Protein AF-A0A7Y3MRR4-F1 (afdb_monomer)

Nearest PDB structures (foldseek):
  1gt4-assembly1_B  TM=3.299E-01  e=8.450E-02  Bos taurus
  1s9c-assembly2_C  TM=3.608E-01  e=6.799E-01  Homo sapiens
  6bhp-assembly1_C  TM=5.150E-01  e=8.744E+00  Chlamydomonas reinhardtii

Secondary structure (DSSP, 8-state):
-------------------------------PPPSS--HHHHTTT-EE----TT-PPPSSEEEEETTTTEEEEEPPTTGGG-EEEEEEEEEESSTTTT-EEEEEEEEEEEETTEEEEEEPP-SEE--S-HHHHHHHHHHS--EEEEEEE--EE-TTS-EEEEHHHHHHHSHHHHTTTS---S-GGG-EEEEEEE-SSEEEEEEEEE-TTS-EEEEEEEEEEE-S--S----B--TTS-B-EEEEEETT--SHHHHEEEEE-B----BSSTTSSSB-BSS-EEEEEPTTS-GGGHHHHHHHHHHTHHHHHHTTBSS-EEEEE-BTTTTBTTTS-TT-TTSEEEEEE-SS---EE--EEE-TTT-BEEEE-EEEESHHHHHHHH-HHHHHHHHHTTT--HHHHHHHHH-GGG-HHHHTS-TTTHHHHHHHHHHS-GGGGGS-THHHH-TTTHHHHHH-S-GGG---HHHHHHHHHHHHHHHHHHTT-SSTTSSS--TT-EETTEEHHHHHHHHHHHHHHHHHHHTTBPP-TTGGGGS-HHHHTSTTTTTTS-SSS-TTS-PPP---SSSSSS---SS-SS--HHHHHHHHHHH-SS-HHHHHGGGGSGGG----GGGTTSS-TTS-SS--SSSHHHHHHHHHHHHHHHHHHHHHHS--TT--THHHHHHHHHHHHHHHHHHHHHHTTSS-----

Mean predicted aligned error: 9.52 Å

Solvent-accessible surface area (backbone atoms only — not comparable to full-atom values): 37672 Å² total; per-residue (Å²): 135,87,81,90,81,91,86,83,87,84,90,86,88,82,82,92,80,90,80,80,92,72,87,73,79,82,71,79,75,74,83,69,79,71,95,47,58,58,40,73,69,76,46,63,80,44,42,75,56,78,62,47,96,84,66,66,70,40,30,40,50,38,29,38,22,82,89,78,64,45,35,39,33,21,50,37,92,67,41,77,82,43,43,33,36,39,37,34,24,39,60,34,68,52,90,65,42,62,46,69,33,35,74,40,61,29,34,52,47,78,54,92,66,28,37,34,38,27,32,67,60,64,53,66,45,42,83,42,56,72,67,44,34,52,48,44,60,70,73,55,61,60,44,77,68,50,72,46,57,52,62,23,49,35,99,86,70,28,52,20,31,63,39,46,58,44,55,50,78,43,24,23,58,66,36,76,65,67,51,42,53,65,42,66,92,64,49,41,76,77,42,75,44,28,36,64,58,28,34,42,39,28,39,33,22,24,22,78,87,62,48,60,25,28,42,31,40,21,40,30,68,50,76,95,71,83,84,72,75,64,44,74,57,50,95,78,48,57,49,41,65,36,62,33,36,31,73,39,39,88,50,76,81,66,15,58,45,45,16,28,26,30,65,79,73,46,48,56,47,78,85,46,75,64,16,46,35,68,58,55,50,56,38,31,38,38,63,75,40,57,74,89,51,49,65,30,43,50,47,12,53,48,34,55,31,60,36,37,40,77,63,19,24,39,62,37,50,46,79,47,60,31,33,82,89,82,51,42,62,63,88,60,53,77,70,38,58,90,43,24,26,40,43,59,42,89,66,78,45,36,39,37,38,16,48,60,46,53,40,78,90,42,8,38,42,63,33,33,40,34,44,35,39,50,11,30,67,52,21,45,75,68,60,56,67,80,48,41,19,55,46,45,54,44,64,54,40,65,69,57,52,54,50,30,71,80,36,57,93,74,21,52,51,37,72,57,31,51,87,87,44,25,65,60,48,50,53,53,58,74,68,56,56,79,79,65,54,80,56,72,64,64,39,89,74,30,77,77,54,39,56,56,68,62,44,40,84,54,75,85,63,66,52,56,53,35,39,55,39,13,55,39,37,34,55,44,46,52,52,36,51,76,71,37,52,71,49,91,70,48,77,87,54,60,101,78,56,55,54,96,85,38,54,32,88,60,55,38,46,46,46,12,35,55,35,30,28,31,44,36,32,47,58,18,37,44,49,23,28,26,10,33,41,63,39,43,54,42,55,45,10,22,84,87,23,40,94,73,56,48,63,33,17,30,50,40,29,40,65,49,69,53,76,69,58,92,49,37,92,36,79,29,53,47,53,45,82,45,61,14,65,28,46,32,48,45,46,37,47,76,64,45,90,66,70,50,68,69,54,56,70,51,58,82,43,73,56,40,51,68,35,36,78,86,36,39,60,45,49,25,63,58,25,43,76,60,52,39,19,54,48,48,69,57,42,41,52,31,53,48,53,53,35,53,57,45,65,80,34,29,72,74,75,56,35,58,95,90,57,59,70,66,40,34,52,50,51,50,52,51,40,48,39,52,51,36,35,41,50,34,60,53,49,39,67,68,86,42,47,86,81,130

Sequence (692 aa):
MTKNILEECLMRRFPLVVAPLALLTMTAAGAGKPDYKPFAEVSEGYTKVVSTADGAKPFYGLYIDKKKNQLLAELPQGWKTQRHLFAVTQASGGTFAGLQGPMIYAYWRQYDKRLALIAPELDTRSKGEAESKSSVKRLFTDTVLVDVPILTMGPSGQPVIDFDGLLVNKGGALMRGRGGTSNANLATIVKAKAFPQNVEVAIEAPARGGKLTTYHFSISKLPDNTGYKPRAADERVGYFTTVYRDLGQYDQKKKWVRYIDRWHLEKRDPKLKLSPPKEPIVFHIEHTVPVRYRRYIRNGVLYWNEAFREIGIDEAIQVRFQDKATGAHMEKDPEDVRYNFIRWLNNDISTAIGPHRAHPLTGQILDADVVLTDGWIRAYWGWFNEQAPELAVEGFSAETLRWLDENPGWDPRVLLSSPGEATRRAEIMAEIDAAAMTSDTALPLNPDLAEIAGWMDDPSHQCLAAHGLAFDMAFGRMNLESLGLLEAGGYDAAEGDLLDGIPEWFVGPLLAELVAHEVGHTIGLRHNFKASGIYTMEQINSAEWKGKKPLAGSVMDYLPPNFNLETGEEQGDFTMIGVGPYDKWAIAYGYTFDDPAKVLERVAEPELAYLTDDDTTGPDPFARRYDFSANPLTYAKNQMRIVDQHRERILEKFVKDGESWSNARRGYQTTLSMQMRMLSMMSNWIGGAHVN

pLDDT: mean 84.28, std 16.91, range [26.59, 98.62]

Foldseek 3Di:
DDDDDDDDDDDDDDDDDDDDDDDDDPDPDDPPDPPADAPCVVLPQWDWFQQDPVSPDFQWTWTANQVVQFIKTFHGDPQQPFKKKKWKFFCDQALQRLDTFDIATWGWDDDRQKIWTKGAQQAEAAPADPVLRVVRPVPGGIGGQDMFGQRYQDPVRGTMTRVLCCCAVSVCSSRVNLWHAPDSVQKHWPDWHTHHFWIKTWIWHQIVVGGTIIMIIIMGTDDPDPVDAFAWDDPLFFFDWQWHAHPSDPPPVPRITITGAFADWDFPDNVDQAGATPDAQEEEEEQPPDPLQVVLLQLLQCLCQVLVVVLRHHCSYYYHYCDPVVRPPVSDDSSHLQHEYEEEGENLAQFKFWAFDADNNGSHTRHIYIYGYCNLVCLLVPPQQQCLQLLLCQLPALVRLVVCLVVVVPRSNLVSHDPVCSVVQNVLSPVDDSVVCLFRPVQSSDPSNVSVVSGYPDPQRGDCLRVVQSLLSNLVSLVCLLVCVLPPPDPPPDPPQDDVSHRNLQVSNVSSLSSNLSVCVSRGGAAFLLFQQLAALAQQFDPVNAPNAFNTLASSASERFDDDDPRYPHHHGRHGPHGHVLSSLSCCLNPRPDDSVVSCVCSPPSSNGGDGRSCCNPLALSNHHHAHYNDRVSRLVRLLVSLVSQLVCLCPRQADVPRDCVSSVSSNSSSVSSNSSSVSSCVSVVRGDHDD

Structure (mmCIF, N/CA/C/O backbone):
data_AF-A0A7Y3MRR4-F1
#
_entry.id   AF-A0A7Y3MRR4-F1
#
loop_
_atom_site.group_PDB
_atom_site.id
_atom_site.type_symbol
_atom_site.label_atom_id
_atom_site.label_alt_id
_atom_site.label_comp_id
_atom_site.label_asym_id
_atom_site.label_entity_id
_atom_site.label_seq_id
_atom_site.pdbx_PDB_ins_code
_atom_site.Cartn_x
_atom_site.Cartn_y
_atom_site.Cartn_z
_atom_site.occupancy
_atom_site.B_iso_or_equiv
_atom_site.auth_seq_id
_atom_site.auth_comp_id
_atom_site.auth_asym_id
_atom_site.auth_atom_id
_atom_site.pdbx_PDB_model_num
ATOM 1 N N . MET A 1 1 ? -45.441 -72.255 45.335 1.00 36.06 1 MET A N 1
ATOM 2 C CA . MET A 1 1 ? -44.036 -72.269 45.790 1.00 36.06 1 MET A CA 1
ATOM 3 C C . MET A 1 1 ? -43.640 -70.812 46.044 1.00 36.06 1 MET A C 1
ATOM 5 O O . MET A 1 1 ? -43.554 -70.080 45.075 1.00 36.06 1 MET A O 1
ATOM 9 N N . THR A 1 2 ? -43.832 -70.241 47.246 1.00 32.66 2 THR A N 1
ATOM 10 C CA . THR A 1 2 ? -42.924 -70.242 48.433 1.00 32.66 2 THR A CA 1
ATOM 11 C C . THR A 1 2 ? -41.524 -69.697 48.104 1.00 32.66 2 THR A C 1
ATOM 13 O O . THR A 1 2 ? -40.937 -70.186 47.154 1.00 32.66 2 THR A O 1
ATOM 16 N N . LYS A 1 3 ? -40.889 -68.780 48.849 1.00 32.06 3 LYS A N 1
ATOM 17 C CA . LYS A 1 3 ? -41.136 -68.229 50.197 1.00 32.06 3 LYS A CA 1
ATOM 18 C C . LYS A 1 3 ? -40.179 -67.036 50.447 1.00 32.06 3 LYS A C 1
ATOM 20 O O . LYS A 1 3 ? -39.044 -67.073 49.987 1.00 32.06 3 LYS A O 1
ATOM 25 N N . ASN A 1 4 ? -40.653 -66.062 51.228 1.00 38.50 4 ASN A N 1
ATOM 26 C CA . ASN A 1 4 ? -39.905 -65.046 51.992 1.00 38.50 4 ASN A CA 1
ATOM 27 C C . ASN A 1 4 ? -39.007 -65.657 53.088 1.00 38.50 4 ASN A C 1
ATOM 29 O O . ASN A 1 4 ? -39.245 -66.805 53.459 1.00 38.50 4 ASN A O 1
ATOM 33 N N . ILE A 1 5 ? -38.122 -64.826 53.672 1.00 32.78 5 ILE A N 1
ATOM 34 C CA . ILE A 1 5 ? -37.841 -64.615 55.125 1.00 32.78 5 ILE A CA 1
ATOM 35 C C . ILE A 1 5 ? -37.020 -63.292 55.225 1.00 32.78 5 ILE A C 1
ATOM 37 O O . ILE A 1 5 ? -36.033 -63.175 54.507 1.00 32.78 5 ILE A O 1
ATOM 41 N N . LEU A 1 6 ? -37.536 -62.175 55.788 1.00 31.45 6 LEU A N 1
ATOM 42 C CA . LEU A 1 6 ? -37.624 -61.752 57.221 1.00 31.45 6 LEU A CA 1
ATOM 43 C C . LEU A 1 6 ? -36.245 -61.611 57.906 1.00 31.45 6 LEU A C 1
ATOM 45 O O . LEU A 1 6 ? -35.392 -62.449 57.662 1.00 31.45 6 LEU A O 1
ATOM 49 N N . GLU A 1 7 ? -35.933 -60.713 58.846 1.00 31.05 7 GLU A N 1
ATOM 50 C CA . GLU A 1 7 ? -36.453 -59.477 59.480 1.00 31.05 7 GLU A CA 1
ATOM 51 C C . GLU A 1 7 ? -35.446 -59.168 60.625 1.00 31.05 7 GLU A C 1
ATOM 53 O O . GLU A 1 7 ? -34.869 -60.115 61.149 1.00 31.05 7 GLU A O 1
ATOM 58 N N . GLU A 1 8 ? -35.267 -57.903 61.040 1.00 27.86 8 GLU A N 1
ATOM 59 C CA . GLU A 1 8 ? -35.098 -57.450 62.453 1.00 27.86 8 GLU A CA 1
ATOM 60 C C . GLU A 1 8 ? -34.933 -55.904 62.472 1.00 27.86 8 GLU A C 1
ATOM 62 O O . GLU A 1 8 ? -34.014 -55.366 61.861 1.00 27.86 8 GLU A O 1
ATOM 67 N N . CYS A 1 9 ? -35.963 -55.132 62.865 1.00 26.59 9 CYS A N 1
ATOM 68 C CA . CYS A 1 9 ? -36.195 -54.496 64.188 1.00 26.59 9 CYS A CA 1
ATOM 69 C C . CYS A 1 9 ? -35.082 -53.502 64.626 1.00 26.59 9 CYS A C 1
ATOM 71 O O . CYS A 1 9 ? -33.920 -53.864 64.661 1.00 26.59 9 CYS A O 1
ATOM 73 N N . LEU A 1 10 ? -35.311 -52.237 65.021 1.00 28.36 10 LEU A N 1
ATOM 74 C CA . LEU A 1 10 ? -36.274 -51.730 66.008 1.00 28.36 10 LEU A CA 1
ATOM 75 C C . LEU A 1 10 ? -36.355 -50.179 65.998 1.00 28.36 10 LEU A C 1
ATOM 77 O O . LEU A 1 10 ? -35.426 -49.472 65.620 1.00 28.36 10 LEU A O 1
ATOM 81 N N . MET A 1 11 ? -37.491 -49.678 66.486 1.00 29.53 11 MET A N 1
ATOM 82 C CA . MET A 1 11 ? -37.953 -48.287 66.584 1.00 29.53 11 MET A CA 1
ATOM 83 C C . MET A 1 11 ? -37.066 -47.282 67.346 1.00 29.53 11 MET A C 1
ATOM 85 O O . MET A 1 11 ? -36.553 -47.602 68.415 1.00 29.53 11 MET A O 1
ATOM 89 N N . ARG A 1 12 ? -37.124 -45.996 66.942 1.00 29.95 12 ARG A N 1
ATOM 90 C CA . ARG A 1 12 ? -37.221 -44.840 67.866 1.00 29.95 12 ARG A CA 1
ATOM 91 C C . ARG A 1 12 ? -37.922 -43.633 67.212 1.00 29.95 12 ARG A C 1
ATOM 93 O O . ARG A 1 12 ? -37.556 -43.190 66.132 1.00 29.95 12 ARG A O 1
ATOM 100 N N . ARG A 1 13 ? -38.962 -43.142 67.898 1.00 34.00 13 ARG A N 1
ATOM 101 C CA . ARG A 1 13 ? -39.822 -41.985 67.582 1.00 34.00 13 ARG A CA 1
ATOM 102 C C . ARG A 1 13 ? -39.094 -40.652 67.808 1.00 34.00 13 ARG A C 1
ATOM 104 O O . ARG A 1 13 ? -38.390 -40.546 68.804 1.00 34.00 13 ARG A O 1
ATOM 111 N N . PHE A 1 14 ? -39.408 -39.621 67.017 1.00 31.66 14 PHE A N 1
ATOM 112 C CA . PHE A 1 14 ? -39.352 -38.208 67.437 1.00 31.66 14 PHE A CA 1
ATOM 113 C C . PHE A 1 14 ? -40.536 -37.415 66.835 1.00 31.66 14 PHE A C 1
ATOM 115 O O . PHE A 1 14 ? -41.040 -37.805 65.781 1.00 31.66 14 PHE A O 1
ATOM 122 N N . PRO A 1 15 ? -41.057 -36.387 67.537 1.00 32.97 15 PRO A N 1
ATOM 123 C CA . PRO A 1 15 ? -42.432 -35.912 67.395 1.00 32.97 15 PRO A CA 1
ATOM 124 C C . PRO A 1 15 ? -42.607 -34.810 66.342 1.00 32.97 15 PRO A C 1
ATOM 126 O O . PRO A 1 15 ? -41.705 -34.023 66.070 1.00 32.97 15 PRO A O 1
ATOM 129 N N . LEU A 1 16 ? -43.833 -34.729 65.820 1.00 31.78 16 LEU A N 1
ATOM 130 C CA . LEU A 1 16 ? -44.363 -33.588 65.080 1.00 31.78 16 LEU A CA 1
ATOM 131 C C . LEU A 1 16 ? -44.479 -32.382 66.031 1.00 31.78 16 LEU A C 1
ATOM 133 O O . LEU A 1 16 ? -45.214 -32.451 67.016 1.00 31.78 16 LEU A O 1
ATOM 137 N N . VAL A 1 17 ? -43.795 -31.279 65.725 1.00 33.50 17 VAL A N 1
ATOM 138 C CA . VAL A 1 17 ? -44.043 -29.969 66.344 1.00 33.50 17 VAL A CA 1
ATOM 139 C C . VAL A 1 17 ? -44.626 -29.052 65.276 1.00 33.50 17 VAL A C 1
ATOM 141 O O . VAL A 1 17 ? -43.976 -28.742 64.281 1.00 33.50 17 VAL A O 1
ATOM 144 N N . VAL A 1 18 ? -45.873 -28.642 65.493 1.00 40.75 18 VAL A N 1
ATOM 145 C CA . VAL A 1 18 ? -46.552 -27.568 64.764 1.00 40.75 18 VAL A CA 1
ATOM 146 C C . VAL A 1 18 ? -46.167 -26.250 65.440 1.00 40.75 18 VAL A C 1
ATOM 148 O O . VAL A 1 18 ? -46.364 -26.107 66.645 1.00 40.75 18 VAL A O 1
ATOM 151 N N . ALA A 1 19 ? -45.624 -25.297 64.680 1.00 32.28 19 ALA A N 1
ATOM 152 C CA . ALA A 1 19 ? -45.333 -23.936 65.137 1.00 32.28 19 ALA A CA 1
ATOM 153 C C . ALA A 1 19 ? -45.950 -22.905 64.163 1.00 32.28 19 ALA A C 1
ATOM 155 O O . ALA A 1 19 ? -46.100 -23.209 62.978 1.00 32.28 19 ALA A O 1
ATOM 156 N N . PRO A 1 20 ? -46.378 -21.727 64.655 1.00 34.78 20 PRO A N 1
ATOM 157 C CA . PRO A 1 20 ? -47.429 -20.925 64.033 1.00 34.78 20 PRO A CA 1
ATOM 158 C C . PRO A 1 20 ? -46.920 -19.990 62.927 1.00 34.78 20 PRO A C 1
ATOM 160 O O . PRO A 1 20 ? -45.781 -19.530 62.945 1.00 34.78 20 PRO A O 1
ATOM 163 N N . LEU A 1 21 ? -47.819 -19.675 61.987 1.00 37.19 21 LEU A N 1
ATOM 164 C CA . LEU A 1 21 ? -47.657 -18.634 60.971 1.00 37.19 21 LEU A CA 1
ATOM 165 C C . LEU A 1 21 ? -47.406 -17.275 61.650 1.00 37.19 21 LEU A C 1
ATOM 167 O O . LEU A 1 21 ? -48.323 -16.677 62.213 1.00 37.19 21 LEU A O 1
ATOM 171 N N . ALA A 1 22 ? -46.178 -16.771 61.562 1.00 33.91 22 ALA A N 1
ATOM 172 C CA . ALA A 1 22 ? -45.872 -15.369 61.809 1.00 33.91 22 ALA A CA 1
ATOM 173 C C . ALA A 1 22 ? -45.954 -14.610 60.477 1.00 33.91 22 ALA A C 1
ATOM 175 O O . ALA A 1 22 ? -45.222 -14.918 59.536 1.00 33.91 22 ALA A O 1
ATOM 176 N N . LEU A 1 23 ? -46.853 -13.624 60.396 1.00 37.56 23 LEU A N 1
ATOM 177 C CA . LEU A 1 23 ? -46.839 -12.608 59.344 1.00 37.56 23 LEU A CA 1
ATOM 178 C C . LEU A 1 23 ? -45.495 -11.864 59.412 1.00 37.56 23 LEU A C 1
ATOM 180 O O . LEU A 1 23 ? -45.303 -11.015 60.281 1.00 37.56 23 LEU A O 1
ATOM 184 N N . LEU A 1 24 ? -44.575 -12.166 58.493 1.00 32.69 24 LEU A N 1
ATOM 185 C CA . LEU A 1 24 ? -43.456 -11.277 58.205 1.00 32.69 24 LEU A CA 1
ATOM 186 C C . LEU A 1 24 ? -43.967 -10.143 57.316 1.00 32.69 24 LEU A C 1
ATOM 188 O O . LEU A 1 24 ? -44.315 -10.340 56.151 1.00 32.69 24 LEU A O 1
ATOM 192 N N . THR A 1 25 ? -43.984 -8.941 57.873 1.00 34.88 25 THR A N 1
ATOM 193 C CA . THR A 1 25 ? -43.976 -7.700 57.109 1.00 34.88 25 THR A CA 1
ATOM 194 C C . THR A 1 25 ? -42.759 -7.711 56.183 1.00 34.88 25 THR A C 1
ATOM 196 O O . THR A 1 25 ? -41.616 -7.703 56.637 1.00 34.88 25 THR A O 1
ATOM 199 N N . MET A 1 26 ? -42.987 -7.745 54.866 1.00 33.56 26 MET A N 1
ATOM 200 C CA . MET A 1 26 ? -41.928 -7.493 53.891 1.00 33.56 26 MET A CA 1
ATOM 201 C C . MET A 1 26 ? -41.534 -6.019 53.987 1.00 33.56 26 MET A C 1
ATOM 203 O O . MET A 1 26 ? -42.101 -5.154 53.323 1.00 33.56 26 MET A O 1
ATOM 207 N N . THR A 1 27 ? -40.560 -5.715 54.838 1.00 34.38 27 THR A N 1
ATOM 208 C CA . THR A 1 27 ? -39.780 -4.491 54.701 1.00 34.38 27 THR A CA 1
ATOM 209 C C . THR A 1 27 ? -39.044 -4.576 53.371 1.00 34.38 27 THR A C 1
ATOM 211 O O . THR A 1 27 ? -38.229 -5.480 53.176 1.00 34.38 27 THR A O 1
ATOM 214 N N . ALA A 1 28 ? -39.362 -3.661 52.457 1.00 40.62 28 ALA A N 1
ATOM 215 C CA . ALA A 1 28 ? -38.626 -3.444 51.223 1.00 40.62 28 ALA A CA 1
ATOM 216 C C . ALA A 1 28 ? -37.131 -3.313 51.550 1.00 40.62 28 ALA A C 1
ATOM 218 O O . ALA A 1 28 ? -36.691 -2.311 52.116 1.00 40.62 28 ALA A O 1
ATOM 219 N N . ALA A 1 29 ? -36.364 -4.361 51.244 1.00 37.59 29 ALA A N 1
ATOM 220 C CA . ALA A 1 29 ? -34.915 -4.316 51.288 1.00 37.59 29 ALA A CA 1
ATOM 221 C C . ALA A 1 29 ? -34.464 -3.215 50.325 1.00 37.59 29 ALA A C 1
ATOM 223 O O . ALA A 1 29 ? -34.867 -3.196 49.161 1.00 37.59 29 ALA A O 1
ATOM 224 N N . GLY A 1 30 ? -33.703 -2.259 50.858 1.00 36.81 30 GLY A N 1
ATOM 225 C CA . GLY A 1 30 ? -33.307 -1.051 50.154 1.00 36.81 30 GLY A CA 1
ATOM 226 C C . GLY A 1 30 ? -32.680 -1.362 48.803 1.00 36.81 30 GLY A C 1
ATOM 227 O O . GLY A 1 30 ? -31.785 -2.200 48.697 1.00 36.81 30 GLY A O 1
ATOM 228 N N . ALA A 1 31 ? -33.132 -0.643 47.777 1.00 41.31 31 ALA A N 1
ATOM 229 C CA . ALA A 1 31 ? -32.353 -0.457 46.569 1.00 41.31 31 ALA A CA 1
ATOM 230 C C . ALA A 1 31 ? -30.977 0.071 47.002 1.00 41.31 31 ALA A C 1
ATOM 232 O O . ALA A 1 31 ? -30.867 1.192 47.508 1.00 41.31 31 ALA A O 1
ATOM 233 N N . GLY A 1 32 ? -29.945 -0.770 46.893 1.00 44.94 32 GLY A N 1
ATOM 234 C CA . GLY A 1 32 ? -28.566 -0.345 47.097 1.00 44.94 32 GLY A CA 1
ATOM 235 C C . GLY A 1 32 ? -28.285 0.887 46.239 1.00 44.94 32 GLY A C 1
ATOM 236 O O . GLY A 1 32 ? -28.877 1.049 45.170 1.00 44.94 32 GLY A O 1
ATOM 237 N N . LYS A 1 33 ? -27.418 1.787 46.720 1.00 52.91 33 LYS A N 1
ATOM 238 C CA . LYS A 1 33 ? -26.989 2.947 45.927 1.00 52.91 33 LYS A CA 1
ATOM 239 C C . LYS A 1 33 ? -26.579 2.465 44.525 1.00 52.91 33 LYS A C 1
ATOM 241 O O . LYS A 1 33 ? -25.866 1.465 44.454 1.00 52.91 33 LYS A O 1
ATOM 246 N N . PRO A 1 34 ? -27.004 3.141 43.443 1.00 64.62 34 PRO A N 1
ATOM 247 C CA . PRO A 1 34 ? -26.596 2.769 42.095 1.00 64.62 34 PRO A CA 1
ATOM 248 C C . PRO A 1 34 ? -25.071 2.654 42.012 1.00 64.62 34 PRO A C 1
ATOM 250 O O . PRO A 1 34 ? -24.360 3.530 42.508 1.00 64.62 34 PRO A O 1
ATOM 253 N N . ASP A 1 35 ? -24.568 1.590 41.382 1.00 81.19 35 ASP A N 1
ATOM 254 C CA . ASP A 1 35 ? -23.123 1.343 41.262 1.00 81.19 35 ASP A CA 1
ATOM 255 C C . ASP A 1 35 ? -22.377 2.456 40.509 1.00 81.19 35 ASP A C 1
ATOM 257 O O . ASP A 1 35 ? -21.161 2.605 40.676 1.00 81.19 35 ASP A O 1
ATOM 261 N N . TYR A 1 36 ? -23.109 3.250 39.723 1.00 91.38 36 TYR A N 1
ATOM 262 C CA . TYR A 1 36 ? -22.615 4.371 38.936 1.00 91.38 36 TYR A CA 1
ATOM 263 C C . TYR A 1 36 ? -23.534 5.586 39.057 1.00 91.38 36 TYR A C 1
ATOM 265 O O . TYR A 1 36 ? -24.737 5.456 39.295 1.00 91.38 36 TYR A O 1
ATOM 273 N N . LYS A 1 37 ? -22.969 6.775 38.832 1.00 93.31 37 LYS A N 1
ATOM 274 C CA . LYS A 1 37 ? -23.745 8.014 38.705 1.00 93.31 37 LYS A CA 1
ATOM 275 C C . LYS A 1 37 ? -24.740 7.909 37.540 1.00 93.31 37 LYS A C 1
ATOM 277 O O . LYS A 1 37 ? -24.409 7.256 36.546 1.00 93.31 37 LYS A O 1
ATOM 282 N N . PRO A 1 38 ? -25.923 8.546 37.608 1.00 95.06 38 PRO A N 1
ATOM 283 C CA . PRO A 1 38 ? -26.856 8.582 36.485 1.00 95.06 38 PRO A CA 1
ATOM 284 C C . PRO A 1 38 ? -26.219 9.192 35.230 1.00 95.06 38 PRO A C 1
ATOM 286 O O . PRO A 1 38 ? -25.476 10.168 35.334 1.00 95.06 38 PRO A O 1
ATOM 289 N N . PHE A 1 39 ? -26.555 8.669 34.044 1.00 96.25 39 PHE A N 1
ATOM 290 C CA . PHE A 1 39 ? -26.018 9.183 32.776 1.00 96.25 39 PHE A CA 1
ATOM 291 C C . PHE A 1 39 ? -26.221 10.690 32.632 1.00 96.25 39 PHE A C 1
ATOM 293 O O . PHE A 1 39 ? -25.276 11.390 32.304 1.00 96.25 39 PHE A O 1
ATOM 300 N N . ALA A 1 40 ? -27.413 11.189 32.973 1.00 95.25 40 ALA A N 1
ATOM 301 C CA . ALA A 1 40 ? -27.751 12.606 32.878 1.00 95.25 40 ALA A CA 1
ATOM 302 C C . ALA A 1 40 ? -26.841 13.526 33.717 1.00 95.25 40 ALA A C 1
ATOM 304 O O . ALA A 1 40 ? -26.637 14.669 33.327 1.00 95.25 40 ALA A O 1
ATOM 305 N N . GLU A 1 41 ? -26.290 13.036 34.835 1.00 95.88 41 GLU A N 1
ATOM 306 C CA . GLU A 1 41 ? -25.321 13.786 35.651 1.00 95.88 41 GLU A CA 1
ATOM 307 C C . GLU A 1 41 ? -23.940 13.802 34.978 1.00 95.88 41 GLU A C 1
ATOM 309 O O . GLU A 1 41 ? -23.285 14.835 34.912 1.00 95.88 41 GLU A O 1
ATOM 314 N N . VAL A 1 42 ? -23.489 12.659 34.451 1.00 95.69 42 VAL A N 1
ATOM 315 C CA . VAL A 1 42 ? -22.164 12.539 33.814 1.00 95.69 42 VAL A CA 1
ATOM 316 C C . VAL A 1 42 ? -22.125 13.221 32.443 1.00 95.69 42 VAL A C 1
ATOM 318 O O . VAL A 1 42 ? -21.102 13.786 32.067 1.00 95.69 42 VAL A O 1
ATOM 321 N N . SER A 1 43 ? -23.233 13.190 31.704 1.00 95.88 43 SER A N 1
ATOM 322 C CA . SER A 1 43 ? -23.367 13.771 30.368 1.00 95.88 43 SER A CA 1
ATOM 323 C C . SER A 1 43 ? -23.876 15.218 30.387 1.00 95.88 43 SER A C 1
ATOM 325 O O . SER A 1 43 ? -24.324 15.718 29.354 1.00 95.88 43 SER A O 1
ATOM 327 N N . GLU A 1 44 ? -23.864 15.901 31.534 1.00 96.19 44 GLU A N 1
ATOM 328 C CA . GLU A 1 44 ? -24.302 17.295 31.622 1.00 96.19 44 GLU A CA 1
ATOM 329 C C . GLU A 1 44 ? -23.412 18.203 30.748 1.00 96.19 44 GLU A C 1
ATOM 331 O O . GLU A 1 44 ? -22.191 18.257 30.907 1.00 96.19 44 GLU A O 1
ATOM 336 N N . GLY A 1 45 ? -24.029 18.919 29.802 1.00 94.62 45 GLY A N 1
ATOM 337 C CA . GLY A 1 45 ? -23.332 19.767 28.823 1.00 94.62 45 GLY A CA 1
ATOM 338 C C . GLY A 1 45 ? -22.896 19.052 27.539 1.00 94.62 45 GLY A C 1
ATOM 339 O O . GLY A 1 45 ? -22.511 19.720 26.578 1.00 94.62 45 GLY A O 1
ATOM 340 N N . TYR A 1 46 ? -23.024 17.724 27.477 1.00 97.50 46 TYR A N 1
ATOM 341 C CA . TYR A 1 46 ? -22.704 16.947 26.284 1.00 97.50 46 TYR A CA 1
ATOM 342 C C . TYR A 1 46 ? -23.876 16.900 25.302 1.00 97.50 46 TYR A C 1
ATOM 344 O O . TYR A 1 46 ? -25.047 16.816 25.673 1.00 97.50 46 TYR A O 1
ATOM 352 N N . THR A 1 47 ? -23.545 16.886 24.015 1.00 97.00 47 THR A N 1
ATOM 353 C CA . THR A 1 47 ? -24.496 16.718 22.911 1.00 97.00 47 THR A CA 1
ATOM 354 C C . THR A 1 47 ? -24.231 15.403 22.194 1.00 97.00 47 THR A C 1
ATOM 356 O O . THR A 1 47 ? -23.081 15.054 21.935 1.00 97.00 47 THR A O 1
ATOM 359 N N . LYS A 1 48 ? -25.283 14.643 21.881 1.00 95.81 48 LYS A N 1
ATOM 360 C CA . LYS A 1 48 ? -25.138 13.386 21.138 1.00 95.81 48 LYS A CA 1
ATOM 361 C C . LYS A 1 48 ? -24.661 13.675 19.713 1.00 95.81 48 LYS A C 1
ATOM 363 O O . LYS A 1 48 ? -25.247 14.507 19.023 1.00 95.81 48 LYS A O 1
ATOM 368 N N . VAL A 1 49 ? -23.637 12.960 19.265 1.00 94.44 49 VAL A N 1
ATOM 369 C CA . VAL A 1 49 ? -23.154 13.022 17.883 1.00 94.44 49 VAL A CA 1
ATOM 370 C C . VAL A 1 49 ? -24.097 12.206 16.998 1.00 94.44 49 VAL A C 1
ATOM 372 O O . VAL A 1 49 ? -24.338 11.026 17.252 1.00 94.44 49 VAL A O 1
ATOM 375 N N . VAL A 1 50 ? -24.634 12.838 15.956 1.00 88.25 50 VAL A N 1
ATOM 376 C CA . VAL A 1 50 ? -25.495 12.205 14.949 1.00 88.25 50 VAL A CA 1
ATOM 377 C C . VAL A 1 50 ? -24.859 12.436 13.585 1.00 88.25 50 VAL A C 1
ATOM 379 O O . VAL A 1 50 ? -24.697 13.583 13.173 1.00 88.25 50 VAL A O 1
ATOM 382 N N . SER A 1 51 ? -24.461 11.358 12.908 1.00 84.69 51 SER A N 1
ATOM 383 C CA . SER A 1 51 ? -23.730 11.440 11.631 1.00 84.69 51 SER A CA 1
ATOM 384 C C . SER A 1 51 ? -24.483 10.855 10.442 1.00 84.69 51 SER A C 1
ATOM 386 O O . SER A 1 51 ? -23.998 10.959 9.320 1.00 84.69 51 SER A O 1
ATOM 388 N N . THR A 1 52 ? -25.662 10.270 10.656 1.00 79.56 52 THR A N 1
ATOM 389 C CA . THR A 1 52 ? -26.525 9.791 9.574 1.00 79.56 52 THR A CA 1
ATOM 390 C C . THR A 1 52 ? -27.819 10.600 9.529 1.00 79.56 52 THR A C 1
ATOM 392 O O . THR A 1 52 ? -28.426 10.892 10.561 1.00 79.56 52 THR A O 1
ATOM 395 N N . ALA A 1 53 ? -28.239 10.990 8.322 1.00 77.25 53 ALA A N 1
ATOM 396 C CA . ALA A 1 53 ? -29.436 11.810 8.120 1.00 77.25 53 ALA A CA 1
ATOM 397 C C . ALA A 1 53 ? -30.735 11.074 8.496 1.00 77.25 53 ALA A C 1
ATOM 399 O O . ALA A 1 53 ? -31.724 11.702 8.861 1.00 77.25 53 ALA A O 1
ATOM 400 N N . ASP A 1 54 ? -30.719 9.742 8.431 1.00 81.88 54 ASP A N 1
ATOM 401 C CA . ASP A 1 54 ? -31.829 8.852 8.779 1.00 81.88 54 ASP A CA 1
ATOM 402 C C . ASP A 1 54 ? -31.922 8.537 10.285 1.00 81.88 54 ASP A C 1
ATOM 404 O O . ASP A 1 54 ? -32.850 7.853 10.717 1.00 81.88 54 ASP A O 1
ATOM 408 N N . GLY A 1 55 ? -30.967 9.008 11.095 1.00 78.06 55 GLY A N 1
ATOM 409 C CA . GLY A 1 55 ? -30.918 8.726 12.529 1.00 78.06 55 GLY A CA 1
ATOM 410 C C . GLY A 1 55 ? -30.629 7.261 12.877 1.00 78.06 55 GLY A C 1
ATOM 411 O O . GLY A 1 55 ? -30.953 6.832 13.989 1.00 78.06 55 GLY A O 1
ATOM 412 N N . ALA A 1 56 ? -30.039 6.489 11.956 1.00 86.44 56 ALA A N 1
ATOM 413 C CA . ALA A 1 56 ? -29.624 5.113 12.200 1.00 86.44 56 ALA A CA 1
ATOM 414 C C . ALA A 1 56 ? -28.809 4.976 13.499 1.00 86.44 56 ALA A C 1
ATOM 416 O O . ALA A 1 56 ? -27.981 5.819 13.856 1.00 86.44 56 ALA A O 1
ATOM 417 N N . LYS A 1 57 ? -29.049 3.879 14.228 1.00 88.12 57 LYS A N 1
ATOM 418 C CA . LYS A 1 57 ? -28.366 3.616 15.498 1.00 88.12 57 LYS A CA 1
ATOM 419 C C . LYS A 1 57 ? -26.859 3.457 15.240 1.00 88.12 57 LYS A C 1
ATOM 421 O O . LYS A 1 57 ? -26.489 2.581 14.457 1.00 88.12 57 LYS A O 1
ATOM 426 N N . PRO A 1 58 ? -25.997 4.252 15.897 1.00 92.31 58 PRO A N 1
ATOM 427 C CA . PRO A 1 58 ? -24.564 4.157 15.682 1.00 92.31 58 PRO A CA 1
ATOM 428 C C . PRO A 1 58 ? -23.977 2.931 16.390 1.00 92.31 58 PRO A C 1
ATOM 430 O O . PRO A 1 58 ? -24.566 2.402 17.337 1.00 92.31 58 PRO A O 1
ATOM 433 N N . PHE A 1 59 ? -22.796 2.515 15.937 1.00 93.25 59 PHE A N 1
ATOM 434 C CA . PHE A 1 59 ? -21.991 1.461 16.537 1.00 93.25 59 PHE A CA 1
ATOM 435 C C . PHE A 1 59 ? -21.627 1.836 17.978 1.00 93.25 59 PHE A C 1
ATOM 437 O O . PHE A 1 59 ? -22.096 1.189 18.910 1.00 93.25 59 PHE A O 1
ATOM 444 N N . TYR A 1 60 ? -20.901 2.940 18.169 1.00 96.31 60 TYR A N 1
ATOM 445 C CA . TYR A 1 60 ? -20.723 3.573 19.477 1.00 96.31 60 TYR A CA 1
ATOM 446 C C . TYR A 1 60 ? -21.642 4.785 19.624 1.00 96.31 60 TYR A C 1
ATOM 448 O O . TYR A 1 60 ? -21.801 5.583 18.698 1.00 96.31 60 TYR A O 1
ATOM 456 N N . GLY A 1 61 ? -22.213 4.965 20.814 1.00 96.88 61 GLY A N 1
ATOM 457 C CA . GLY A 1 61 ? -22.910 6.203 21.154 1.00 96.88 61 GLY A CA 1
ATOM 458 C C . GLY A 1 61 ? -21.902 7.282 21.533 1.00 96.88 61 GLY A C 1
ATOM 459 O O . GLY A 1 61 ? -21.354 7.227 22.627 1.00 96.88 61 GLY A O 1
ATOM 460 N N . LEU A 1 62 ? -21.652 8.257 20.660 1.00 97.75 62 LEU A N 1
ATOM 461 C CA . LEU A 1 62 ? -20.733 9.358 20.958 1.00 97.75 62 LEU A CA 1
ATOM 462 C C . LEU A 1 62 ? -21.476 10.580 21.509 1.00 97.75 62 LEU A C 1
ATOM 464 O O . LEU A 1 62 ? -22.535 10.962 20.998 1.00 97.75 62 LEU A O 1
ATOM 468 N N . TYR A 1 63 ? -20.893 11.222 22.520 1.00 97.94 63 TYR A N 1
ATOM 469 C CA . TYR A 1 63 ? -21.410 12.446 23.130 1.00 97.94 63 TYR A CA 1
ATOM 470 C C . TYR A 1 63 ? -20.265 13.443 23.302 1.00 97.94 63 TYR A C 1
ATOM 472 O O . TYR A 1 63 ? -19.254 13.105 23.906 1.00 97.94 63 TYR A O 1
ATOM 480 N N . ILE A 1 64 ? -20.416 14.665 22.789 1.00 97.88 64 ILE A N 1
ATOM 481 C CA . ILE A 1 64 ? -19.356 15.682 22.757 1.00 97.88 64 ILE A CA 1
ATOM 482 C C . ILE A 1 64 ? -19.760 16.949 23.524 1.00 97.88 64 ILE A C 1
ATOM 484 O O . ILE A 1 64 ? -20.854 17.486 23.314 1.00 97.88 64 ILE A O 1
ATOM 488 N N . ASP A 1 65 ? -18.863 17.446 24.377 1.00 97.69 65 ASP A N 1
ATOM 489 C CA . ASP A 1 65 ? -18.915 18.793 24.961 1.00 97.69 65 ASP A CA 1
ATOM 490 C C . ASP A 1 65 ? -17.842 19.648 24.275 1.00 97.69 65 ASP A C 1
ATOM 492 O O . ASP A 1 65 ? -16.656 19.604 24.606 1.00 97.69 65 ASP A O 1
ATOM 496 N N . LYS A 1 66 ? -18.265 20.446 23.288 1.00 94.12 66 LYS A N 1
ATOM 497 C CA . LYS A 1 66 ? -17.357 21.306 22.512 1.00 94.12 66 LYS A CA 1
ATOM 498 C C . LYS A 1 66 ? -16.729 22.427 23.342 1.00 94.12 66 LYS A C 1
ATOM 500 O O . LYS A 1 66 ? -15.689 22.939 22.949 1.00 94.12 66 LYS A O 1
ATOM 505 N N . LYS A 1 67 ? -17.351 22.839 24.455 1.00 94.56 67 LYS A N 1
ATOM 506 C CA . LYS A 1 67 ? -16.821 23.923 25.301 1.00 94.56 67 LYS A CA 1
ATOM 507 C C . LYS A 1 67 ? -15.672 23.426 26.165 1.00 94.56 67 LYS A C 1
ATOM 509 O O . LYS A 1 67 ? -14.726 24.171 26.395 1.00 94.56 67 LYS A O 1
ATOM 514 N N . LYS A 1 68 ? -15.773 22.185 26.643 1.00 95.38 68 LYS A N 1
ATOM 515 C CA . LYS A 1 68 ? -14.727 21.537 27.444 1.00 95.38 68 LYS A CA 1
ATOM 516 C C . LYS A 1 68 ? -13.731 20.740 26.606 1.00 95.38 68 LYS A C 1
ATOM 518 O O . LYS A 1 68 ? -12.726 20.315 27.157 1.00 95.38 68 LYS A O 1
ATOM 523 N N . ASN A 1 69 ? -14.005 20.554 25.310 1.00 96.12 69 ASN A N 1
ATOM 524 C CA . ASN A 1 69 ? -13.227 19.703 24.412 1.00 96.12 69 ASN A CA 1
ATOM 525 C C . ASN A 1 69 ? -13.124 18.264 24.957 1.00 96.12 69 ASN A C 1
ATOM 527 O O . ASN A 1 69 ? -12.040 17.715 25.103 1.00 96.12 69 ASN A O 1
ATOM 531 N N . GLN A 1 70 ? -14.281 17.680 25.288 1.00 97.31 70 GLN A N 1
ATOM 532 C CA . GLN A 1 70 ? -14.396 16.327 25.843 1.00 97.31 70 GLN A CA 1
ATOM 533 C C . GLN A 1 70 ? -15.335 15.459 25.001 1.00 97.31 70 GLN A C 1
ATOM 535 O O . GLN A 1 70 ? -16.330 15.949 24.448 1.00 97.31 70 GLN A O 1
ATOM 540 N N . LEU A 1 71 ? -15.043 14.162 24.939 1.00 98.38 71 LEU A N 1
ATOM 541 C CA . LEU A 1 71 ? -15.768 13.162 24.168 1.00 98.38 71 LEU A CA 1
ATOM 542 C C . LEU A 1 71 ? -15.996 11.905 25.008 1.00 98.38 71 LEU A C 1
ATOM 544 O O . LEU A 1 71 ? -15.068 11.206 25.403 1.00 98.38 71 LEU A O 1
ATOM 548 N N . LEU A 1 72 ? -17.264 11.566 25.209 1.00 98.50 72 LEU A N 1
ATOM 549 C CA . LEU A 1 72 ? -17.675 10.306 25.815 1.00 98.50 72 LEU A CA 1
ATOM 550 C C . LEU A 1 72 ? -18.094 9.313 24.737 1.00 98.50 72 LEU A C 1
ATOM 552 O O . LEU A 1 72 ? -18.698 9.691 23.727 1.00 98.50 72 LEU A O 1
ATOM 556 N N . ALA A 1 73 ? -17.843 8.034 25.002 1.00 98.25 73 ALA A N 1
ATOM 557 C CA . ALA A 1 73 ? -18.293 6.945 24.150 1.00 98.25 73 ALA A CA 1
ATOM 558 C C . ALA A 1 73 ? -19.019 5.869 24.962 1.00 98.25 73 ALA A C 1
ATOM 560 O O . ALA A 1 73 ? -18.488 5.305 25.916 1.00 98.25 73 ALA A O 1
ATOM 561 N N . GLU A 1 74 ? -20.251 5.579 24.566 1.00 98.12 74 GLU A N 1
ATOM 562 C CA . GLU A 1 74 ? -21.036 4.438 25.016 1.00 98.12 74 GLU A CA 1
ATOM 563 C C . GLU A 1 74 ? -20.722 3.231 24.125 1.00 98.12 74 GLU A C 1
ATOM 565 O O . GLU A 1 74 ? -20.850 3.318 22.898 1.00 98.12 74 GLU A O 1
ATOM 570 N N . LEU A 1 75 ? -20.308 2.115 24.734 1.00 97.50 75 LEU A N 1
ATOM 571 C CA . LEU A 1 75 ? -19.948 0.898 24.002 1.00 97.50 75 LEU A CA 1
ATOM 572 C C . LEU A 1 75 ? -21.140 0.319 23.208 1.00 97.50 75 LEU A C 1
ATOM 574 O O . LEU A 1 75 ? -22.294 0.457 23.623 1.00 97.50 75 LEU A O 1
ATOM 578 N N . PRO A 1 76 ? -20.879 -0.398 22.098 1.00 95.38 76 PRO A N 1
ATOM 579 C CA . PRO A 1 76 ? -21.911 -1.013 21.274 1.00 95.38 76 PRO A CA 1
ATOM 580 C C . PRO A 1 76 ? -22.701 -2.076 22.032 1.00 95.38 76 PRO A C 1
ATOM 582 O O . PRO A 1 76 ? -22.199 -2.783 22.908 1.00 95.38 76 PRO A O 1
ATOM 585 N N . GLN A 1 77 ? -23.947 -2.286 21.618 1.00 92.12 77 GLN A N 1
ATOM 586 C CA . GLN A 1 77 ? -24.726 -3.426 22.093 1.00 92.12 77 GLN A CA 1
ATOM 587 C C . GLN A 1 77 ? -24.008 -4.740 21.749 1.00 92.12 77 GLN A C 1
ATOM 589 O O . GLN A 1 77 ? -23.640 -4.963 20.598 1.00 92.12 77 GLN A O 1
ATOM 594 N N . GLY A 1 78 ? -23.836 -5.622 22.738 1.00 91.81 78 GLY A N 1
ATOM 595 C CA . GLY A 1 78 ? -23.136 -6.899 22.560 1.00 91.81 78 GLY A CA 1
ATOM 596 C C . GLY A 1 78 ? -21.607 -6.798 22.563 1.00 91.81 78 GLY A C 1
ATOM 597 O O . GLY A 1 78 ? -20.948 -7.763 22.188 1.00 91.81 78 GLY A O 1
ATOM 598 N N . TRP A 1 79 ? -21.031 -5.673 23.004 1.00 93.75 79 TRP A N 1
ATOM 599 C CA . TRP A 1 79 ? -19.580 -5.439 23.019 1.00 93.75 79 TRP A CA 1
ATOM 600 C C . TRP A 1 79 ? -18.748 -6.572 23.650 1.00 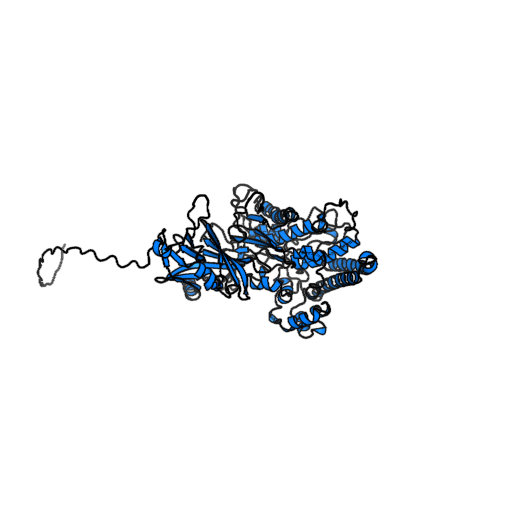93.75 79 TRP A C 1
ATOM 602 O O . TRP A 1 79 ? -17.625 -6.802 23.220 1.00 93.75 79 TRP A O 1
ATOM 612 N N . LYS A 1 80 ? -19.289 -7.313 24.631 1.00 92.94 80 LYS A N 1
ATOM 613 C CA . LYS A 1 80 ? -18.584 -8.401 25.345 1.00 92.94 80 LYS A CA 1
ATOM 614 C C . LYS A 1 80 ? -18.134 -9.556 24.451 1.00 92.94 80 LYS A C 1
ATOM 616 O O . LYS A 1 80 ? -17.214 -10.279 24.818 1.00 92.94 80 LYS A O 1
ATOM 621 N N . THR A 1 81 ? -18.817 -9.774 23.333 1.00 89.75 81 THR A N 1
ATOM 622 C CA . THR A 1 81 ? -18.512 -10.859 22.389 1.00 89.75 81 THR A CA 1
ATOM 623 C C . THR A 1 81 ? -18.015 -10.328 21.054 1.00 89.75 81 THR A C 1
ATOM 625 O O . THR A 1 81 ? -17.780 -11.112 20.145 1.00 89.75 81 THR A O 1
ATOM 628 N N . GLN A 1 82 ? -17.912 -9.008 20.906 1.00 91.19 82 GLN A N 1
ATOM 629 C CA . GLN A 1 82 ? -17.495 -8.380 19.663 1.00 91.19 82 GLN A CA 1
ATOM 630 C C . GLN A 1 82 ? -16.000 -8.137 19.666 1.00 91.19 82 GLN A C 1
ATOM 632 O O . GLN A 1 82 ? -15.398 -7.827 20.695 1.00 91.19 82 GLN A O 1
ATOM 637 N N . ARG A 1 83 ? -15.436 -8.212 18.469 1.00 91.50 83 ARG A N 1
ATOM 638 C CA . ARG A 1 83 ? -14.081 -7.776 18.195 1.00 91.50 83 ARG A CA 1
ATOM 639 C C . ARG A 1 83 ? -14.136 -6.567 17.281 1.00 91.50 83 ARG A C 1
ATOM 641 O O . ARG A 1 83 ? -14.988 -6.465 16.393 1.00 91.50 83 ARG A O 1
ATOM 648 N N . HIS A 1 84 ? -13.279 -5.615 17.583 1.00 93.81 84 HIS A N 1
ATOM 649 C CA . HIS A 1 84 ? -13.245 -4.300 16.979 1.00 93.81 84 HIS A CA 1
ATOM 650 C C . HIS A 1 84 ? -11.906 -4.132 16.277 1.00 93.81 84 HIS A C 1
ATOM 652 O O . HIS A 1 84 ? -10.874 -4.615 16.754 1.00 93.81 84 HIS A O 1
ATOM 658 N N . LEU A 1 85 ? -11.949 -3.458 15.140 1.00 93.00 85 LEU A N 1
ATOM 659 C CA . LEU A 1 85 ? -10.772 -2.978 14.448 1.00 93.00 85 LEU A CA 1
ATOM 660 C C . LEU A 1 85 ? -10.501 -1.555 14.918 1.00 93.00 85 LEU A C 1
ATOM 662 O O . LEU A 1 85 ? -11.403 -0.728 14.872 1.00 93.00 85 LEU A O 1
ATOM 666 N N . PHE A 1 86 ? -9.284 -1.283 15.363 1.00 94.06 86 PHE A N 1
ATOM 667 C CA . PHE A 1 86 ? -8.777 0.056 15.630 1.00 94.06 86 PHE A CA 1
ATOM 668 C C . PHE A 1 86 ? -7.704 0.332 14.587 1.00 94.06 86 PHE A C 1
ATOM 670 O O . PHE A 1 86 ? -6.591 -0.185 14.689 1.00 94.06 86 PHE A O 1
ATOM 677 N N . ALA A 1 87 ? -8.058 1.100 13.567 1.00 93.06 87 ALA A N 1
ATOM 678 C CA . ALA A 1 87 ? -7.141 1.545 12.535 1.00 93.06 87 ALA A CA 1
ATOM 679 C C . ALA A 1 87 ? -6.757 2.998 12.803 1.00 93.06 87 ALA A C 1
ATOM 681 O O . ALA A 1 87 ? -7.624 3.835 13.075 1.00 93.06 87 ALA A O 1
ATOM 682 N N . VAL A 1 88 ? -5.458 3.290 12.750 1.00 92.88 88 VAL A N 1
ATOM 683 C CA . VAL A 1 88 ? -4.949 4.645 12.967 1.00 92.88 88 VAL A CA 1
ATOM 684 C C . VAL A 1 88 ? -4.264 5.156 11.713 1.00 92.88 88 VAL A C 1
ATOM 686 O O . VAL A 1 88 ? -3.460 4.453 11.108 1.00 92.88 88 VAL A O 1
ATOM 689 N N . THR A 1 89 ? -4.550 6.400 11.349 1.00 91.50 89 THR A N 1
ATOM 690 C CA . THR A 1 89 ? -3.906 7.098 10.233 1.00 91.50 89 THR A CA 1
ATOM 691 C C . THR A 1 89 ? -3.403 8.455 10.718 1.00 91.50 89 THR A C 1
ATOM 693 O O . THR A 1 89 ? -4.119 9.182 11.411 1.00 91.50 89 THR A O 1
ATOM 696 N N . GLN A 1 90 ? -2.163 8.812 10.381 1.00 90.50 90 GLN A N 1
ATOM 697 C CA . GLN A 1 90 ? -1.650 10.162 10.612 1.00 90.50 90 GLN A CA 1
ATOM 698 C C . GLN A 1 90 ? -2.198 11.069 9.509 1.00 90.50 90 GLN A C 1
ATOM 700 O O . GLN A 1 90 ? -1.655 11.109 8.415 1.00 90.50 90 GLN A O 1
ATOM 705 N N . ALA A 1 91 ? -3.298 11.772 9.767 1.00 90.81 91 ALA A N 1
ATOM 706 C CA . ALA A 1 91 ? -4.024 12.539 8.752 1.00 90.81 91 ALA A CA 1
ATOM 707 C C . ALA A 1 91 ? -3.344 13.869 8.376 1.00 90.81 91 ALA A C 1
ATOM 709 O O . ALA A 1 91 ? -3.570 14.397 7.291 1.00 90.81 91 ALA A O 1
ATOM 710 N N . SER A 1 92 ? -2.529 14.440 9.268 1.00 91.38 92 SER A N 1
ATOM 711 C CA . SER A 1 92 ? -1.770 15.675 9.019 1.00 91.38 92 SER A CA 1
ATOM 712 C C . SER A 1 92 ? -0.538 15.761 9.918 1.00 91.38 92 SER A C 1
ATOM 714 O O . SER A 1 92 ? -0.419 15.016 10.890 1.00 91.38 92 SER A O 1
ATOM 716 N N . GLY A 1 93 ? 0.381 16.682 9.619 1.00 87.00 93 GLY A N 1
ATOM 717 C CA . GLY A 1 93 ? 1.566 16.931 10.448 1.00 87.00 93 GLY A CA 1
ATOM 718 C C . GLY A 1 93 ? 2.745 15.989 10.184 1.00 87.00 93 GLY A C 1
ATOM 719 O O . GLY A 1 93 ? 3.800 16.176 10.781 1.00 87.00 93 GLY A O 1
ATOM 720 N N . GLY A 1 94 ? 2.615 15.036 9.262 1.00 82.25 94 GLY A N 1
ATOM 721 C CA . GLY A 1 94 ? 3.707 14.214 8.722 1.00 82.25 94 GLY A CA 1
ATOM 722 C C . GLY A 1 94 ? 4.036 14.594 7.281 1.00 82.25 94 GLY A C 1
ATOM 723 O O . GLY A 1 94 ? 3.231 15.256 6.623 1.00 82.25 94 GLY A O 1
ATOM 724 N N . THR A 1 95 ? 5.208 14.191 6.806 1.00 82.69 95 THR A N 1
ATOM 725 C CA . THR A 1 95 ? 5.609 14.321 5.397 1.00 82.69 95 THR A CA 1
ATOM 726 C C . THR A 1 95 ? 4.746 13.420 4.519 1.00 82.69 95 THR A C 1
ATOM 728 O O . THR A 1 95 ? 4.300 13.840 3.452 1.00 82.69 95 THR A O 1
ATOM 731 N N . PHE A 1 96 ? 4.410 12.229 5.026 1.00 81.81 96 PHE A N 1
ATOM 732 C CA . PHE A 1 96 ? 3.524 11.250 4.383 1.00 81.81 96 PHE A CA 1
ATOM 733 C C . PHE A 1 96 ? 2.153 11.206 5.059 1.00 81.81 96 PHE A C 1
ATOM 735 O O . PHE A 1 96 ? 1.549 10.146 5.230 1.00 81.81 96 PHE A O 1
ATOM 742 N N . ALA A 1 97 ? 1.662 12.373 5.486 1.00 86.69 97 ALA A N 1
ATOM 743 C CA . ALA A 1 97 ? 0.340 12.482 6.079 1.00 86.69 97 ALA A CA 1
ATOM 744 C C . ALA A 1 97 ? -0.726 11.888 5.146 1.00 86.69 97 ALA A C 1
ATOM 746 O O . ALA A 1 97 ? -0.850 12.263 3.982 1.00 86.69 97 ALA A O 1
ATOM 747 N N . GLY A 1 98 ? -1.495 10.957 5.691 1.00 85.81 98 GLY A N 1
ATOM 748 C CA . GLY A 1 98 ? -2.484 10.161 4.990 1.00 85.81 98 GLY A CA 1
ATOM 749 C C . GLY A 1 98 ? -2.098 8.700 4.794 1.00 85.81 98 GLY A C 1
ATOM 750 O O . GLY A 1 98 ? -2.967 7.905 4.444 1.00 85.81 98 GLY A O 1
ATOM 751 N N . LEU A 1 99 ? -0.844 8.338 5.081 1.00 84.12 99 LEU A N 1
ATOM 752 C CA . LEU A 1 99 ? -0.382 6.957 5.072 1.00 84.12 99 LEU A CA 1
ATOM 753 C C . LEU A 1 99 ? -1.048 6.139 6.187 1.00 84.12 99 LEU A C 1
ATOM 755 O O . LEU A 1 99 ? -1.085 6.544 7.360 1.00 84.12 99 LEU A O 1
ATOM 759 N N . GLN A 1 100 ? -1.553 4.963 5.812 1.00 86.31 100 GLN A N 1
ATOM 760 C CA . GLN A 1 100 ? -2.144 4.018 6.749 1.00 86.31 100 GLN A CA 1
ATOM 761 C C . GLN A 1 100 ? -1.120 3.625 7.817 1.00 86.31 100 GLN A C 1
ATOM 763 O O . GLN A 1 100 ? -0.018 3.172 7.520 1.00 86.31 100 GLN A O 1
ATOM 768 N N . GLY A 1 101 ? -1.492 3.832 9.076 1.00 85.62 101 GLY A N 1
ATOM 769 C CA . GLY A 1 101 ? -0.707 3.413 10.227 1.00 85.62 101 GLY A CA 1
ATOM 770 C C . GLY A 1 101 ? -1.203 2.098 10.821 1.00 85.62 101 GLY A C 1
ATOM 771 O O . GLY A 1 101 ? -2.012 1.390 10.201 1.00 85.62 101 GLY A O 1
ATOM 772 N N . PRO A 1 102 ? -0.762 1.798 12.056 1.00 86.44 102 PRO A N 1
ATOM 773 C CA . PRO A 1 102 ? -1.023 0.528 12.703 1.00 86.44 102 PRO A CA 1
ATOM 774 C C . PRO A 1 102 ? -2.495 0.161 12.788 1.00 86.44 102 PRO A C 1
ATOM 776 O O . PRO A 1 102 ? -3.378 1.006 12.991 1.00 86.44 102 PRO A O 1
ATOM 779 N N . MET A 1 103 ? -2.727 -1.144 12.716 1.00 89.31 103 MET A N 1
ATOM 780 C CA . MET A 1 103 ? -4.036 -1.736 12.924 1.00 89.31 103 MET A CA 1
ATOM 781 C C . MET A 1 103 ? -4.005 -2.674 14.131 1.00 89.31 103 MET A C 1
ATOM 783 O O . MET A 1 103 ? -3.125 -3.527 14.304 1.00 89.31 103 MET A O 1
ATOM 787 N N . ILE A 1 104 ? -5.007 -2.521 14.989 1.00 91.25 104 ILE A N 1
ATOM 788 C CA . ILE A 1 104 ? -5.190 -3.350 16.171 1.00 91.25 104 ILE A CA 1
ATOM 789 C C . ILE A 1 104 ? -6.543 -4.040 16.084 1.00 91.25 104 ILE A C 1
ATOM 791 O O . ILE A 1 104 ? -7.594 -3.408 16.024 1.00 91.25 104 ILE A O 1
ATOM 795 N N . TYR A 1 105 ? -6.506 -5.364 16.145 1.00 92.00 105 TYR A N 1
ATOM 796 C CA . TYR A 1 105 ? -7.684 -6.178 16.383 1.00 92.00 105 TYR A CA 1
ATOM 797 C C . TYR A 1 105 ? -7.813 -6.408 17.885 1.00 92.00 105 TYR A C 1
ATOM 799 O O . TYR A 1 105 ? -6.888 -6.933 18.501 1.00 92.00 105 TYR A O 1
ATOM 807 N N . ALA A 1 106 ? -8.919 -5.987 18.494 1.00 95.00 106 ALA A N 1
ATOM 808 C CA . ALA A 1 106 ? -9.073 -6.057 19.943 1.00 95.00 106 ALA A CA 1
ATOM 809 C C . ALA A 1 106 ? -10.519 -6.285 20.384 1.00 95.00 106 ALA A C 1
ATOM 811 O O . ALA A 1 106 ? -11.468 -6.100 19.627 1.00 95.00 106 ALA A O 1
ATOM 812 N N . TYR A 1 107 ? -10.694 -6.687 21.637 1.00 95.69 107 TYR A N 1
ATOM 813 C CA . TYR A 1 107 ? -11.999 -6.803 22.278 1.00 95.69 107 TYR A CA 1
ATOM 814 C C . TYR A 1 107 ? -11.964 -6.220 23.687 1.00 95.69 107 TYR A C 1
ATOM 816 O O . TYR A 1 107 ? -10.910 -6.087 24.313 1.00 95.69 107 TYR A O 1
ATOM 824 N N . TRP A 1 108 ? -13.142 -5.881 24.197 1.00 97.06 108 TRP A 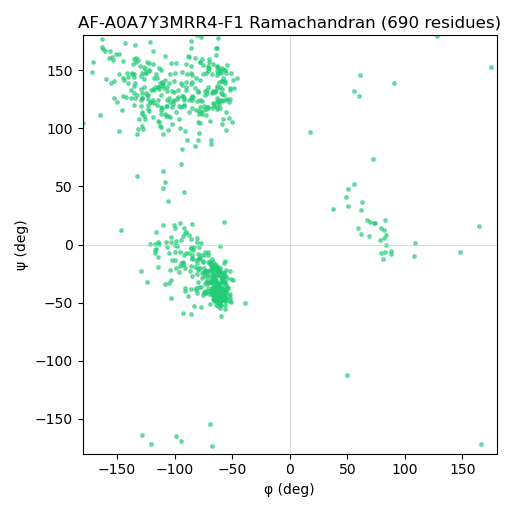N 1
ATOM 825 C CA . TRP A 1 108 ? -13.300 -5.337 25.537 1.00 97.06 108 TRP A CA 1
ATOM 826 C C . TRP A 1 108 ? -13.606 -6.443 26.547 1.00 97.06 108 TRP A C 1
ATOM 828 O O . TRP A 1 108 ? -14.463 -7.300 26.316 1.00 97.06 108 TRP A O 1
ATOM 838 N N . ARG A 1 109 ? -12.967 -6.383 27.717 1.00 97.62 109 ARG A N 1
ATOM 839 C CA . ARG A 1 109 ? -13.281 -7.223 28.882 1.00 97.62 109 ARG A CA 1
ATOM 840 C C . ARG A 1 109 ? -13.466 -6.350 30.115 1.00 97.62 109 ARG A C 1
ATOM 842 O O . ARG A 1 109 ? -12.619 -5.520 30.425 1.00 97.62 109 ARG A O 1
ATOM 849 N N . GLN A 1 110 ? -14.565 -6.554 30.834 1.00 97.12 110 GLN A N 1
ATOM 850 C CA . GLN A 1 110 ? -14.830 -5.837 32.081 1.00 97.12 110 GLN A CA 1
ATOM 851 C C . GLN A 1 110 ? -14.176 -6.524 33.276 1.00 97.12 110 GLN A C 1
ATOM 853 O O . GLN A 1 110 ? -14.255 -7.743 33.423 1.00 97.12 110 GLN A O 1
ATOM 858 N N . TYR A 1 111 ? -13.602 -5.692 34.136 1.00 96.31 111 TYR A N 1
ATOM 859 C CA . TYR A 1 111 ? -13.062 -6.016 35.446 1.00 96.31 111 TYR A CA 1
ATOM 860 C C . TYR A 1 111 ? -13.661 -5.039 36.451 1.00 96.31 111 TYR A C 1
ATOM 862 O O . TYR A 1 111 ? -13.270 -3.872 36.496 1.00 96.31 111 TYR A O 1
ATOM 870 N N . ASP A 1 112 ? -14.655 -5.491 37.211 1.00 93.81 112 ASP A N 1
ATOM 871 C CA . ASP A 1 112 ? -15.417 -4.652 38.137 1.00 93.81 112 ASP A CA 1
ATOM 872 C C . ASP A 1 112 ? -15.928 -3.362 37.465 1.00 93.81 112 ASP A C 1
ATOM 874 O O . ASP A 1 112 ? -16.769 -3.417 36.563 1.00 93.81 112 ASP A O 1
ATOM 878 N N . LYS A 1 113 ? -15.407 -2.199 37.878 1.00 95.50 113 LYS A N 1
ATOM 879 C CA . LYS A 1 113 ? -15.762 -0.868 37.354 1.00 95.50 113 LYS A CA 1
ATOM 880 C C . LYS A 1 113 ? -14.818 -0.368 36.256 1.00 95.50 113 LYS A C 1
ATOM 882 O O . LYS A 1 113 ? -14.747 0.835 36.005 1.00 95.50 113 LYS A O 1
ATOM 887 N N . ARG A 1 114 ? -14.053 -1.261 35.626 1.00 97.12 114 ARG A N 1
ATOM 888 C CA . ARG A 1 114 ? -13.080 -0.937 34.575 1.00 97.12 114 ARG A CA 1
ATOM 889 C C . ARG A 1 114 ? -13.271 -1.822 33.351 1.00 97.12 114 ARG A C 1
ATOM 891 O O . ARG A 1 114 ? -13.759 -2.947 33.444 1.00 97.12 114 ARG A O 1
ATOM 898 N N . LEU A 1 115 ? -12.862 -1.307 32.203 1.00 97.88 115 LEU A N 1
ATOM 899 C CA . LEU A 1 115 ? -12.833 -2.002 30.925 1.00 97.88 115 LEU A CA 1
ATOM 900 C C . LEU A 1 115 ? -11.392 -2.066 30.436 1.00 97.88 115 LEU A C 1
ATOM 902 O O . LEU A 1 115 ? -10.742 -1.036 30.300 1.00 97.88 115 LEU A O 1
ATOM 906 N N . ALA A 1 116 ? -10.912 -3.272 30.161 1.00 98.06 116 ALA A N 1
ATOM 907 C CA . ALA A 1 116 ? -9.639 -3.508 29.500 1.00 98.06 116 ALA A CA 1
ATOM 908 C C . ALA A 1 116 ? -9.876 -3.738 28.005 1.00 98.06 116 ALA A C 1
ATOM 910 O O . ALA A 1 116 ? -10.744 -4.539 27.640 1.00 98.06 116 ALA A O 1
ATOM 911 N N . LEU A 1 117 ? -9.092 -3.068 27.163 1.00 97.62 117 LEU A N 1
ATOM 912 C CA . LEU A 1 117 ? -8.993 -3.360 25.738 1.00 97.62 117 LEU A CA 1
ATOM 913 C C . LEU A 1 117 ? -7.853 -4.355 25.526 1.00 97.62 117 LEU A C 1
ATOM 915 O O . LEU A 1 117 ? -6.731 -4.132 25.989 1.00 97.62 117 LEU A O 1
ATOM 919 N N . ILE A 1 118 ? -8.147 -5.465 24.858 1.00 97.38 118 ILE A N 1
ATOM 920 C CA . ILE A 1 118 ? -7.255 -6.621 24.788 1.00 97.38 118 ILE A CA 1
ATOM 921 C C . ILE A 1 118 ? -7.062 -7.032 23.333 1.00 97.38 118 ILE A C 1
ATOM 923 O O . ILE A 1 118 ? -8.043 -7.291 22.636 1.00 97.38 118 ILE A O 1
ATOM 927 N N . ALA A 1 119 ? -5.806 -7.129 22.897 1.00 95.69 119 ALA A N 1
ATOM 928 C CA . ALA A 1 119 ? -5.441 -7.736 21.622 1.00 95.69 119 ALA A CA 1
ATOM 929 C C . ALA A 1 119 ? -5.323 -9.260 21.791 1.00 95.69 119 ALA A C 1
ATOM 931 O O . ALA A 1 119 ? -4.609 -9.703 22.697 1.00 95.69 119 ALA A O 1
ATOM 932 N N . PRO A 1 120 ? -6.005 -10.070 20.965 1.00 94.56 120 PRO A N 1
ATOM 933 C CA . PRO A 1 120 ? -5.881 -11.515 21.031 1.00 94.56 120 PRO A CA 1
ATOM 934 C C . PRO A 1 120 ? -4.507 -11.980 20.535 1.00 94.56 120 PRO A C 1
ATOM 936 O O . PRO A 1 120 ? -3.909 -11.344 19.670 1.00 94.56 120 PRO A O 1
ATOM 939 N N . GLU A 1 121 ? -4.038 -13.118 21.039 1.00 94.62 121 GLU A N 1
ATOM 940 C CA . GLU A 1 121 ? -2.883 -13.819 20.468 1.00 94.62 121 GLU A CA 1
ATOM 941 C C . GLU A 1 121 ? -3.272 -14.458 19.124 1.00 94.62 121 GLU A C 1
ATOM 943 O O . GLU A 1 121 ? -4.143 -15.335 19.061 1.00 94.62 121 GLU A O 1
ATOM 948 N N . LEU A 1 122 ? -2.642 -14.008 18.036 1.00 92.06 122 LEU A N 1
ATOM 949 C CA . LEU A 1 122 ? -2.982 -14.426 16.673 1.00 92.06 122 LEU A CA 1
ATOM 950 C C . LEU A 1 122 ? -1.869 -15.208 15.978 1.00 92.06 122 LEU A C 1
ATOM 952 O O . LEU A 1 122 ? -2.175 -15.945 15.034 1.00 92.06 122 LEU A O 1
ATOM 956 N N . ASP A 1 123 ? -0.632 -15.100 16.444 1.00 93.44 123 ASP A N 1
ATOM 957 C CA . ASP A 1 123 ? 0.547 -15.582 15.728 1.00 93.44 123 ASP A CA 1
ATOM 958 C C . ASP A 1 123 ? 0.795 -17.062 16.001 1.00 93.44 123 ASP A C 1
ATOM 960 O O . ASP A 1 123 ? 1.338 -17.773 15.156 1.00 93.44 123 ASP A O 1
ATOM 964 N N . THR A 1 124 ? 0.365 -17.566 17.163 1.00 95.31 124 THR A N 1
ATOM 965 C CA . THR A 1 124 ? 0.502 -18.978 17.534 1.00 95.31 124 THR A CA 1
ATOM 966 C C . THR A 1 124 ? -0.844 -19.639 17.821 1.00 95.31 124 THR A C 1
ATOM 968 O O . THR A 1 124 ? -1.594 -19.242 18.708 1.00 95.31 124 THR A O 1
ATOM 971 N N . ARG A 1 125 ? -1.145 -20.714 17.085 1.00 93.69 125 ARG A N 1
ATOM 972 C CA . ARG A 1 125 ? -2.407 -21.469 17.172 1.00 93.69 125 ARG A CA 1
ATOM 973 C C . ARG A 1 125 ? -2.124 -22.973 17.204 1.00 93.69 125 ARG A C 1
ATOM 975 O O . ARG A 1 125 ? -0.994 -23.411 17.003 1.00 93.69 125 ARG A O 1
ATOM 982 N N . SER A 1 126 ? -3.153 -23.779 17.459 1.00 93.88 126 SER A N 1
ATOM 983 C CA . SER A 1 126 ? -3.086 -25.229 17.250 1.00 93.88 126 SER A CA 1
ATOM 984 C C . SER A 1 126 ? -4.366 -25.753 16.612 1.00 93.88 126 SER A C 1
ATOM 986 O O . SER A 1 126 ? -5.464 -25.544 17.138 1.00 93.88 126 SER A O 1
ATOM 988 N N . LYS A 1 127 ? -4.235 -26.463 15.488 1.00 92.12 127 LYS A N 1
ATOM 989 C CA . LYS A 1 127 ? -5.332 -27.253 14.899 1.00 92.12 127 LYS A CA 1
ATOM 990 C C . LYS A 1 127 ? -5.268 -28.736 15.263 1.00 92.12 127 LYS A C 1
ATOM 992 O O . LYS A 1 127 ? -6.179 -29.468 14.879 1.00 92.12 127 LYS A O 1
ATOM 997 N N . GLY A 1 128 ? -4.253 -29.152 16.021 1.00 91.12 128 GLY A N 1
ATOM 998 C CA . GLY A 1 128 ? -4.033 -30.539 16.430 1.00 91.12 128 GLY A CA 1
ATOM 999 C C . GLY A 1 128 ? -5.064 -31.065 17.435 1.00 91.12 128 GLY A C 1
ATOM 1000 O O . GLY A 1 128 ? -6.212 -30.610 17.512 1.00 91.12 128 GLY A O 1
ATOM 1001 N N . GLU A 1 129 ? -4.645 -32.050 18.218 1.00 93.94 129 GLU A N 1
ATOM 1002 C CA . GLU A 1 129 ? -5.450 -32.660 19.280 1.00 93.94 129 GLU A CA 1
ATOM 1003 C C . GLU A 1 129 ? -5.798 -31.686 20.421 1.00 93.94 129 GLU A C 1
ATOM 1005 O O . GLU A 1 129 ? -5.307 -30.550 20.493 1.00 93.94 129 GLU A O 1
ATOM 1010 N N . ALA A 1 130 ? -6.710 -32.111 21.297 1.00 96.44 130 ALA A N 1
ATOM 1011 C CA . ALA A 1 130 ? -7.275 -31.260 22.342 1.00 96.44 130 ALA A CA 1
ATOM 1012 C C . ALA A 1 130 ? -6.206 -30.766 23.334 1.00 96.44 130 ALA A C 1
ATOM 1014 O O . ALA A 1 130 ? -6.257 -29.622 23.788 1.00 96.44 130 ALA A O 1
ATOM 1015 N N . GLU A 1 131 ? -5.209 -31.598 23.612 1.00 96.25 131 GLU A N 1
ATOM 1016 C CA . GLU A 1 131 ? -4.081 -31.343 24.499 1.00 96.25 131 GLU A CA 1
ATOM 1017 C C . GLU A 1 131 ? -3.192 -30.231 23.939 1.00 96.25 131 GLU A C 1
ATOM 1019 O O . GLU A 1 131 ? -2.876 -29.275 24.651 1.00 96.25 131 GLU A O 1
ATOM 1024 N N . SER A 1 132 ? -2.862 -30.296 22.643 1.00 95.19 132 SER A N 1
ATOM 1025 C CA . SER A 1 132 ? -2.100 -29.249 21.953 1.00 95.19 132 SER A CA 1
ATOM 1026 C C . SER A 1 132 ? -2.865 -27.920 21.958 1.00 95.19 132 SER A C 1
ATOM 1028 O O . SER A 1 132 ? -2.312 -26.891 22.353 1.00 95.19 132 SER A O 1
ATOM 1030 N N . LYS A 1 133 ? -4.166 -27.940 21.634 1.00 95.62 133 LYS A N 1
ATOM 1031 C CA . LYS A 1 133 ? -5.047 -26.757 21.705 1.00 95.62 133 LYS A CA 1
ATOM 1032 C C . LYS A 1 133 ? -5.090 -26.145 23.103 1.00 95.62 133 LYS A C 1
ATOM 1034 O O . LYS A 1 133 ? -4.945 -24.931 23.249 1.00 95.62 133 LYS A O 1
ATOM 1039 N N . SER A 1 134 ? -5.262 -26.977 24.128 1.00 96.00 134 SER A N 1
ATOM 1040 C CA . SER A 1 134 ? -5.293 -26.536 25.524 1.00 96.00 134 SER A CA 1
ATOM 1041 C C . SER A 1 134 ? -3.945 -25.975 25.976 1.00 96.00 134 SER A C 1
ATOM 1043 O O . SER A 1 134 ? -3.908 -24.959 26.670 1.00 96.00 134 SER A O 1
ATOM 1045 N N . SER A 1 135 ? -2.838 -26.611 25.585 1.00 96.56 135 SER A N 1
ATOM 1046 C CA . SER A 1 135 ? -1.489 -26.154 25.922 1.00 96.56 135 SER A CA 1
ATOM 1047 C C . SER A 1 135 ? -1.176 -24.815 25.258 1.00 96.56 135 SER A C 1
ATOM 1049 O O . SER A 1 135 ? -0.772 -23.884 25.951 1.00 96.56 135 SER A O 1
ATOM 1051 N N . VAL A 1 136 ? -1.432 -24.675 23.952 1.00 95.50 136 VAL A N 1
ATOM 1052 C CA . VAL A 1 136 ? -1.229 -23.409 23.228 1.00 95.50 136 VAL A CA 1
ATOM 1053 C C . VAL A 1 136 ? -2.059 -22.290 23.850 1.00 95.50 136 VAL A C 1
ATOM 1055 O O . VAL A 1 136 ? -1.496 -21.257 24.189 1.00 95.50 136 VAL A O 1
ATOM 1058 N N . LYS A 1 137 ? -3.351 -22.520 24.119 1.00 94.25 137 LYS A N 1
ATOM 1059 C CA . LYS A 1 137 ? -4.220 -21.529 24.779 1.00 94.25 137 LYS A CA 1
ATOM 1060 C C . LYS A 1 137 ? -3.714 -21.101 26.165 1.00 94.25 137 LYS A C 1
ATOM 1062 O O . LYS A 1 137 ? -3.989 -19.989 26.602 1.00 94.25 137 LYS A O 1
ATOM 1067 N N . ARG A 1 138 ? -3.019 -21.988 26.884 1.00 95.88 138 ARG A N 1
ATOM 1068 C CA . ARG A 1 138 ? -2.421 -21.682 28.193 1.00 95.88 138 ARG A CA 1
ATOM 1069 C C . ARG A 1 138 ? -1.109 -20.904 28.068 1.00 95.88 138 ARG A C 1
ATOM 1071 O O . ARG A 1 138 ? -0.822 -20.097 28.942 1.00 95.88 138 ARG A O 1
ATOM 1078 N N . LEU A 1 139 ? -0.299 -21.207 27.054 1.00 96.56 139 LEU A N 1
ATOM 1079 C CA . LEU A 1 139 ? 1.051 -20.658 26.892 1.00 96.56 139 LEU A CA 1
ATOM 1080 C C . LEU A 1 139 ? 1.067 -19.309 26.171 1.00 96.56 139 LEU A C 1
ATOM 1082 O O . LEU A 1 139 ? 1.859 -18.447 26.533 1.00 96.56 139 LEU A O 1
ATOM 1086 N N . PHE A 1 140 ? 0.217 -19.143 25.160 1.00 96.50 140 PHE A N 1
ATOM 1087 C CA . PHE A 1 140 ? 0.170 -17.951 24.322 1.00 96.50 140 PHE A CA 1
ATOM 1088 C C . PHE A 1 140 ? -1.152 -17.236 24.594 1.00 96.50 140 PHE A C 1
ATOM 1090 O O . PHE A 1 140 ? -2.224 -17.701 24.201 1.00 96.50 140 PHE A O 1
ATOM 1097 N N . THR A 1 141 ? -1.073 -16.167 25.381 1.00 95.88 141 THR A N 1
ATOM 1098 C CA . THR A 1 141 ? -2.232 -15.472 25.944 1.00 95.88 141 THR A CA 1
ATOM 1099 C C . THR A 1 141 ? -2.381 -14.075 25.372 1.00 95.88 141 THR A C 1
ATOM 1101 O O . THR A 1 141 ? -1.396 -13.413 25.064 1.00 95.88 141 THR A O 1
ATOM 1104 N N . ASP A 1 142 ? -3.620 -13.602 25.338 1.00 96.75 142 ASP A N 1
ATOM 1105 C CA . ASP A 1 142 ? -3.973 -12.261 24.884 1.00 96.75 142 ASP A CA 1
ATOM 1106 C C . ASP A 1 142 ? -3.276 -11.150 25.696 1.00 96.75 142 ASP A C 1
ATOM 1108 O O . ASP A 1 142 ? -2.993 -11.301 26.890 1.00 96.75 142 ASP A O 1
ATOM 1112 N N . THR A 1 143 ? -3.053 -9.998 25.063 1.00 96.56 143 THR A N 1
ATOM 1113 C CA . THR A 1 143 ? -2.323 -8.859 25.640 1.00 96.56 143 THR A CA 1
ATOM 1114 C C . THR A 1 143 ? -3.274 -7.722 26.001 1.00 96.56 143 THR A C 1
ATOM 1116 O O . THR A 1 143 ? -4.003 -7.211 25.150 1.00 96.56 143 THR A O 1
ATOM 1119 N N . VAL A 1 144 ? -3.258 -7.284 27.266 1.00 97.25 144 VAL A N 1
ATOM 1120 C CA . VAL A 1 144 ? -3.951 -6.054 27.681 1.00 97.25 144 VAL A CA 1
ATOM 1121 C C . VAL A 1 144 ? -3.199 -4.860 27.105 1.00 97.25 144 VAL A C 1
ATOM 1123 O O . VAL A 1 144 ? -2.038 -4.644 27.439 1.00 97.25 144 VAL A O 1
ATOM 1126 N N . LEU A 1 145 ? -3.867 -4.080 26.260 1.00 96.25 145 LEU A N 1
ATOM 1127 C CA . LEU A 1 145 ? -3.287 -2.881 25.660 1.00 96.25 145 LEU A CA 1
ATOM 1128 C C . LEU A 1 145 ? -3.399 -1.697 26.615 1.00 96.25 145 LEU A C 1
ATOM 1130 O O . LEU A 1 145 ? -2.426 -1.002 26.899 1.00 96.25 145 LEU A O 1
ATOM 1134 N N . VAL A 1 146 ? -4.622 -1.461 27.087 1.00 96.88 146 VAL A N 1
ATOM 1135 C CA . VAL A 1 146 ? -5.010 -0.312 27.906 1.00 96.88 146 VAL A CA 1
ATOM 1136 C C . VAL A 1 146 ? -6.225 -0.681 28.748 1.00 96.88 146 VAL A C 1
ATOM 1138 O O . VAL A 1 146 ? -6.970 -1.607 28.418 1.00 96.88 146 VAL A O 1
ATOM 1141 N N . ASP A 1 147 ? -6.476 0.085 29.801 1.00 96.94 147 ASP A N 1
ATOM 1142 C CA . ASP A 1 147 ? -7.702 -0.006 30.577 1.00 96.94 147 ASP A CA 1
ATOM 1143 C C . ASP A 1 147 ? -8.266 1.381 30.925 1.00 96.94 147 ASP A C 1
ATOM 1145 O O . ASP A 1 147 ? -7.530 2.356 31.107 1.00 96.94 147 ASP A O 1
ATOM 1149 N N . VAL A 1 148 ? -9.594 1.467 31.011 1.00 97.69 148 VAL A N 1
ATOM 1150 C CA . VAL A 1 148 ? -10.350 2.700 31.271 1.00 97.69 148 VAL A CA 1
ATOM 1151 C C . VAL A 1 148 ? -11.455 2.458 32.307 1.00 97.69 148 VAL A C 1
ATOM 1153 O O . VAL A 1 148 ? -12.010 1.359 32.372 1.00 97.69 148 VAL A O 1
ATOM 1156 N N . PRO A 1 149 ? -11.794 3.445 33.155 1.00 97.56 149 PRO A N 1
ATOM 1157 C CA . PRO A 1 149 ? -12.921 3.325 34.076 1.00 97.56 149 PRO A CA 1
ATOM 1158 C C . PRO A 1 149 ? -14.268 3.377 33.340 1.00 97.56 149 PRO A C 1
ATOM 1160 O O . PRO A 1 149 ? -14.417 4.081 32.344 1.00 97.56 149 PRO A O 1
ATOM 1163 N N . ILE A 1 150 ? -15.270 2.684 33.884 1.00 98.12 150 ILE A N 1
ATOM 1164 C CA . ILE A 1 150 ? -16.676 2.876 33.512 1.00 98.12 150 ILE A CA 1
ATOM 1165 C C . ILE A 1 150 ? -17.194 4.092 34.283 1.00 98.12 150 ILE A C 1
ATOM 1167 O O . ILE A 1 150 ? -17.248 4.070 35.515 1.00 98.12 150 ILE A O 1
ATOM 1171 N N . LEU A 1 151 ? -17.571 5.151 33.569 1.00 97.56 151 LEU A N 1
ATOM 1172 C CA . LEU A 1 151 ? -18.051 6.393 34.183 1.00 97.56 151 LEU A CA 1
ATOM 1173 C C . LEU A 1 151 ? -19.520 6.291 34.603 1.00 97.56 151 LEU A C 1
ATOM 1175 O O . LEU A 1 151 ? -19.915 6.760 35.671 1.00 97.56 151 LEU A O 1
ATOM 1179 N N . THR A 1 152 ? -20.335 5.685 33.742 1.00 98.12 152 THR A N 1
ATOM 1180 C CA . THR A 1 152 ? -21.777 5.506 33.919 1.00 98.12 152 THR A CA 1
ATOM 1181 C C . THR A 1 152 ? -22.301 4.433 32.960 1.00 98.12 152 THR A C 1
ATOM 1183 O O . THR A 1 152 ? -21.552 3.905 32.135 1.00 98.12 152 THR A O 1
ATOM 1186 N N . MET A 1 153 ? -23.588 4.116 33.065 1.00 97.12 153 MET A N 1
ATOM 1187 C CA . MET A 1 153 ? -24.320 3.312 32.093 1.00 97.12 153 MET A CA 1
ATOM 1188 C C . MET A 1 153 ? -25.142 4.250 31.213 1.00 97.12 153 MET A C 1
ATOM 1190 O O . MET A 1 153 ? -25.931 5.039 31.728 1.00 97.12 153 MET A O 1
ATOM 1194 N N . GLY A 1 154 ? -24.941 4.181 29.901 1.00 95.44 154 GLY A N 1
ATOM 1195 C CA . GLY A 1 154 ? -25.563 5.085 28.944 1.00 95.44 154 GLY A CA 1
ATOM 1196 C C . GLY A 1 154 ? -27.035 4.765 28.657 1.00 95.44 154 GLY A C 1
ATOM 1197 O O . GLY A 1 154 ? -27.584 3.790 29.179 1.00 95.44 154 GLY A O 1
ATOM 1198 N N . PRO A 1 155 ? -27.697 5.572 27.810 1.00 93.94 155 PRO A N 1
ATOM 1199 C CA . PRO A 1 155 ? -29.111 5.415 27.461 1.00 93.94 155 PRO A CA 1
ATOM 1200 C C . PRO A 1 155 ? -29.484 4.053 26.862 1.00 93.94 155 PRO A C 1
ATOM 1202 O O . PRO A 1 155 ? -30.646 3.656 26.932 1.00 93.94 155 PRO A O 1
ATOM 1205 N N . SER A 1 156 ? -28.528 3.329 26.271 1.00 92.19 156 SER A N 1
ATOM 1206 C CA . SER A 1 156 ? -28.738 1.970 25.751 1.00 92.19 156 SER A CA 1
ATOM 1207 C C . SER A 1 156 ? -28.387 0.866 26.760 1.00 92.19 156 SER A C 1
ATOM 1209 O O . SER A 1 156 ? -28.392 -0.322 26.420 1.00 92.19 156 SER A O 1
ATOM 1211 N N . GLY A 1 157 ? -28.080 1.246 28.004 1.00 94.38 157 GLY A N 1
ATOM 1212 C CA . GLY A 1 157 ? -27.687 0.341 29.079 1.00 94.38 157 GLY A CA 1
ATOM 1213 C C . GLY A 1 157 ? -26.275 -0.221 28.921 1.00 94.38 157 GLY A C 1
ATOM 1214 O O . GLY A 1 157 ? -25.974 -1.249 29.525 1.00 94.38 157 GLY A O 1
ATOM 1215 N N . GLN A 1 158 ? -25.419 0.404 28.103 1.00 96.69 158 GLN A N 1
ATOM 1216 C CA . GLN A 1 158 ? -24.027 -0.015 27.907 1.00 96.69 158 GLN A CA 1
ATOM 1217 C C . GLN A 1 158 ? -23.050 0.890 28.671 1.00 96.69 158 GLN A C 1
ATOM 1219 O O . GLN A 1 158 ? -23.397 2.026 28.994 1.00 96.69 158 GLN A O 1
ATOM 1224 N N . PRO A 1 159 ? -21.840 0.407 29.003 1.00 97.94 159 PRO A N 1
ATOM 1225 C CA . PRO A 1 159 ? -20.853 1.222 29.701 1.00 97.94 159 PRO A CA 1
ATOM 1226 C C . PRO A 1 159 ? -20.439 2.453 28.885 1.00 97.94 159 PRO A C 1
ATOM 1228 O O . PRO A 1 159 ? -20.234 2.357 27.674 1.00 97.94 159 PRO A O 1
ATOM 1231 N N . VAL A 1 160 ? -20.275 3.584 29.569 1.00 98.50 160 VAL A N 1
ATOM 1232 C CA . VAL A 1 160 ? -19.746 4.833 29.007 1.00 98.50 160 VAL A CA 1
ATOM 1233 C C . VAL A 1 160 ? -18.330 5.061 29.519 1.00 98.50 160 VAL A C 1
ATOM 1235 O O . VAL A 1 160 ? -18.081 4.961 30.725 1.00 98.50 160 VAL A O 1
ATOM 1238 N N . ILE A 1 161 ? -17.421 5.385 28.602 1.00 98.25 161 ILE A N 1
ATOM 1239 C CA . ILE A 1 161 ? -16.009 5.664 28.875 1.00 98.25 161 ILE A CA 1
ATOM 1240 C C . ILE A 1 161 ? -15.640 7.095 28.477 1.00 98.25 161 ILE A C 1
ATOM 1242 O O . ILE A 1 161 ? -16.274 7.692 27.604 1.00 98.25 161 ILE A O 1
ATOM 1246 N N . ASP A 1 162 ? -14.590 7.609 29.116 1.00 97.94 162 ASP A N 1
ATOM 1247 C CA . ASP A 1 162 ? -13.848 8.791 28.671 1.00 97.94 162 ASP A CA 1
ATOM 1248 C C . ASP A 1 162 ? -13.079 8.432 27.391 1.00 97.94 162 ASP A C 1
ATOM 1250 O O . ASP A 1 162 ? -12.126 7.644 27.429 1.00 97.94 162 ASP A O 1
ATOM 1254 N N . PHE A 1 163 ? -13.554 8.924 26.247 1.00 97.88 163 PHE A N 1
ATOM 1255 C CA . PHE A 1 163 ? -13.055 8.496 24.948 1.00 97.88 163 PHE A CA 1
ATOM 1256 C C . PHE A 1 163 ? -11.910 9.369 24.458 1.00 97.88 163 PHE A C 1
ATOM 1258 O O . PHE A 1 163 ? -10.923 8.826 23.967 1.00 97.88 163 PHE A O 1
ATOM 1265 N N . ASP A 1 164 ? -11.965 10.688 24.647 1.00 96.81 164 ASP A N 1
ATOM 1266 C CA . ASP A 1 164 ? -10.795 11.526 24.374 1.00 96.81 164 ASP A CA 1
ATOM 1267 C C . ASP A 1 164 ? -9.634 11.169 25.308 1.00 96.81 164 ASP A C 1
ATOM 1269 O O . ASP A 1 164 ? -8.508 11.017 24.837 1.00 96.81 164 ASP A O 1
ATOM 1273 N N . GLY A 1 165 ? -9.894 10.883 26.588 1.00 96.12 165 GLY A N 1
ATOM 1274 C CA . GLY A 1 165 ? -8.866 10.402 27.505 1.00 96.12 165 GLY A CA 1
ATOM 1275 C C . GLY A 1 165 ? -8.204 9.100 27.037 1.00 96.12 165 GLY A C 1
ATOM 1276 O O . GLY A 1 165 ? -6.983 8.954 27.159 1.00 96.12 165 GLY A O 1
ATOM 1277 N N . LEU A 1 166 ? -8.971 8.175 26.446 1.00 96.69 166 LEU A N 1
ATOM 1278 C CA . LEU A 1 166 ? -8.440 6.968 25.801 1.00 96.69 166 LEU A CA 1
ATOM 1279 C C . LEU A 1 166 ? -7.557 7.321 24.592 1.00 96.69 166 LEU A C 1
ATOM 1281 O O . LEU A 1 166 ? -6.417 6.863 24.514 1.00 96.69 166 LEU A O 1
ATOM 1285 N N . LEU A 1 167 ? -8.058 8.135 23.662 1.00 96.25 167 LEU A N 1
ATOM 1286 C CA . LEU A 1 167 ? -7.368 8.427 22.400 1.00 96.25 167 LEU A CA 1
ATOM 1287 C C . LEU A 1 167 ? -6.147 9.344 22.578 1.00 96.25 167 LEU A C 1
ATOM 1289 O O . LEU A 1 167 ? -5.152 9.184 21.878 1.00 96.25 167 LEU A O 1
ATOM 1293 N N . VAL A 1 168 ? -6.180 10.267 23.538 1.00 95.19 168 VAL A N 1
ATOM 1294 C CA . VAL A 1 168 ? -5.093 11.217 23.818 1.00 95.19 168 VAL A CA 1
ATOM 1295 C C . VAL A 1 168 ? -4.062 10.591 24.755 1.00 95.19 168 VAL A C 1
ATOM 1297 O O . VAL A 1 168 ? -2.897 10.433 24.388 1.00 95.19 168 VAL A O 1
ATOM 1300 N N . ASN A 1 169 ? -4.476 10.191 25.963 1.00 93.88 169 ASN A N 1
ATOM 1301 C CA . ASN A 1 169 ? -3.535 9.768 27.009 1.00 93.88 169 ASN A CA 1
ATOM 1302 C C . ASN A 1 169 ? -3.059 8.326 26.827 1.00 93.88 169 ASN A C 1
ATOM 1304 O O . ASN A 1 169 ? -1.988 7.959 27.315 1.00 93.88 169 ASN A O 1
ATOM 1308 N N . LYS A 1 170 ? -3.858 7.490 26.155 1.00 94.06 170 LYS A N 1
ATOM 1309 C CA . LYS A 1 170 ? -3.521 6.090 25.865 1.00 94.06 170 LYS A CA 1
ATOM 1310 C C . LYS A 1 170 ? -3.345 5.816 24.369 1.00 94.06 170 LYS A C 1
ATOM 1312 O O . LYS A 1 170 ? -3.010 4.689 24.004 1.00 94.06 170 LYS A O 1
ATOM 1317 N N . GLY A 1 171 ? -3.462 6.836 23.513 1.00 91.44 171 GLY A N 1
ATOM 1318 C CA . GLY A 1 171 ? -3.309 6.711 22.061 1.00 91.44 171 GLY A CA 1
ATOM 1319 C C . GLY A 1 171 ? -1.972 6.121 21.634 1.00 91.44 171 GLY A C 1
ATOM 1320 O O . GLY A 1 171 ? -1.924 5.354 20.682 1.00 91.44 171 GLY A O 1
ATOM 1321 N N . GLY A 1 172 ? -0.891 6.395 22.375 1.00 92.00 172 GLY A N 1
ATOM 1322 C CA . GLY A 1 172 ? 0.417 5.792 22.108 1.00 92.00 172 GLY A CA 1
ATOM 1323 C C . GLY A 1 172 ? 0.375 4.259 22.083 1.00 92.00 172 GLY A C 1
ATOM 1324 O O . GLY A 1 172 ? 0.992 3.658 21.213 1.00 92.00 172 GLY A O 1
ATOM 1325 N N . ALA A 1 173 ? -0.398 3.621 22.970 1.00 92.44 173 ALA A N 1
ATOM 1326 C CA . ALA A 1 173 ? -0.579 2.168 22.960 1.00 92.44 173 ALA A CA 1
ATOM 1327 C C . ALA A 1 173 ? -1.435 1.701 21.769 1.00 92.44 173 ALA A C 1
ATOM 1329 O O . ALA A 1 173 ? -1.123 0.684 21.155 1.00 92.44 173 ALA A O 1
ATOM 1330 N N . LEU A 1 174 ? -2.463 2.475 21.399 1.00 91.75 174 LEU A N 1
ATOM 1331 C CA . LEU A 1 174 ? -3.296 2.212 20.216 1.00 91.75 174 LEU A CA 1
ATOM 1332 C C . LEU A 1 174 ? -2.529 2.383 18.892 1.00 91.75 174 LEU A C 1
ATOM 1334 O O . LEU A 1 174 ? -2.908 1.813 17.878 1.00 91.75 174 LEU A O 1
ATOM 1338 N N . MET A 1 175 ? -1.426 3.131 18.918 1.00 90.81 175 MET A N 1
ATOM 1339 C CA . MET A 1 175 ? -0.492 3.330 17.805 1.00 90.81 175 MET A CA 1
ATOM 1340 C C . MET A 1 175 ? 0.772 2.463 17.932 1.00 90.81 175 MET A C 1
ATOM 1342 O O . MET A 1 175 ? 1.790 2.771 17.316 1.00 90.81 175 MET A O 1
ATOM 1346 N N . ARG A 1 176 ? 0.761 1.423 18.784 1.00 88.50 176 ARG A N 1
ATOM 1347 C CA . ARG A 1 176 ? 1.907 0.517 19.021 1.00 88.50 176 ARG A CA 1
ATOM 1348 C C . ARG A 1 176 ? 3.229 1.240 19.341 1.00 88.50 176 ARG A C 1
ATOM 1350 O O . ARG A 1 176 ? 4.308 0.788 18.980 1.00 88.50 176 ARG A O 1
ATOM 1357 N N . GLY A 1 177 ? 3.151 2.386 20.012 1.00 87.81 177 GLY A N 1
ATOM 1358 C CA . GLY A 1 177 ? 4.298 3.205 20.412 1.00 87.81 177 GLY A CA 1
ATOM 1359 C C . GLY A 1 177 ? 4.847 4.150 19.338 1.00 87.81 177 GLY A C 1
ATOM 1360 O O . GLY A 1 177 ? 5.691 4.980 19.684 1.00 87.81 177 GLY A O 1
ATOM 1361 N N . ARG A 1 178 ? 4.346 4.072 18.096 1.00 82.50 178 ARG A N 1
ATOM 1362 C CA . ARG A 1 178 ? 4.811 4.853 16.932 1.00 82.50 178 ARG A CA 1
ATOM 1363 C C . ARG A 1 178 ? 4.304 6.292 16.915 1.00 82.50 178 ARG A C 1
ATOM 1365 O O . ARG A 1 178 ? 4.895 7.154 16.283 1.00 82.50 178 ARG A O 1
ATOM 1372 N N . GLY A 1 179 ? 3.227 6.561 17.649 1.00 85.75 179 GLY A N 1
ATOM 1373 C CA . GLY A 1 179 ? 2.651 7.894 17.791 1.00 85.75 179 GLY A CA 1
ATOM 1374 C C . GLY A 1 179 ? 2.429 8.305 19.244 1.00 85.75 179 GLY A C 1
ATOM 1375 O O . GLY A 1 179 ? 2.946 7.716 20.202 1.00 85.75 179 GLY A O 1
ATOM 1376 N N . GLY A 1 180 ? 1.619 9.344 19.408 1.00 87.75 180 GLY A N 1
ATOM 1377 C CA . GLY A 1 180 ? 1.229 9.899 20.700 1.00 87.75 180 GLY A CA 1
ATOM 1378 C C . GLY A 1 180 ? 1.475 11.398 20.777 1.00 87.75 180 GLY A C 1
ATOM 1379 O O . GLY A 1 180 ? 1.956 12.017 19.828 1.00 87.75 180 GLY A O 1
ATOM 1380 N N . THR A 1 181 ? 1.136 11.971 21.927 1.00 92.56 181 THR A N 1
ATOM 1381 C CA . THR A 1 181 ? 1.276 13.403 22.196 1.00 92.56 181 THR A CA 1
ATOM 1382 C C . THR A 1 181 ? 2.413 13.674 23.180 1.00 92.56 181 THR A C 1
ATOM 1384 O O . THR A 1 181 ? 2.612 12.910 24.127 1.00 92.56 181 THR A O 1
ATOM 1387 N N . SER A 1 182 ? 3.162 14.756 22.963 1.00 93.25 182 SER A N 1
ATOM 1388 C CA . SER A 1 182 ? 4.092 15.310 23.959 1.00 93.25 182 SER A CA 1
ATOM 1389 C C . SER A 1 182 ? 3.374 16.154 25.014 1.00 93.25 182 SER A C 1
ATOM 1391 O O . SER A 1 182 ? 3.893 16.332 26.115 1.00 93.25 182 SER A O 1
ATOM 1393 N N . ASN A 1 183 ? 2.179 16.664 24.707 1.00 94.19 183 ASN A N 1
ATOM 1394 C CA . ASN A 1 183 ? 1.391 17.481 25.621 1.00 94.19 183 ASN A CA 1
ATOM 1395 C C . ASN A 1 183 ? -0.110 17.265 25.390 1.00 94.19 183 ASN A C 1
ATOM 1397 O O . ASN A 1 183 ? -0.725 17.872 24.512 1.00 94.19 183 ASN A O 1
ATOM 1401 N N . ALA A 1 184 ? -0.710 16.410 26.219 1.00 93.88 184 ALA A N 1
ATOM 1402 C CA . ALA A 1 184 ? -2.135 16.091 26.169 1.00 93.88 184 ALA A CA 1
ATOM 1403 C C . ALA A 1 184 ? -3.047 17.302 26.426 1.00 93.88 184 ALA A C 1
ATOM 1405 O O . ALA A 1 184 ? -4.163 17.332 25.921 1.00 93.88 184 ALA A O 1
ATOM 1406 N N . ASN A 1 185 ? -2.573 18.328 27.144 1.00 94.44 185 ASN A N 1
ATOM 1407 C CA . ASN A 1 185 ? -3.374 19.523 27.438 1.00 94.44 185 ASN A CA 1
ATOM 1408 C C . ASN A 1 185 ? -3.640 20.389 26.198 1.00 94.44 185 ASN A C 1
ATOM 1410 O O . ASN A 1 185 ? -4.498 21.264 26.238 1.00 94.44 185 ASN A O 1
ATOM 1414 N N . LEU A 1 186 ? -2.880 20.175 25.121 1.00 95.56 186 LEU A N 1
ATOM 1415 C CA . LEU A 1 186 ? -3.047 20.868 23.844 1.00 95.56 186 LEU A CA 1
ATOM 1416 C C . LEU A 1 186 ? -3.839 20.035 22.827 1.00 95.56 186 LEU A C 1
ATOM 1418 O O . LEU A 1 186 ? -3.989 20.457 21.684 1.00 95.56 186 LEU A O 1
ATOM 1422 N N . ALA A 1 187 ? -4.317 18.849 23.215 1.00 96.38 187 ALA A N 1
ATOM 1423 C CA . ALA A 1 187 ? -5.074 17.993 22.319 1.00 96.38 187 ALA A CA 1
ATOM 1424 C C . ALA A 1 187 ? -6.464 18.579 22.038 1.00 96.38 187 ALA A C 1
ATOM 1426 O O . ALA A 1 187 ? -7.162 18.994 22.959 1.00 96.38 187 ALA A O 1
ATOM 1427 N N . THR A 1 188 ? -6.888 18.565 20.777 1.00 97.12 188 THR A N 1
ATOM 1428 C CA . THR A 1 188 ? -8.189 19.065 20.321 1.00 97.12 188 THR A CA 1
ATOM 1429 C C . THR A 1 188 ? -8.922 17.991 19.529 1.00 97.12 188 THR A C 1
ATOM 1431 O O . THR A 1 188 ? -8.340 17.341 18.660 1.00 97.12 188 THR A O 1
ATOM 1434 N N . ILE A 1 189 ? -10.216 17.814 19.802 1.00 97.12 189 ILE A N 1
ATOM 1435 C CA . ILE A 1 189 ? -11.082 16.939 19.009 1.00 97.12 189 ILE A CA 1
ATOM 1436 C C . ILE A 1 189 ? -11.467 17.683 17.727 1.00 97.12 189 ILE A C 1
ATOM 1438 O O . ILE A 1 189 ? -12.308 18.583 17.738 1.00 97.12 189 ILE A O 1
ATOM 1442 N N . VAL A 1 190 ? -10.857 17.295 16.609 1.00 96.31 190 VAL A N 1
ATOM 1443 C CA . VAL A 1 190 ? -11.090 17.904 15.290 1.00 96.31 190 VAL A CA 1
ATOM 1444 C C . VAL A 1 190 ? -12.351 17.340 14.643 1.00 96.31 190 VAL A C 1
ATOM 1446 O O . VAL A 1 190 ? -13.125 18.063 14.012 1.00 96.31 190 VAL A O 1
ATOM 1449 N N . LYS A 1 191 ? -12.574 16.032 14.798 1.00 95.38 191 LYS A N 1
ATOM 1450 C CA . LYS A 1 191 ? -13.688 15.318 14.169 1.00 95.38 191 LYS A CA 1
ATOM 1451 C C . LYS A 1 191 ? -14.209 14.237 15.104 1.00 95.38 191 LYS A C 1
ATOM 1453 O O . LYS A 1 191 ? -13.427 13.566 15.765 1.00 95.38 191 LYS A O 1
ATOM 1458 N N . ALA A 1 192 ? -15.526 14.061 15.125 1.00 96.31 192 ALA A N 1
ATOM 1459 C CA . ALA A 1 192 ? -16.191 12.919 15.737 1.00 96.31 192 ALA A CA 1
ATOM 1460 C C . ALA A 1 192 ? -17.433 12.579 14.905 1.00 96.31 192 ALA A C 1
ATOM 1462 O O . ALA A 1 192 ? -18.358 13.392 14.809 1.00 96.31 192 ALA A O 1
ATOM 1463 N N . LYS A 1 193 ? -17.445 11.397 14.289 1.00 95.19 193 LYS A N 1
ATOM 1464 C CA . LYS A 1 193 ? -18.579 10.861 13.531 1.00 95.19 193 LYS A CA 1
ATOM 1465 C C . LYS A 1 193 ? -18.942 9.472 14.051 1.00 95.19 193 LYS A C 1
ATOM 1467 O O . LYS A 1 193 ? -18.067 8.687 14.408 1.00 95.19 193 LYS A O 1
ATOM 1472 N N . ALA A 1 194 ? -20.237 9.171 14.093 1.00 94.19 194 ALA A N 1
ATOM 1473 C CA . ALA A 1 194 ? -20.769 7.909 14.589 1.00 94.19 194 ALA A CA 1
ATOM 1474 C C . ALA A 1 194 ? -21.727 7.274 13.575 1.00 94.19 194 ALA A C 1
ATOM 1476 O O . ALA A 1 194 ? -22.809 7.803 13.313 1.00 94.19 194 ALA A O 1
ATOM 1477 N N . PHE A 1 195 ? -21.335 6.125 13.024 1.00 93.88 195 PHE A N 1
ATOM 1478 C CA . PHE A 1 195 ? -22.066 5.392 11.992 1.00 93.88 195 PHE A CA 1
ATOM 1479 C C . PHE A 1 195 ? -22.475 3.996 12.482 1.00 93.88 195 PHE A C 1
ATOM 1481 O O . PHE A 1 195 ? -21.960 3.526 13.495 1.00 93.88 195 PHE A O 1
ATOM 1488 N N . PRO A 1 196 ? -23.378 3.283 11.783 1.00 91.94 196 PRO A N 1
ATOM 1489 C CA . PRO A 1 196 ? -23.851 1.971 12.233 1.00 91.94 196 PRO A CA 1
ATOM 1490 C C . PRO A 1 196 ? -22.781 0.876 12.357 1.00 91.94 196 PRO A C 1
ATOM 1492 O O . PRO A 1 196 ? -22.974 -0.054 13.136 1.00 91.94 196 PRO A O 1
ATOM 1495 N N . GLN A 1 197 ? -21.679 0.959 11.602 1.00 89.75 197 GLN A N 1
ATOM 1496 C CA . GLN A 1 197 ? -20.618 -0.064 11.593 1.00 89.75 197 GLN A CA 1
ATOM 1497 C C . GLN A 1 197 ? -19.272 0.424 12.149 1.00 89.75 197 GLN A C 1
ATOM 1499 O O . GLN A 1 197 ? -18.385 -0.395 12.384 1.00 89.75 197 GLN A O 1
ATOM 1504 N N . ASN A 1 198 ? -19.111 1.729 12.369 1.00 94.19 198 ASN A N 1
ATOM 1505 C CA . ASN A 1 198 ? -17.843 2.338 12.754 1.00 94.19 198 ASN A CA 1
ATOM 1506 C C . ASN A 1 198 ? -18.031 3.717 13.397 1.00 94.19 198 ASN A C 1
ATOM 1508 O O . ASN A 1 198 ? -19.098 4.332 13.309 1.00 94.19 198 ASN A O 1
ATOM 1512 N N . VAL A 1 199 ? -16.971 4.207 14.027 1.00 96.06 199 VAL A N 1
ATOM 1513 C CA . VAL A 1 199 ? -16.828 5.599 14.449 1.00 96.06 199 VAL A CA 1
ATOM 1514 C C . VAL A 1 199 ? -15.504 6.161 13.966 1.00 96.06 199 VAL A C 1
ATOM 1516 O O . VAL A 1 199 ? -14.506 5.449 13.943 1.00 96.06 199 VAL A O 1
ATOM 1519 N N . GLU A 1 200 ? -15.519 7.446 13.627 1.00 96.38 200 GLU A N 1
ATOM 1520 C CA . GLU A 1 200 ? -14.365 8.175 13.103 1.00 96.38 200 GLU A CA 1
ATOM 1521 C C . GLU A 1 200 ? -14.069 9.360 14.015 1.00 96.38 200 GLU A C 1
ATOM 1523 O O . GLU A 1 200 ? -14.898 10.269 14.151 1.00 96.38 200 GLU A O 1
ATOM 1528 N N . VAL A 1 201 ? -12.911 9.342 14.676 1.00 97.38 201 VAL A N 1
ATOM 1529 C CA . VAL A 1 201 ? -12.500 10.404 15.601 1.00 97.38 201 VAL A CA 1
ATOM 1530 C C . VAL A 1 201 ? -11.105 10.893 15.255 1.00 97.38 201 VAL A C 1
ATOM 1532 O O . VAL A 1 201 ? -10.161 10.113 15.211 1.00 97.38 201 VAL A O 1
ATOM 1535 N N . ALA A 1 202 ? -10.965 12.201 15.052 1.00 97.12 202 ALA A N 1
ATOM 1536 C CA . ALA A 1 202 ? -9.690 12.842 14.764 1.00 97.12 202 ALA A CA 1
ATOM 1537 C C . ALA A 1 202 ? -9.263 13.724 15.934 1.00 97.12 202 ALA A C 1
ATOM 1539 O O . ALA A 1 202 ? -10.036 14.580 16.379 1.00 97.12 202 ALA A O 1
ATOM 1540 N N . ILE A 1 203 ? -8.031 13.530 16.395 1.00 96.50 203 ILE A N 1
ATOM 1541 C CA . ILE A 1 203 ? -7.413 14.290 17.478 1.00 96.50 203 ILE A CA 1
ATOM 1542 C C . ILE A 1 203 ? -6.187 15.011 16.926 1.00 96.50 203 ILE A C 1
ATOM 1544 O O . ILE A 1 203 ? -5.262 14.359 16.445 1.00 96.50 203 ILE A O 1
ATOM 1548 N N . GLU A 1 204 ? -6.154 16.336 17.037 1.00 97.19 204 GLU A N 1
ATOM 1549 C CA . GLU A 1 204 ? -4.947 17.127 16.795 1.00 97.19 204 GLU A CA 1
ATOM 1550 C C . GLU A 1 204 ? -4.216 17.351 18.113 1.00 97.19 204 GLU A C 1
ATOM 1552 O O . GLU A 1 204 ? -4.816 17.791 19.089 1.00 97.19 204 GLU A O 1
ATOM 1557 N N . ALA A 1 205 ? -2.925 17.042 18.159 1.00 95.62 205 ALA A N 1
ATOM 1558 C CA . ALA A 1 205 ? -2.082 17.294 19.321 1.00 95.62 205 ALA A CA 1
ATOM 1559 C C . ALA A 1 205 ? -0.618 17.468 18.886 1.00 95.62 205 ALA A C 1
ATOM 1561 O O . ALA A 1 205 ? -0.232 16.988 17.815 1.00 95.62 205 ALA A O 1
ATOM 1562 N N . PRO A 1 206 ? 0.238 18.115 19.696 1.00 95.12 206 PRO A N 1
ATOM 1563 C CA . PRO A 1 206 ? 1.670 18.116 19.430 1.00 95.12 206 PRO A CA 1
ATOM 1564 C C . PRO A 1 206 ? 2.214 16.691 19.579 1.00 95.12 206 PRO A C 1
ATOM 1566 O O . PRO A 1 206 ? 2.149 16.103 20.659 1.00 95.12 206 PRO A O 1
ATOM 1569 N N . ALA A 1 207 ? 2.776 16.129 18.509 1.00 91.06 207 ALA A N 1
ATOM 1570 C CA . ALA A 1 207 ? 3.452 14.834 18.542 1.00 91.06 207 ALA A CA 1
ATOM 1571 C C . ALA A 1 207 ? 4.678 14.864 19.479 1.00 91.06 207 ALA A C 1
ATOM 1573 O O . ALA A 1 207 ? 5.019 15.904 20.049 1.00 91.06 207 ALA A O 1
ATOM 1574 N N . ARG A 1 208 ? 5.384 13.736 19.654 1.00 83.44 208 ARG A N 1
ATOM 1575 C CA . ARG A 1 208 ? 6.570 13.662 20.538 1.00 83.44 208 ARG A CA 1
ATOM 1576 C C . ARG A 1 208 ? 7.673 14.676 20.184 1.00 83.44 208 ARG A C 1
ATOM 1578 O O . ARG A 1 208 ? 8.367 15.128 21.084 1.00 83.44 208 ARG A O 1
ATOM 1585 N N . GLY A 1 209 ? 7.768 15.092 18.918 1.00 83.56 209 GLY A N 1
ATOM 1586 C CA . GLY A 1 209 ? 8.659 16.166 18.447 1.00 83.56 209 GLY A CA 1
ATOM 1587 C C . GLY A 1 209 ? 8.077 17.588 18.520 1.00 83.56 209 GLY A C 1
ATOM 1588 O O . GLY A 1 209 ? 8.651 18.511 17.956 1.00 83.56 209 GLY A O 1
ATOM 1589 N N . GLY A 1 210 ? 6.912 17.784 19.144 1.00 89.25 210 GLY A N 1
ATOM 1590 C CA . GLY A 1 210 ? 6.252 19.088 19.298 1.00 89.25 210 GLY A CA 1
ATOM 1591 C C . GLY A 1 210 ? 5.443 19.572 18.085 1.00 89.25 210 GLY A C 1
ATOM 1592 O O . GLY A 1 210 ? 4.651 20.501 18.224 1.00 89.25 210 GLY A O 1
ATOM 1593 N N . LYS A 1 211 ? 5.580 18.938 16.913 1.00 91.69 211 LYS A N 1
ATOM 1594 C CA . LYS A 1 211 ? 4.820 19.275 15.696 1.00 91.69 211 LYS A CA 1
ATOM 1595 C C . LYS A 1 211 ? 3.335 18.938 15.860 1.00 91.69 211 LYS A C 1
ATOM 1597 O O . LYS A 1 211 ? 2.999 17.816 16.241 1.00 91.69 211 LYS A O 1
ATOM 1602 N N . LEU A 1 212 ? 2.446 19.883 15.548 1.00 95.31 212 LEU A N 1
ATOM 1603 C CA . LEU A 1 212 ? 1.004 19.623 15.521 1.00 95.31 212 LEU A CA 1
ATOM 1604 C C . LEU A 1 212 ? 0.688 18.552 14.476 1.00 95.31 212 LEU A C 1
ATOM 1606 O O . LEU A 1 212 ? 1.083 18.664 13.317 1.00 95.31 212 LEU A O 1
ATOM 1610 N N . THR A 1 213 ? 0.022 17.496 14.927 1.00 93.94 213 THR A N 1
ATOM 1611 C CA . THR A 1 213 ? -0.256 16.285 14.156 1.00 93.94 213 THR A CA 1
ATOM 1612 C C . THR A 1 213 ? -1.686 15.858 14.432 1.00 93.94 213 THR A C 1
ATOM 1614 O O . THR A 1 213 ? -2.094 15.798 15.594 1.00 93.94 213 THR A O 1
ATOM 1617 N N . THR A 1 214 ? -2.442 15.546 13.379 1.00 95.62 214 THR A N 1
ATOM 1618 C CA . THR A 1 214 ? -3.773 14.950 13.523 1.00 95.62 214 THR A CA 1
ATOM 1619 C C . THR A 1 214 ? -3.680 13.438 13.389 1.00 95.62 214 THR A C 1
ATOM 1621 O O . THR A 1 214 ? -3.304 12.931 12.334 1.00 95.62 214 THR A O 1
ATOM 1624 N N . TYR A 1 215 ? -4.068 12.716 14.438 1.00 94.75 215 TYR A N 1
ATOM 1625 C CA . TYR A 1 215 ? -4.264 11.270 14.397 1.00 94.75 215 TYR A CA 1
ATOM 1626 C C . TYR A 1 215 ? -5.750 10.968 14.212 1.00 94.75 215 TYR A C 1
ATOM 1628 O O . TYR A 1 215 ? -6.588 11.431 14.992 1.00 94.75 215 TYR A O 1
ATOM 1636 N N . HIS A 1 216 ? -6.070 10.197 13.179 1.00 95.94 216 HIS A N 1
ATOM 1637 C CA . HIS A 1 216 ? -7.417 9.727 12.894 1.00 95.94 216 HIS A CA 1
ATOM 1638 C C . HIS A 1 216 ? -7.573 8.285 13.362 1.00 95.94 216 HIS A C 1
ATOM 1640 O O . HIS A 1 216 ? -6.803 7.416 12.960 1.00 95.94 216 HIS A O 1
ATOM 1646 N N . PHE A 1 217 ? -8.569 8.045 14.206 1.00 96.00 217 PHE A N 1
ATOM 1647 C CA . PHE A 1 217 ? -8.932 6.734 14.718 1.00 96.00 217 PHE A CA 1
ATOM 1648 C C . PHE A 1 217 ? -10.233 6.296 14.055 1.00 96.00 217 PHE A C 1
ATOM 1650 O O . PHE A 1 217 ? -11.299 6.845 14.354 1.00 96.00 217 PHE A O 1
ATOM 1657 N N . SER A 1 218 ? -10.124 5.284 13.201 1.00 95.62 218 SER A N 1
ATOM 1658 C CA . SER A 1 218 ? -11.262 4.579 12.632 1.00 95.62 218 SER A CA 1
ATOM 1659 C C . SER A 1 218 ? -11.490 3.296 13.418 1.00 95.62 218 SER A C 1
ATOM 1661 O O . SER A 1 218 ? -10.630 2.410 13.469 1.00 95.62 218 SER A O 1
ATOM 1663 N N . ILE A 1 219 ? -12.630 3.223 14.106 1.00 95.81 219 ILE A N 1
ATOM 1664 C CA . ILE A 1 219 ? -12.957 2.103 14.988 1.00 95.81 219 ILE A CA 1
ATOM 1665 C C . ILE A 1 219 ? -14.207 1.420 14.472 1.00 95.81 219 ILE A C 1
ATOM 1667 O O . ILE A 1 219 ? -15.307 1.967 14.570 1.00 95.81 219 ILE A O 1
ATOM 1671 N N . SER A 1 220 ? -14.050 0.211 13.945 1.00 93.94 220 SER A N 1
ATOM 1672 C CA . SER A 1 220 ? -15.119 -0.516 13.269 1.00 93.94 220 SER A CA 1
ATOM 1673 C C . SER A 1 220 ? -15.398 -1.869 13.905 1.00 93.94 220 SER A C 1
ATOM 1675 O O . SER A 1 220 ? -14.570 -2.476 14.592 1.00 93.94 220 SER A O 1
ATOM 1677 N N . LYS A 1 221 ? -16.618 -2.356 13.695 1.00 90.69 221 LYS A N 1
ATOM 1678 C CA . LYS A 1 221 ? -16.959 -3.738 14.011 1.00 90.69 221 LYS A CA 1
ATOM 1679 C C . LYS A 1 221 ? -16.323 -4.641 12.962 1.00 90.69 221 LYS A C 1
ATOM 1681 O O . LYS A 1 221 ? -16.589 -4.464 11.778 1.00 90.69 221 LYS A O 1
ATOM 1686 N N . LEU A 1 222 ? -15.596 -5.667 13.399 1.00 84.31 222 LEU A N 1
ATOM 1687 C CA . LEU A 1 222 ? -15.104 -6.696 12.492 1.00 84.31 222 LEU A CA 1
ATOM 1688 C C . LEU A 1 222 ? -15.925 -7.982 12.679 1.00 84.31 222 LEU A C 1
ATOM 1690 O O . LEU A 1 222 ? -15.861 -8.582 13.755 1.00 84.31 222 LEU A O 1
ATOM 1694 N N . PRO A 1 223 ? -16.756 -8.389 11.700 1.00 73.25 223 PRO A N 1
ATOM 1695 C CA . PRO A 1 223 ? -17.560 -9.600 11.820 1.00 73.25 223 PRO A CA 1
ATOM 1696 C C . PRO A 1 223 ? -16.678 -10.848 11.923 1.00 73.25 223 PRO A C 1
ATOM 1698 O O . PRO A 1 223 ? -15.753 -11.014 11.137 1.00 73.25 223 PRO A O 1
ATOM 1701 N N . ASP A 1 224 ? -17.015 -11.773 12.827 1.00 70.75 224 ASP A N 1
ATOM 1702 C CA . ASP A 1 224 ? -16.266 -13.032 12.984 1.00 70.75 224 ASP A CA 1
ATOM 1703 C C . ASP A 1 224 ? -16.375 -13.960 11.756 1.00 70.75 224 ASP A C 1
ATOM 1705 O O . ASP A 1 224 ? -15.566 -14.872 11.590 1.00 70.75 224 ASP A O 1
ATOM 1709 N N . ASN A 1 225 ? -17.389 -13.761 10.905 1.00 74.88 225 ASN A N 1
ATOM 1710 C CA . ASN A 1 225 ? -17.579 -14.510 9.668 1.00 74.88 225 ASN A CA 1
ATOM 1711 C C . ASN A 1 225 ? -18.293 -13.652 8.614 1.00 74.88 225 ASN A C 1
ATOM 1713 O O . ASN A 1 225 ? -19.416 -13.197 8.831 1.00 74.88 225 ASN A O 1
ATOM 1717 N N . THR A 1 226 ? -17.652 -13.478 7.463 1.00 79.56 226 THR A N 1
ATOM 1718 C CA . THR A 1 226 ? -18.158 -12.739 6.294 1.00 79.56 226 THR A CA 1
ATOM 1719 C C . THR A 1 226 ? -18.549 -13.667 5.137 1.00 79.56 226 THR A C 1
ATOM 1721 O O . THR A 1 226 ? -18.919 -13.200 4.066 1.00 79.56 226 THR A O 1
ATOM 1724 N N . GLY A 1 227 ? -18.440 -14.989 5.318 1.00 87.75 227 GLY A N 1
ATOM 1725 C CA . GLY A 1 227 ? -18.497 -15.968 4.228 1.00 87.75 227 GLY A CA 1
ATOM 1726 C C . GLY A 1 227 ? -17.182 -16.095 3.447 1.00 87.75 227 GLY A C 1
ATOM 1727 O O . GLY A 1 227 ? -17.048 -17.016 2.640 1.00 87.75 227 GLY A O 1
ATOM 1728 N N . TYR A 1 228 ? -16.199 -15.230 3.727 1.00 93.62 228 TYR A N 1
ATOM 1729 C CA . TYR A 1 228 ? -14.889 -15.253 3.092 1.00 93.62 228 TYR A CA 1
ATOM 1730 C C . TYR A 1 228 ? -14.132 -16.547 3.399 1.00 93.62 228 TYR A C 1
ATOM 1732 O O . TYR A 1 228 ? -14.043 -17.002 4.544 1.00 93.62 228 TYR A O 1
ATOM 1740 N N . LYS A 1 229 ? -13.534 -17.123 2.356 1.00 93.44 229 LYS A N 1
ATOM 1741 C CA . LYS A 1 229 ? -12.671 -18.299 2.461 1.00 93.44 229 LYS A CA 1
ATOM 1742 C C . LYS A 1 229 ? -11.214 -17.888 2.236 1.00 93.44 229 LYS A C 1
ATOM 1744 O O . LYS A 1 229 ? -10.900 -17.427 1.133 1.00 93.44 229 LYS A O 1
ATOM 1749 N N . PRO A 1 230 ? -10.326 -18.091 3.228 1.00 95.38 230 PRO A N 1
ATOM 1750 C CA . PRO A 1 230 ? -8.896 -17.877 3.045 1.00 95.38 230 PRO A CA 1
ATOM 1751 C C . PRO A 1 230 ? -8.349 -18.706 1.881 1.00 95.38 230 PRO A C 1
ATOM 1753 O O . PRO A 1 230 ? -8.737 -19.865 1.699 1.00 95.38 230 PRO A O 1
ATOM 1756 N N . ARG A 1 231 ? -7.437 -18.121 1.105 1.00 96.88 231 ARG A N 1
ATOM 1757 C CA . ARG A 1 231 ? -6.711 -18.793 0.021 1.00 96.88 231 ARG A CA 1
ATOM 1758 C C . ARG A 1 231 ? -5.288 -19.052 0.505 1.00 96.88 231 ARG A C 1
ATOM 1760 O O . ARG A 1 231 ? -4.641 -18.134 0.988 1.00 96.88 231 ARG A O 1
ATOM 1767 N N . ALA A 1 232 ? -4.831 -20.302 0.436 1.00 96.62 232 ALA A N 1
ATOM 1768 C CA . ALA A 1 232 ? -3.459 -20.647 0.806 1.00 96.62 232 ALA A CA 1
ATOM 1769 C C . ALA A 1 232 ? -2.466 -19.867 -0.066 1.00 96.62 232 ALA A C 1
ATOM 1771 O O . ALA A 1 232 ? -2.717 -19.686 -1.255 1.00 96.62 232 ALA A O 1
ATOM 1772 N N . ALA A 1 233 ? -1.366 -19.404 0.516 1.00 96.56 233 ALA A N 1
ATOM 1773 C CA . ALA A 1 233 ? -0.279 -18.821 -0.260 1.00 96.56 233 ALA A CA 1
ATOM 1774 C C . ALA A 1 233 ? 0.536 -19.913 -0.963 1.00 96.56 233 ALA A C 1
ATOM 1776 O O . ALA A 1 233 ? 0.694 -21.013 -0.426 1.00 96.56 233 ALA A O 1
ATOM 1777 N N . ASP A 1 234 ? 1.047 -19.584 -2.144 1.00 95.19 234 ASP A N 1
ATOM 1778 C CA . ASP A 1 234 ? 2.043 -20.360 -2.878 1.00 95.19 234 ASP A CA 1
ATOM 1779 C C . ASP A 1 234 ? 3.228 -19.425 -3.126 1.00 95.19 234 ASP A C 1
ATOM 1781 O O . ASP A 1 234 ? 3.029 -18.300 -3.570 1.00 95.19 234 ASP A O 1
ATOM 1785 N N . GLU A 1 235 ? 4.441 -19.854 -2.786 1.00 90.94 235 GLU A N 1
ATOM 1786 C CA . GLU A 1 235 ? 5.643 -19.006 -2.859 1.00 90.94 235 GLU A CA 1
ATOM 1787 C C . GLU A 1 235 ? 6.005 -18.582 -4.288 1.00 90.94 235 GLU A C 1
ATOM 1789 O O . GLU A 1 235 ? 6.728 -17.611 -4.473 1.00 90.94 235 GLU A O 1
ATOM 1794 N N . ARG A 1 236 ? 5.456 -19.271 -5.295 1.00 93.25 236 ARG A N 1
ATOM 1795 C CA . ARG A 1 236 ? 5.657 -18.971 -6.718 1.00 93.25 236 ARG A CA 1
ATOM 1796 C C . ARG A 1 236 ? 4.678 -17.915 -7.242 1.00 93.25 236 ARG A C 1
ATOM 1798 O O . ARG A 1 236 ? 4.731 -17.573 -8.418 1.00 93.25 236 ARG A O 1
ATOM 1805 N N . VAL A 1 237 ? 3.749 -17.447 -6.400 1.00 96.56 237 VAL A N 1
ATOM 1806 C CA . VAL A 1 237 ? 2.767 -16.410 -6.737 1.00 96.56 237 VAL A CA 1
ATOM 1807 C C . VAL A 1 237 ? 2.836 -15.299 -5.696 1.00 96.56 237 VAL A C 1
ATOM 1809 O O . VAL A 1 237 ? 2.425 -15.465 -4.547 1.00 96.56 237 VAL A O 1
ATOM 1812 N N . GLY A 1 238 ? 3.330 -14.144 -6.121 1.00 93.94 238 GLY A N 1
ATOM 1813 C CA . GLY A 1 238 ? 3.623 -13.000 -5.267 1.00 93.94 238 GLY A CA 1
ATOM 1814 C C . GLY A 1 238 ? 2.419 -12.306 -4.664 1.00 93.94 238 GLY A C 1
ATOM 1815 O O . GLY A 1 238 ? 1.960 -11.301 -5.194 1.00 93.94 238 GLY A O 1
ATOM 1816 N N . TYR A 1 239 ? 1.959 -12.801 -3.519 1.00 96.88 239 TYR A N 1
ATOM 1817 C CA . TYR A 1 239 ? 0.964 -12.146 -2.677 1.00 96.88 239 TYR A CA 1
ATOM 1818 C C . TYR A 1 239 ? 1.544 -11.768 -1.311 1.00 96.88 239 TYR A C 1
ATOM 1820 O O . TYR A 1 239 ? 2.342 -12.514 -0.738 1.00 96.88 239 TYR A O 1
ATOM 1828 N N . PHE A 1 240 ? 1.081 -10.652 -0.747 1.00 95.38 240 PHE A N 1
ATOM 1829 C CA . PHE A 1 240 ? 1.188 -10.387 0.686 1.00 95.38 240 PHE A CA 1
ATOM 1830 C C . PHE A 1 240 ? 0.443 -11.468 1.463 1.00 95.38 240 PHE A C 1
ATOM 1832 O O . PHE A 1 240 ? -0.510 -12.071 0.955 1.00 95.38 240 PHE A O 1
ATOM 1839 N N . THR A 1 241 ? 0.893 -11.762 2.685 1.00 94.88 241 THR A N 1
ATOM 1840 C CA . THR A 1 241 ? 0.349 -12.899 3.430 1.00 94.88 241 THR A CA 1
ATOM 1841 C C . THR A 1 241 ? 0.033 -12.603 4.883 1.00 94.88 241 THR A C 1
ATOM 1843 O O . THR A 1 241 ? 0.855 -12.098 5.641 1.00 94.88 241 THR A O 1
ATOM 1846 N N . THR A 1 242 ? -1.128 -13.089 5.308 1.00 94.06 242 THR A N 1
ATOM 1847 C CA . THR A 1 242 ? -1.463 -13.279 6.715 1.00 94.06 242 THR A CA 1
ATOM 1848 C C . THR A 1 242 ? -0.926 -14.636 7.182 1.00 94.06 242 THR A C 1
ATOM 1850 O O . THR A 1 242 ? -1.358 -15.695 6.705 1.00 94.06 242 THR A O 1
ATOM 1853 N N . VAL A 1 243 ? -0.001 -14.625 8.147 1.00 93.56 243 VAL A N 1
ATOM 1854 C CA . VAL A 1 243 ? 0.739 -15.816 8.600 1.00 93.56 243 VAL A CA 1
ATOM 1855 C C . VAL A 1 243 ? 0.420 -16.164 10.053 1.00 93.56 243 VAL A C 1
ATOM 1857 O O . VAL A 1 243 ? 0.273 -15.291 10.900 1.00 93.56 243 VAL A O 1
ATOM 1860 N N . TYR A 1 244 ? 0.344 -17.459 10.370 1.00 94.81 244 TYR A N 1
ATOM 1861 C CA . TYR A 1 244 ? 0.403 -17.935 11.755 1.00 94.81 244 TYR A CA 1
ATOM 1862 C C . TYR A 1 244 ? 1.132 -19.275 11.859 1.00 94.81 244 TYR A C 1
ATOM 1864 O O . TYR A 1 244 ? 1.221 -20.066 10.915 1.00 94.81 244 TYR A O 1
ATOM 1872 N N . ARG A 1 245 ? 1.632 -19.545 13.060 1.00 95.19 245 ARG A N 1
ATOM 1873 C CA . ARG A 1 245 ? 2.326 -20.769 13.441 1.00 95.19 245 ARG A CA 1
ATOM 1874 C C . ARG A 1 245 ? 1.349 -21.757 14.079 1.00 95.19 245 ARG A C 1
ATOM 1876 O O . ARG A 1 245 ? 0.791 -21.483 15.140 1.00 95.19 245 ARG A O 1
ATOM 1883 N N . ASP A 1 246 ? 1.171 -22.923 13.468 1.00 95.38 246 ASP A N 1
ATOM 1884 C CA . ASP A 1 246 ? 0.355 -24.029 13.977 1.00 95.38 246 ASP A CA 1
ATOM 1885 C C . ASP A 1 246 ? 1.223 -25.050 14.730 1.00 95.38 246 ASP A C 1
ATOM 1887 O O . ASP A 1 246 ? 1.874 -25.907 14.134 1.00 95.38 246 ASP A O 1
ATOM 1891 N N . LEU A 1 247 ? 1.223 -24.981 16.063 1.00 94.62 247 LEU A N 1
ATOM 1892 C CA . LEU A 1 247 ? 1.955 -25.922 16.924 1.00 94.62 247 LEU A CA 1
ATOM 1893 C C . LEU A 1 247 ? 1.258 -27.285 17.080 1.00 94.62 247 LEU A C 1
ATOM 1895 O O . LEU A 1 247 ? 1.760 -28.152 17.794 1.00 94.62 247 LEU A O 1
ATOM 1899 N N . GLY A 1 248 ? 0.116 -27.493 16.419 1.00 93.19 248 GLY A N 1
ATOM 1900 C CA . GLY A 1 248 ? -0.441 -28.826 16.204 1.00 93.19 248 GLY A CA 1
ATOM 1901 C C . GLY A 1 248 ? 0.267 -29.599 15.085 1.00 93.19 248 GLY A C 1
ATOM 1902 O O . GLY A 1 248 ? 0.036 -30.798 14.950 1.00 93.19 248 GLY A O 1
ATOM 1903 N N . GLN A 1 249 ? 1.112 -28.934 14.287 1.00 91.88 249 GLN A N 1
ATOM 1904 C CA . GLN A 1 249 ? 1.898 -29.539 13.213 1.00 91.88 249 GLN A CA 1
ATOM 1905 C C . GLN A 1 249 ? 3.360 -29.701 13.645 1.00 91.88 249 GLN A C 1
ATOM 1907 O O . GLN A 1 249 ? 4.040 -28.728 13.970 1.00 91.88 249 GLN A O 1
ATOM 1912 N N . TYR A 1 250 ? 3.861 -30.936 13.611 1.00 87.44 250 TYR A N 1
ATOM 1913 C CA . TYR A 1 250 ? 5.266 -31.239 13.915 1.00 87.44 250 TYR A CA 1
ATOM 1914 C C . TYR A 1 250 ? 6.186 -31.106 12.694 1.00 87.44 250 TYR A C 1
ATOM 1916 O O . TYR A 1 250 ? 7.388 -30.896 12.842 1.00 87.44 250 TYR A O 1
ATOM 1924 N N . ASP A 1 251 ? 5.625 -31.204 11.486 1.00 89.00 251 ASP A N 1
ATOM 1925 C CA . ASP A 1 251 ? 6.348 -30.966 10.240 1.00 89.00 251 ASP A CA 1
ATOM 1926 C C . ASP A 1 251 ? 6.633 -29.465 10.085 1.00 89.00 251 ASP A C 1
ATOM 1928 O O . ASP A 1 251 ? 5.707 -28.655 9.983 1.00 89.00 251 ASP A O 1
ATOM 1932 N N . GLN A 1 252 ? 7.917 -29.097 10.034 1.00 83.62 252 GLN A N 1
ATOM 1933 C CA . GLN A 1 252 ? 8.363 -27.707 9.895 1.00 83.62 252 GLN A CA 1
ATOM 1934 C C . GLN A 1 252 ? 7.773 -27.015 8.661 1.00 83.62 252 GLN A C 1
ATOM 1936 O O . GLN A 1 252 ? 7.479 -25.821 8.727 1.00 83.62 252 GLN A O 1
ATOM 1941 N N . LYS A 1 253 ? 7.533 -27.753 7.566 1.00 81.88 253 LYS A N 1
ATOM 1942 C CA . LYS A 1 253 ? 6.944 -27.191 6.341 1.00 81.88 253 LYS A CA 1
ATOM 1943 C C . LYS A 1 253 ? 5.461 -26.853 6.504 1.00 81.88 253 LYS A C 1
ATOM 1945 O O . LYS A 1 253 ? 4.979 -25.918 5.880 1.00 81.88 253 LYS A O 1
ATOM 1950 N N . LYS A 1 254 ? 4.736 -27.591 7.353 1.00 86.12 254 LYS A N 1
ATOM 1951 C CA . LYS A 1 254 ? 3.287 -27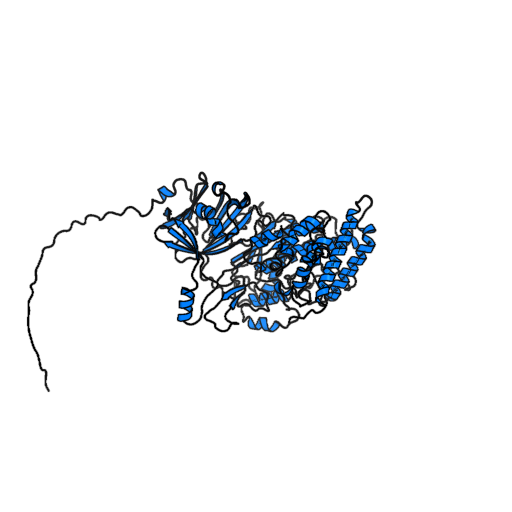.408 7.594 1.00 86.12 254 LYS A CA 1
ATOM 1952 C C . LYS A 1 254 ? 2.981 -26.518 8.792 1.00 86.12 254 LYS A C 1
ATOM 1954 O O . LYS A 1 254 ? 1.851 -26.067 8.957 1.00 86.12 254 LYS A O 1
ATOM 1959 N N . LYS A 1 255 ? 3.984 -26.289 9.637 1.00 91.88 255 LYS A N 1
ATOM 1960 C CA . LYS A 1 255 ? 3.904 -25.467 10.843 1.00 91.88 255 LYS A CA 1
ATOM 1961 C C . LYS A 1 255 ? 3.563 -24.011 10.543 1.00 91.88 255 LYS A C 1
ATOM 1963 O O . LYS A 1 255 ? 2.865 -23.384 11.331 1.00 91.88 255 LYS A O 1
ATOM 1968 N N . TRP A 1 256 ? 4.052 -23.467 9.435 1.00 93.00 256 TRP A N 1
ATOM 1969 C CA . TRP A 1 256 ? 3.764 -22.097 9.023 1.00 93.00 256 TRP A CA 1
ATOM 1970 C C . TRP A 1 256 ? 2.618 -22.095 8.024 1.00 93.00 256 TRP A C 1
ATOM 1972 O O . TRP A 1 256 ? 2.780 -22.522 6.882 1.00 93.00 256 TRP A O 1
ATOM 1982 N N . VAL A 1 257 ? 1.453 -21.626 8.463 1.00 94.44 257 VAL A N 1
ATOM 1983 C CA . VAL A 1 257 ? 0.283 -21.495 7.599 1.00 94.44 257 VAL A CA 1
ATOM 1984 C C . VAL A 1 257 ? 0.204 -20.059 7.111 1.00 94.44 257 VAL A C 1
ATOM 1986 O O . VAL A 1 257 ? 0.208 -19.129 7.915 1.00 94.44 257 VAL A O 1
ATOM 1989 N N . ARG A 1 258 ? 0.115 -19.901 5.792 1.00 95.31 258 ARG A N 1
ATOM 1990 C CA . ARG A 1 258 ? 0.087 -18.609 5.108 1.00 95.31 258 ARG A CA 1
ATOM 1991 C C . ARG A 1 258 ? -1.167 -18.523 4.252 1.00 95.31 258 ARG A C 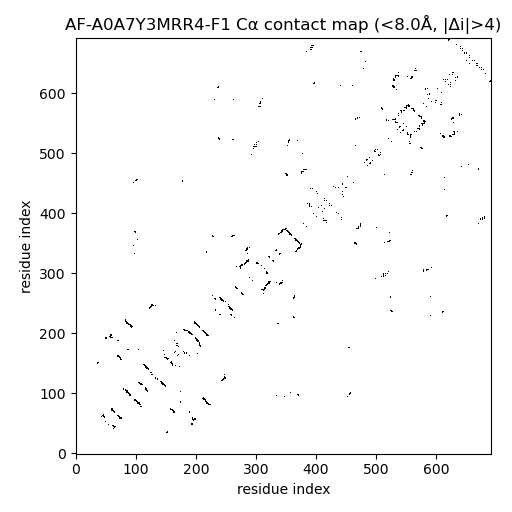1
ATOM 1993 O O . ARG A 1 258 ? -1.440 -19.439 3.470 1.00 95.31 258 ARG A O 1
ATOM 2000 N N . TYR A 1 259 ? -1.923 -17.449 4.414 1.00 97.19 259 TYR A N 1
ATOM 2001 C CA . TYR A 1 259 ? -3.013 -17.103 3.512 1.00 97.19 259 TYR A CA 1
ATOM 2002 C C . TYR A 1 259 ? -2.635 -15.853 2.739 1.00 97.19 259 TYR A C 1
ATOM 2004 O O . TYR A 1 259 ? -2.056 -14.952 3.335 1.00 97.19 259 TYR A O 1
ATOM 2012 N N . ILE A 1 260 ? -2.966 -15.803 1.452 1.00 98.06 260 ILE A N 1
ATOM 2013 C CA . ILE A 1 260 ? -2.802 -14.568 0.688 1.00 98.06 260 ILE A CA 1
ATOM 2014 C C . ILE A 1 260 ? -3.783 -13.515 1.188 1.00 98.06 260 ILE A C 1
ATOM 2016 O O . ILE A 1 260 ? -4.925 -13.837 1.554 1.00 98.06 260 ILE A O 1
ATOM 2020 N N . ASP A 1 261 ? -3.345 -12.269 1.139 1.00 97.44 261 ASP A N 1
ATOM 2021 C CA . ASP A 1 261 ? -4.206 -11.127 1.350 1.00 97.44 261 ASP A CA 1
ATOM 2022 C C . ASP A 1 261 ? -4.965 -10.827 0.054 1.00 97.44 261 ASP A C 1
ATOM 2024 O O . ASP A 1 261 ? -4.366 -10.679 -1.006 1.00 97.44 261 ASP A O 1
ATOM 2028 N N . ARG A 1 262 ? -6.301 -10.806 0.100 1.00 97.19 262 ARG A N 1
ATOM 2029 C CA . ARG A 1 262 ? -7.139 -10.473 -1.065 1.00 97.19 262 ARG A CA 1
ATOM 2030 C C . ARG A 1 262 ? -8.527 -9.974 -0.670 1.00 97.19 262 ARG A C 1
ATOM 2032 O O . ARG A 1 262 ? -9.028 -10.263 0.420 1.00 97.19 262 ARG A O 1
ATOM 2039 N N . TRP A 1 263 ? -9.197 -9.288 -1.589 1.00 97.69 263 TRP A N 1
ATOM 2040 C CA . TRP A 1 263 ? -10.583 -8.854 -1.407 1.00 97.69 263 TRP A CA 1
ATOM 2041 C C . TRP A 1 263 ? -11.573 -10.023 -1.461 1.00 97.69 263 TRP A C 1
ATOM 2043 O O . TRP A 1 263 ? -11.359 -11.036 -2.134 1.00 97.69 263 TRP A O 1
ATOM 2053 N N . HIS A 1 264 ? -12.709 -9.877 -0.775 1.00 96.25 264 HIS A N 1
ATOM 2054 C CA . HIS A 1 264 ? -13.809 -10.833 -0.877 1.00 96.25 264 HIS A CA 1
ATOM 2055 C C . HIS A 1 264 ? -14.663 -10.546 -2.117 1.00 96.25 264 HIS A C 1
ATOM 2057 O O . HIS A 1 264 ? -15.680 -9.865 -2.041 1.00 96.25 264 HIS A O 1
ATOM 2063 N N . LEU A 1 265 ? -14.245 -11.077 -3.266 1.00 96.00 265 LEU A N 1
ATOM 2064 C CA . LEU A 1 265 ? -14.986 -10.934 -4.515 1.00 96.00 265 LEU A CA 1
ATOM 2065 C C . LEU A 1 265 ? -15.798 -12.184 -4.850 1.00 96.00 265 LEU A C 1
ATOM 2067 O O . LEU A 1 265 ? -15.294 -13.307 -4.867 1.00 96.00 265 LEU A O 1
ATOM 2071 N N . GLU A 1 266 ? -17.064 -11.962 -5.183 1.00 95.25 266 GLU A N 1
ATOM 2072 C CA . GLU A 1 266 ? -17.984 -12.982 -5.667 1.00 95.25 266 GLU A CA 1
ATOM 2073 C C . GLU A 1 266 ? -18.766 -12.450 -6.865 1.00 95.25 266 GLU A C 1
ATOM 2075 O O . GLU A 1 266 ? -19.179 -11.286 -6.879 1.00 95.25 266 GLU A O 1
ATOM 2080 N N . LYS A 1 267 ? -19.055 -13.318 -7.840 1.00 96.94 267 LYS A N 1
ATOM 2081 C CA . LYS A 1 267 ? -20.002 -12.986 -8.908 1.00 96.94 267 LYS A CA 1
ATOM 2082 C C . LYS A 1 267 ? -21.375 -12.690 -8.314 1.00 96.94 267 LYS A C 1
ATOM 2084 O O . LYS A 1 267 ? -21.877 -13.440 -7.471 1.00 96.94 267 LYS A O 1
ATOM 2089 N N . ARG A 1 268 ? -22.009 -11.625 -8.802 1.00 96.88 268 ARG A N 1
ATOM 2090 C CA . ARG A 1 268 ? -23.407 -11.309 -8.500 1.00 96.88 268 ARG A CA 1
ATOM 2091 C C . ARG A 1 268 ? -24.337 -12.429 -8.942 1.00 96.88 268 ARG A C 1
ATOM 2093 O O . ARG A 1 268 ? -25.167 -12.864 -8.149 1.00 96.88 268 ARG A O 1
ATOM 2100 N N . ASP A 1 269 ? -24.160 -12.914 -10.169 1.00 96.94 269 ASP A N 1
ATOM 2101 C CA . ASP A 1 269 ? -24.771 -14.151 -10.641 1.00 96.94 269 ASP A CA 1
ATOM 2102 C C . ASP A 1 269 ? -23.676 -15.200 -10.910 1.00 96.94 269 ASP A C 1
ATOM 2104 O O . ASP A 1 269 ? -22.965 -15.112 -11.917 1.00 96.94 269 ASP A O 1
ATOM 2108 N N . PRO A 1 270 ? -23.518 -16.213 -10.036 1.00 94.69 270 PRO A N 1
ATOM 2109 C CA . PRO A 1 270 ? -22.494 -17.241 -10.199 1.00 94.69 270 PRO A CA 1
ATOM 2110 C C . PRO A 1 270 ? -22.735 -18.165 -11.401 1.00 94.69 270 PRO A C 1
ATOM 2112 O O . PRO A 1 270 ? -21.835 -18.919 -11.765 1.00 94.69 270 PRO A O 1
ATOM 2115 N N . LYS A 1 271 ? -23.923 -18.134 -12.025 1.00 96.00 271 LYS A N 1
ATOM 2116 C CA . LYS A 1 271 ? -24.242 -18.966 -13.198 1.00 96.00 271 LYS A CA 1
ATOM 2117 C C . LYS A 1 271 ? -23.723 -18.369 -14.503 1.00 96.00 271 LYS A C 1
ATOM 2119 O O . LYS A 1 271 ? -23.623 -19.087 -15.499 1.00 96.00 271 LYS A O 1
ATOM 2124 N N . LEU A 1 272 ? -23.420 -17.072 -14.526 1.00 96.19 272 LEU A N 1
ATOM 2125 C CA . LEU A 1 272 ? -22.899 -16.410 -15.714 1.00 96.19 272 LEU A CA 1
ATOM 2126 C C . LEU A 1 272 ? -21.392 -16.647 -15.852 1.00 96.19 272 LEU A C 1
ATOM 2128 O O . LEU A 1 272 ? -20.634 -16.639 -14.877 1.00 96.19 272 LEU A O 1
ATOM 2132 N N . LYS A 1 273 ? -20.938 -16.803 -17.102 1.00 94.69 273 LYS A N 1
ATOM 2133 C CA . LYS A 1 273 ? -19.502 -16.843 -17.415 1.00 94.69 273 LYS A CA 1
ATOM 2134 C C . LYS A 1 273 ? -18.821 -15.543 -16.990 1.00 94.69 273 LYS A C 1
ATOM 2136 O O . LYS A 1 273 ? -17.800 -15.597 -16.316 1.00 94.69 273 LYS A O 1
ATOM 2141 N N . LEU A 1 274 ? -19.446 -14.410 -17.297 1.00 97.50 274 LEU A N 1
ATOM 2142 C CA . LEU A 1 274 ? -19.021 -13.073 -16.909 1.00 97.50 274 LEU A CA 1
ATOM 2143 C C . LEU A 1 274 ? -20.164 -12.397 -16.140 1.00 97.50 274 LEU A C 1
ATOM 2145 O O . LEU A 1 274 ? -21.287 -12.347 -16.640 1.00 97.50 274 LEU A O 1
ATOM 2149 N N . SER A 1 275 ? -19.898 -11.923 -14.924 1.00 98.00 275 SER A N 1
ATOM 2150 C CA . SER A 1 275 ? -20.885 -11.250 -14.069 1.00 98.00 275 SER A CA 1
ATOM 2151 C C . SER A 1 275 ? -20.235 -10.071 -13.354 1.00 98.00 275 SER A C 1
ATOM 2153 O O . SER A 1 275 ? -19.117 -10.227 -12.869 1.00 98.00 275 SER A O 1
ATOM 2155 N N . PRO A 1 276 ? -20.948 -8.952 -13.142 1.00 97.88 276 PRO A N 1
ATOM 2156 C CA . PRO A 1 276 ? -20.533 -7.952 -12.164 1.00 97.88 276 PRO A CA 1
ATOM 2157 C C . PRO A 1 276 ? -20.317 -8.578 -10.778 1.00 97.88 276 PRO A C 1
ATOM 2159 O O . PRO A 1 276 ? -20.957 -9.600 -10.478 1.00 97.88 276 PRO A O 1
ATOM 2162 N N . PRO A 1 277 ? -19.486 -7.990 -9.904 1.00 97.69 277 PRO A N 1
ATOM 2163 C CA . PRO A 1 277 ? -19.341 -8.464 -8.537 1.00 97.69 277 PRO A CA 1
ATOM 2164 C C . PRO A 1 277 ? -20.605 -8.179 -7.706 1.00 97.69 277 PRO A C 1
ATOM 2166 O O . PRO A 1 277 ? -21.406 -7.279 -8.016 1.00 97.69 277 PRO A O 1
ATOM 2169 N N . LYS A 1 278 ? -20.790 -8.946 -6.625 1.00 96.81 278 LYS A N 1
ATOM 2170 C CA . LYS A 1 278 ? -21.759 -8.605 -5.568 1.00 96.81 278 LYS A CA 1
ATOM 2171 C C . LYS A 1 278 ? -21.396 -7.261 -4.939 1.00 96.81 278 LYS A C 1
ATOM 2173 O O . LYS A 1 278 ? -22.237 -6.370 -4.897 1.00 96.81 278 LYS A O 1
ATOM 2178 N N . GLU A 1 279 ? -20.134 -7.120 -4.549 1.00 95.38 279 GLU A N 1
ATOM 2179 C CA . GLU A 1 279 ? -19.551 -5.912 -3.971 1.00 95.38 279 GLU A CA 1
ATOM 2180 C C . GLU A 1 279 ? -18.278 -5.566 -4.760 1.00 95.38 279 GLU A C 1
ATOM 2182 O O . GLU A 1 279 ? -17.337 -6.360 -4.751 1.00 95.38 279 GLU A O 1
ATOM 2187 N N . PRO A 1 280 ? -18.256 -4.457 -5.523 1.00 97.56 280 PRO A N 1
ATOM 2188 C CA . PRO A 1 280 ? -17.052 -4.019 -6.223 1.00 97.56 280 PRO A CA 1
ATOM 2189 C C . PRO A 1 280 ? -16.045 -3.387 -5.257 1.00 97.56 280 PRO A C 1
ATOM 2191 O O . PRO A 1 280 ? -16.428 -2.795 -4.247 1.00 97.56 280 PRO A O 1
ATOM 2194 N N . ILE A 1 281 ? -14.766 -3.424 -5.624 1.00 98.25 281 ILE A N 1
ATOM 2195 C CA . ILE A 1 281 ? -13.711 -2.650 -4.962 1.00 98.25 281 ILE A CA 1
ATOM 2196 C C . ILE A 1 281 ? -13.814 -1.215 -5.486 1.00 98.25 281 ILE A C 1
ATOM 2198 O O . ILE A 1 281 ? -13.635 -0.975 -6.680 1.00 98.25 281 ILE A O 1
ATOM 2202 N N . VAL A 1 282 ? -14.151 -0.252 -4.627 1.00 98.31 282 VAL A N 1
ATOM 2203 C CA . VAL A 1 282 ? -14.400 1.135 -5.052 1.00 98.31 282 VAL A CA 1
ATOM 2204 C C . VAL A 1 282 ? -13.323 2.066 -4.517 1.00 98.31 282 VAL A C 1
ATOM 2206 O O . VAL A 1 282 ? -13.306 2.356 -3.323 1.00 98.31 282 VAL A O 1
ATOM 2209 N N . PHE A 1 283 ? -12.501 2.608 -5.414 1.00 98.25 283 PHE A N 1
ATOM 2210 C CA . PHE A 1 283 ? -11.545 3.668 -5.097 1.00 98.25 283 PHE A CA 1
ATOM 2211 C C . PHE A 1 283 ? -12.163 5.051 -5.295 1.00 98.25 283 PHE A C 1
ATOM 2213 O O . PHE A 1 283 ? -12.783 5.339 -6.326 1.00 98.25 283 PHE A O 1
ATOM 2220 N N . HIS A 1 284 ? -11.967 5.929 -4.316 1.00 98.06 284 HIS A N 1
ATOM 2221 C CA . HIS A 1 284 ? -12.331 7.338 -4.387 1.00 98.06 284 HIS A CA 1
ATOM 2222 C C . HIS A 1 284 ? -11.075 8.167 -4.646 1.00 98.06 284 HIS A C 1
ATOM 2224 O O . HIS A 1 284 ? -10.159 8.199 -3.835 1.00 98.06 284 HIS A O 1
ATOM 2230 N N . ILE A 1 285 ? -11.032 8.868 -5.772 1.00 97.75 285 ILE A N 1
ATOM 2231 C CA . ILE A 1 285 ? -9.972 9.837 -6.050 1.00 97.75 285 ILE A CA 1
ATOM 2232 C C . ILE A 1 285 ? -10.287 11.106 -5.254 1.00 97.75 285 ILE A C 1
ATOM 2234 O O . ILE A 1 285 ? -11.345 11.721 -5.454 1.00 97.75 285 ILE A O 1
ATOM 2238 N N . GLU A 1 286 ? -9.387 11.462 -4.335 1.00 95.81 286 GLU A N 1
ATOM 2239 C CA . GLU A 1 286 ? -9.550 12.580 -3.404 1.00 95.81 286 GLU A CA 1
ATOM 2240 C C . GLU A 1 286 ? -9.700 13.915 -4.148 1.00 95.81 286 GLU A C 1
ATOM 2242 O O . GLU A 1 286 ? -9.145 14.139 -5.228 1.00 95.81 286 GLU A O 1
ATOM 2247 N N . HIS A 1 287 ? -10.450 14.847 -3.559 1.00 94.69 287 HIS A N 1
ATOM 2248 C CA . HIS A 1 287 ? -10.677 16.159 -4.158 1.00 94.69 287 HIS A CA 1
ATOM 2249 C C . HIS A 1 287 ? -9.395 17.006 -4.297 1.00 94.69 287 HIS A C 1
ATOM 2251 O O . HIS A 1 287 ? -9.389 17.950 -5.088 1.00 94.69 287 HIS A O 1
A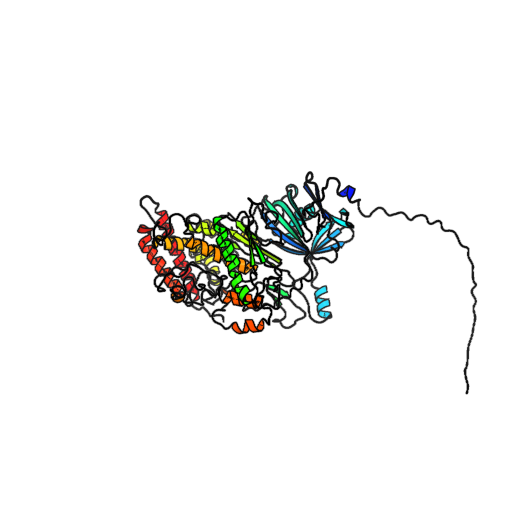TOM 2257 N N . THR A 1 288 ? -8.335 16.679 -3.554 1.00 93.06 288 THR A N 1
ATOM 2258 C CA . THR A 1 288 ? -7.005 17.313 -3.603 1.00 93.06 288 THR A CA 1
ATOM 2259 C C . THR A 1 288 ? -6.197 16.894 -4.830 1.00 93.06 288 THR A C 1
ATOM 2261 O O . THR A 1 288 ? -5.351 17.659 -5.289 1.00 93.06 288 THR A O 1
ATOM 2264 N N . VAL A 1 289 ? -6.501 15.730 -5.418 1.00 94.19 289 VAL A N 1
ATOM 2265 C CA . VAL A 1 289 ? -5.849 15.240 -6.634 1.00 94.19 289 VAL A CA 1
ATOM 2266 C C . VAL A 1 289 ? -6.122 16.232 -7.771 1.00 94.19 289 VAL A C 1
ATOM 2268 O O . VAL A 1 289 ? -7.298 16.458 -8.110 1.00 94.19 289 VAL A O 1
ATOM 2271 N N . PRO A 1 290 ? -5.082 16.820 -8.395 1.00 92.12 290 PRO A N 1
ATOM 2272 C CA . PRO A 1 290 ? -5.276 17.798 -9.454 1.00 92.12 290 PRO A CA 1
ATOM 2273 C C . PRO A 1 290 ? -6.069 17.219 -10.628 1.00 92.12 290 PRO A C 1
ATOM 2275 O O . PRO A 1 290 ? -5.777 16.128 -11.115 1.00 92.12 290 PRO A O 1
ATOM 2278 N N . VAL A 1 291 ? -7.067 17.964 -11.116 1.00 92.50 291 VAL A N 1
ATOM 2279 C CA . VAL A 1 291 ? -8.016 17.493 -12.147 1.00 92.50 291 VAL A CA 1
ATOM 2280 C C . VAL A 1 291 ? -7.312 16.960 -13.398 1.00 92.50 291 VAL A C 1
ATOM 2282 O O . VAL A 1 291 ? -7.732 15.940 -13.938 1.00 92.50 291 VAL A O 1
ATOM 2285 N N . ARG A 1 292 ? -6.204 17.591 -13.805 1.00 90.94 292 ARG A N 1
ATOM 2286 C CA . ARG A 1 292 ? -5.390 17.189 -14.965 1.00 90.94 292 ARG A CA 1
ATOM 2287 C C . ARG A 1 292 ? -4.851 15.750 -14.885 1.00 90.94 292 ARG A C 1
ATOM 2289 O O . ARG A 1 292 ? -4.752 15.082 -15.904 1.00 90.94 292 ARG A O 1
ATOM 2296 N N . TYR A 1 293 ? -4.604 15.232 -13.680 1.00 93.31 293 TYR A N 1
ATOM 2297 C CA . TYR A 1 293 ? -4.068 13.882 -13.458 1.00 93.31 293 TYR A CA 1
ATOM 2298 C C . TYR A 1 293 ? -5.140 12.806 -13.294 1.00 93.31 293 TYR A C 1
ATOM 2300 O O . TYR A 1 293 ? -4.888 11.619 -13.509 1.00 93.31 293 TYR A O 1
ATOM 2308 N N . ARG A 1 294 ? -6.369 13.208 -12.954 1.00 95.25 294 ARG A N 1
ATOM 2309 C CA . ARG A 1 294 ? -7.453 12.293 -12.568 1.00 95.25 294 ARG A CA 1
ATOM 2310 C C . ARG A 1 294 ? -7.793 11.250 -13.628 1.00 95.25 294 ARG A C 1
ATOM 2312 O O . ARG A 1 294 ? -8.182 10.140 -13.269 1.00 95.25 294 ARG A O 1
ATOM 2319 N N . ARG A 1 295 ? -7.653 11.586 -14.916 1.00 96.12 295 ARG A N 1
ATOM 2320 C CA . ARG A 1 295 ? -7.931 10.649 -16.018 1.00 96.12 295 ARG A CA 1
ATOM 2321 C C . ARG A 1 295 ? -6.935 9.488 -16.053 1.00 96.12 295 ARG A C 1
ATOM 2323 O O . ARG A 1 295 ? -7.354 8.348 -16.210 1.00 96.12 295 ARG A O 1
ATOM 2330 N N . TYR A 1 296 ? -5.653 9.770 -15.834 1.00 95.88 296 TYR A N 1
ATOM 2331 C CA . TYR A 1 296 ? -4.580 8.774 -15.841 1.00 95.88 296 TYR A CA 1
ATOM 2332 C C . TYR A 1 296 ? -4.601 7.909 -14.591 1.00 95.88 296 TYR A C 1
ATOM 2334 O O . TYR A 1 296 ? -4.543 6.689 -14.697 1.00 95.88 296 TYR A O 1
ATOM 2342 N N . ILE A 1 297 ? -4.835 8.531 -13.432 1.00 97.31 297 ILE A N 1
ATOM 2343 C CA . ILE A 1 297 ? -5.051 7.810 -12.173 1.00 97.31 297 ILE A CA 1
ATOM 2344 C C . ILE A 1 297 ? -6.235 6.848 -12.318 1.00 97.31 297 ILE A C 1
ATOM 2346 O O . ILE A 1 297 ? -6.121 5.666 -12.012 1.00 97.31 297 ILE A O 1
ATOM 2350 N N . ARG A 1 298 ? -7.369 7.315 -12.861 1.00 98.19 298 ARG A N 1
ATOM 2351 C CA . ARG A 1 298 ? -8.517 6.441 -13.138 1.00 98.19 298 ARG A CA 1
ATOM 2352 C C . ARG A 1 298 ? -8.146 5.282 -14.067 1.00 98.19 298 ARG A C 1
ATOM 2354 O O . ARG A 1 298 ? -8.611 4.174 -13.827 1.00 98.19 298 ARG A O 1
ATOM 2361 N N . ASN A 1 299 ? -7.366 5.522 -15.117 1.00 97.62 299 ASN A N 1
ATOM 2362 C CA . ASN A 1 299 ? -6.982 4.470 -16.058 1.00 97.62 299 ASN A CA 1
ATOM 2363 C C . ASN A 1 299 ? -6.109 3.401 -15.389 1.00 97.62 299 ASN A C 1
ATOM 2365 O O . ASN A 1 299 ? -6.446 2.226 -15.509 1.00 97.62 299 ASN A O 1
ATOM 2369 N N . GLY A 1 300 ? -5.090 3.800 -14.620 1.00 97.81 300 GLY A N 1
ATOM 2370 C CA . GLY A 1 300 ? -4.219 2.871 -13.889 1.00 97.81 300 GLY A CA 1
ATOM 2371 C C . GLY A 1 300 ? -4.990 1.940 -12.953 1.00 97.81 300 GLY A C 1
ATOM 2372 O O . GLY A 1 300 ? -4.816 0.725 -12.990 1.00 97.81 300 GLY A O 1
ATOM 2373 N N . VAL A 1 301 ? -5.957 2.484 -12.203 1.00 98.31 301 VAL A N 1
ATOM 2374 C CA . VAL A 1 301 ? -6.851 1.676 -11.350 1.00 98.31 301 VAL A CA 1
ATOM 2375 C C . VAL A 1 301 ? -7.652 0.659 -12.166 1.00 98.31 301 VAL A C 1
ATOM 2377 O O . VAL A 1 301 ? -7.859 -0.476 -11.739 1.00 98.31 301 VAL A O 1
ATOM 2380 N N . LEU A 1 302 ? -8.145 1.069 -13.336 1.00 98.50 302 LEU A N 1
ATOM 2381 C CA . LEU A 1 302 ? -9.043 0.254 -14.149 1.00 98.50 302 LEU A CA 1
ATOM 2382 C C . LEU A 1 302 ? -8.320 -0.789 -15.012 1.00 98.50 302 LEU A C 1
ATOM 2384 O O . LEU A 1 302 ? -9.004 -1.699 -15.485 1.00 98.50 302 LEU A O 1
ATOM 2388 N N . TYR A 1 303 ? -6.995 -0.716 -15.190 1.00 98.06 303 TYR A N 1
ATOM 2389 C CA . TYR A 1 303 ? -6.219 -1.725 -15.932 1.00 98.06 303 TYR A CA 1
ATOM 2390 C C . TYR A 1 303 ? -6.423 -3.140 -15.375 1.00 98.06 303 TYR A C 1
ATOM 2392 O O . TYR A 1 303 ? -6.627 -4.088 -16.132 1.00 98.06 303 TYR A O 1
ATOM 2400 N N . TRP A 1 304 ? -6.519 -3.276 -14.052 1.00 98.56 304 TRP A N 1
ATOM 2401 C CA . TRP A 1 304 ? -6.753 -4.556 -13.380 1.00 98.56 304 TRP A CA 1
ATOM 2402 C C . TRP A 1 304 ? -8.074 -5.241 -13.747 1.00 98.56 304 TRP A C 1
ATOM 2404 O O . TRP A 1 304 ? -8.184 -6.463 -13.634 1.00 98.56 304 TRP A O 1
ATOM 2414 N N . ASN A 1 305 ? -9.084 -4.502 -14.227 1.00 98.56 305 ASN A N 1
ATOM 2415 C CA . ASN A 1 305 ? -10.344 -5.119 -14.654 1.00 98.56 305 ASN A CA 1
ATOM 2416 C C . ASN A 1 305 ? -10.161 -6.073 -15.839 1.00 98.56 305 ASN A C 1
ATOM 2418 O O . ASN A 1 305 ? -10.989 -6.963 -16.017 1.00 98.56 305 ASN A O 1
ATOM 2422 N N . GLU A 1 306 ? -9.099 -5.922 -16.633 1.00 97.25 306 GLU A N 1
ATOM 2423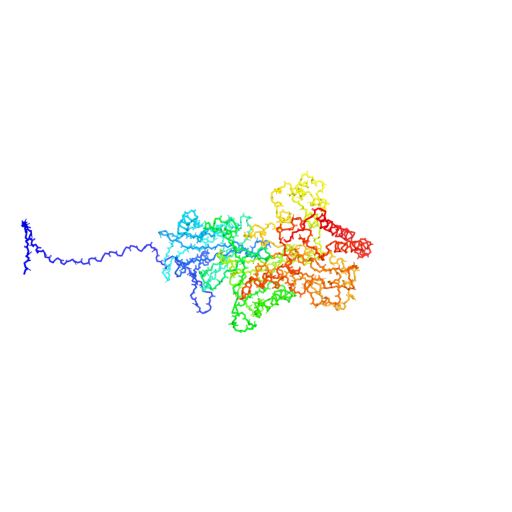 C CA . GLU A 1 306 ? -8.768 -6.898 -17.670 1.00 97.25 306 GLU A CA 1
ATOM 2424 C C . GLU A 1 306 ? -8.493 -8.282 -17.061 1.00 97.25 306 GLU A C 1
ATOM 2426 O O . GLU A 1 306 ? -9.129 -9.257 -17.458 1.00 97.25 306 GLU A O 1
ATOM 2431 N N . ALA A 1 307 ? -7.653 -8.353 -16.024 1.00 98.12 307 ALA A N 1
ATOM 2432 C CA . ALA A 1 307 ? -7.358 -9.594 -15.306 1.00 98.12 307 ALA A CA 1
ATOM 2433 C C . ALA A 1 307 ? -8.603 -10.186 -14.616 1.00 98.12 307 ALA A C 1
ATOM 2435 O O . ALA A 1 307 ? -8.855 -11.390 -14.687 1.00 98.12 307 ALA A O 1
ATOM 2436 N N . PHE A 1 308 ? -9.440 -9.349 -13.991 1.00 98.56 308 PHE A N 1
ATOM 2437 C CA . PHE A 1 308 ? -10.667 -9.829 -13.341 1.00 98.56 308 PHE A CA 1
ATOM 2438 C C . PHE A 1 308 ? -11.712 -10.371 -14.330 1.00 98.56 308 PHE A C 1
ATOM 2440 O O . PHE A 1 308 ? -12.420 -11.337 -14.012 1.00 98.56 308 PHE A O 1
ATOM 2447 N N . ARG A 1 309 ? -11.791 -9.809 -15.545 1.00 97.88 309 ARG A N 1
ATOM 2448 C CA . ARG A 1 309 ? -12.676 -10.328 -16.600 1.00 97.88 309 ARG A CA 1
ATOM 2449 C C . ARG A 1 309 ? -12.284 -11.738 -17.029 1.00 97.88 309 ARG A C 1
ATOM 2451 O O . ARG A 1 309 ? -13.185 -12.535 -17.297 1.00 97.88 309 ARG A O 1
ATOM 2458 N N . GLU A 1 310 ? -10.992 -12.074 -17.033 1.00 96.12 310 GLU A N 1
ATOM 2459 C CA . GLU A 1 310 ? -10.511 -13.426 -17.364 1.00 96.12 310 GLU A CA 1
ATOM 2460 C C . GLU A 1 310 ? -10.976 -14.482 -16.346 1.00 96.12 310 GLU A C 1
ATOM 2462 O O . GLU A 1 310 ? -11.282 -15.610 -16.732 1.00 96.12 310 GLU A O 1
ATOM 2467 N N . ILE A 1 311 ? -11.164 -14.104 -15.073 1.00 96.00 311 ILE A N 1
ATOM 2468 C CA . ILE A 1 311 ? -11.804 -14.964 -14.054 1.00 96.00 311 ILE A CA 1
ATOM 2469 C C . ILE A 1 311 ? -13.325 -14.786 -13.940 1.00 96.00 311 ILE A C 1
ATOM 2471 O O . ILE A 1 311 ? -13.987 -15.354 -13.062 1.00 96.00 311 ILE A O 1
ATOM 2475 N N . GLY A 1 312 ? -13.919 -14.059 -14.886 1.00 97.44 312 GLY A N 1
ATOM 2476 C CA . GLY A 1 312 ? -15.361 -13.954 -15.059 1.00 97.44 312 GLY A CA 1
ATOM 2477 C C . GLY A 1 312 ? -16.046 -12.929 -14.157 1.00 97.44 312 GLY A C 1
ATOM 2478 O O . GLY A 1 312 ? -17.260 -13.046 -13.951 1.00 97.44 312 GLY A O 1
ATOM 2479 N N . ILE A 1 313 ? -15.307 -11.947 -13.632 1.00 98.06 313 ILE A N 1
ATOM 2480 C CA . ILE A 1 313 ? -15.872 -10.780 -12.945 1.00 98.06 313 ILE A CA 1
ATOM 2481 C C . ILE A 1 313 ? -15.729 -9.548 -13.842 1.00 98.06 313 ILE A C 1
ATOM 2483 O O . ILE A 1 313 ? -14.623 -9.145 -14.179 1.00 98.06 313 ILE A O 1
ATOM 2487 N N . ASP A 1 314 ? -16.849 -8.934 -14.212 1.00 96.94 314 ASP A N 1
ATOM 2488 C CA . ASP A 1 314 ? -16.839 -7.671 -14.958 1.00 96.94 314 ASP A CA 1
ATOM 2489 C C . ASP A 1 314 ? -16.843 -6.479 -14.000 1.00 96.94 314 ASP A C 1
ATOM 2491 O O . ASP A 1 314 ? -17.604 -6.476 -13.036 1.00 96.94 314 ASP A O 1
ATOM 2495 N N . GLU A 1 315 ? -16.011 -5.471 -14.263 1.00 96.25 315 GLU A N 1
ATOM 2496 C CA . GLU A 1 315 ? -15.907 -4.257 -13.433 1.00 96.25 315 GLU A CA 1
ATOM 2497 C C . GLU A 1 315 ? -15.717 -4.551 -11.929 1.00 96.25 315 GLU A C 1
ATOM 2499 O O . GLU A 1 315 ? -16.402 -3.983 -11.069 1.00 96.25 315 GLU A O 1
ATOM 2504 N N . ALA A 1 316 ? -14.787 -5.459 -11.607 1.00 98.25 316 ALA A N 1
ATOM 2505 C CA . ALA A 1 316 ? -14.401 -5.776 -10.232 1.00 98.25 316 ALA A CA 1
ATOM 2506 C C . ALA A 1 316 ? -13.961 -4.529 -9.452 1.00 98.25 316 ALA A C 1
ATOM 2508 O O . ALA A 1 316 ? -14.319 -4.379 -8.282 1.00 98.25 316 ALA A O 1
ATOM 2509 N N . ILE A 1 317 ? -13.223 -3.633 -10.117 1.00 98.56 317 ILE A N 1
ATOM 2510 C CA . ILE A 1 317 ? -12.751 -2.363 -9.569 1.00 98.56 317 ILE A CA 1
ATOM 2511 C C . ILE A 1 317 ? -13.498 -1.197 -10.219 1.00 98.56 317 ILE A C 1
ATOM 2513 O O . ILE A 1 317 ? -13.642 -1.129 -11.443 1.00 98.56 317 ILE A O 1
ATOM 2517 N N . GLN A 1 318 ? -13.944 -0.248 -9.398 1.00 98.50 318 GLN A N 1
ATOM 2518 C CA . GLN A 1 318 ? -14.615 0.977 -9.826 1.00 98.50 318 GLN A CA 1
ATOM 2519 C C . GLN A 1 318 ? -13.935 2.214 -9.245 1.00 98.50 318 GLN A C 1
ATOM 2521 O O . GLN A 1 318 ? -13.370 2.185 -8.155 1.00 98.50 318 GLN A O 1
ATOM 2526 N N . VAL A 1 319 ? -14.063 3.331 -9.960 1.00 98.44 319 VAL A N 1
ATOM 2527 C CA . VAL A 1 319 ? -13.512 4.627 -9.554 1.00 98.44 319 VAL A CA 1
ATOM 2528 C C . VAL A 1 319 ? -14.633 5.643 -9.376 1.00 98.44 319 VAL A C 1
ATOM 2530 O O . VAL A 1 319 ? -15.516 5.776 -10.229 1.00 98.44 319 VAL A O 1
ATOM 2533 N N . ARG A 1 320 ? -14.579 6.386 -8.272 1.00 97.81 320 ARG A N 1
ATOM 2534 C CA . ARG A 1 320 ? -15.427 7.547 -7.976 1.00 97.81 320 ARG A CA 1
ATOM 2535 C C . ARG A 1 320 ? -14.543 8.758 -7.697 1.00 97.81 320 ARG A C 1
ATOM 2537 O O . ARG A 1 320 ? -13.388 8.613 -7.318 1.00 97.81 320 ARG A O 1
ATOM 2544 N N . PHE A 1 321 ? -15.088 9.955 -7.869 1.00 97.19 321 PHE A N 1
ATOM 2545 C CA . PHE A 1 321 ? -14.373 11.198 -7.591 1.00 97.19 321 PHE A CA 1
ATOM 2546 C C . PHE A 1 321 ? -15.018 11.910 -6.420 1.00 97.19 321 PHE A C 1
ATOM 2548 O O . PHE A 1 321 ? -16.236 12.088 -6.412 1.00 97.19 321 PHE A O 1
ATOM 2555 N N . GLN A 1 322 ? -14.202 12.374 -5.481 1.00 97.12 322 GLN A N 1
ATOM 2556 C CA . GLN A 1 322 ? -14.635 13.486 -4.659 1.00 97.12 322 GLN A CA 1
ATOM 2557 C C . GLN A 1 322 ? -14.638 14.763 -5.494 1.00 97.12 322 GLN A C 1
ATOM 2559 O O . GLN A 1 322 ? -13.663 15.106 -6.182 1.00 97.12 322 GLN A O 1
ATOM 2564 N N . ASP A 1 323 ? -15.751 15.477 -5.414 1.00 94.12 323 ASP A N 1
ATOM 2565 C CA . ASP A 1 323 ? -15.938 16.734 -6.112 1.00 94.12 323 ASP A CA 1
ATOM 2566 C C . ASP A 1 323 ? -16.469 17.790 -5.147 1.00 94.12 323 ASP A C 1
ATOM 2568 O O . ASP A 1 323 ? -17.625 17.782 -4.724 1.00 94.12 323 ASP A O 1
ATOM 2572 N N . LYS A 1 324 ? -15.589 18.734 -4.817 1.00 93.38 324 LYS A N 1
ATOM 2573 C CA . LYS A 1 324 ? -15.889 19.845 -3.918 1.00 93.38 324 LYS A CA 1
ATOM 2574 C C . LYS A 1 324 ? -16.933 20.804 -4.499 1.00 93.38 324 LYS A C 1
ATOM 2576 O O . LYS A 1 324 ? -17.636 21.443 -3.722 1.00 93.38 324 LYS A O 1
ATOM 2581 N N . ALA A 1 325 ? -17.039 20.919 -5.826 1.00 93.25 325 ALA A N 1
ATOM 2582 C CA . ALA A 1 325 ? -17.980 21.835 -6.468 1.00 93.25 325 ALA A CA 1
ATOM 2583 C C . ALA A 1 325 ? -19.422 21.317 -6.385 1.00 93.25 325 ALA A C 1
ATOM 2585 O O . ALA A 1 325 ? -20.340 22.092 -6.123 1.00 93.25 325 ALA A O 1
ATOM 2586 N N . THR A 1 326 ? -19.618 20.010 -6.573 1.00 95.50 326 THR A N 1
ATOM 2587 C CA . THR A 1 326 ? -20.945 19.372 -6.495 1.00 95.50 326 THR A CA 1
ATOM 2588 C C . THR A 1 326 ? -21.273 18.821 -5.106 1.00 95.50 326 THR A C 1
ATOM 2590 O O . THR A 1 326 ? -22.433 18.536 -4.817 1.00 95.50 326 THR A O 1
ATOM 2593 N N . GLY A 1 327 ? -20.268 18.667 -4.240 1.00 94.00 327 GLY A N 1
ATOM 2594 C CA . GLY A 1 327 ? -20.389 18.005 -2.941 1.00 94.00 327 GLY A CA 1
ATOM 2595 C C . GLY A 1 327 ? -20.394 16.476 -3.029 1.00 94.00 327 GLY A C 1
ATOM 2596 O O . GLY A 1 327 ? -20.557 15.816 -2.004 1.00 94.00 327 GLY A O 1
ATOM 2597 N N . ALA A 1 328 ? -20.216 15.896 -4.221 1.00 95.44 328 ALA A N 1
ATOM 2598 C CA . ALA A 1 328 ? -20.258 14.452 -4.411 1.00 95.44 328 ALA A CA 1
ATOM 2599 C C . ALA A 1 328 ? -19.126 13.755 -3.640 1.00 95.44 328 ALA A C 1
ATOM 2601 O O . ALA A 1 328 ? -17.950 14.084 -3.805 1.00 95.44 328 ALA A O 1
ATOM 2602 N N . HIS A 1 329 ? -19.497 12.772 -2.813 1.00 95.25 329 HIS A N 1
ATOM 2603 C CA . HIS A 1 329 ? -18.591 11.933 -2.020 1.00 95.25 329 HIS A CA 1
ATOM 2604 C C . HIS A 1 329 ? -17.726 12.679 -0.988 1.00 95.25 329 HIS A C 1
ATOM 2606 O O . HIS A 1 329 ? -16.842 12.072 -0.381 1.00 95.25 329 HIS A O 1
ATOM 2612 N N . MET A 1 330 ? -17.984 13.970 -0.751 1.00 94.00 330 MET A N 1
ATOM 2613 C CA . MET A 1 330 ? -17.264 14.789 0.235 1.00 94.00 330 MET A CA 1
ATOM 2614 C C . MET A 1 330 ? -17.604 14.414 1.685 1.00 94.00 330 MET A C 1
ATOM 2616 O O . MET A 1 330 ? -16.907 14.815 2.613 1.00 94.00 330 MET A O 1
ATOM 2620 N N . GLU A 1 331 ? -18.678 13.652 1.901 1.00 89.94 331 GLU A N 1
ATOM 2621 C CA . GLU A 1 331 ? -19.056 13.107 3.205 1.00 89.94 331 GLU A CA 1
ATOM 2622 C C . GLU A 1 331 ? -18.134 11.975 3.686 1.00 89.94 331 GLU A C 1
ATOM 2624 O O . GLU A 1 331 ? -18.071 11.715 4.896 1.00 89.94 331 GLU A O 1
ATOM 2629 N N . LYS A 1 332 ? -17.440 11.320 2.744 1.00 92.00 332 LYS A N 1
ATOM 2630 C CA . LYS A 1 332 ? -16.513 10.208 2.977 1.00 92.00 332 LYS A CA 1
ATOM 2631 C C . LYS A 1 332 ? -15.139 10.762 3.316 1.00 92.00 332 LYS A C 1
ATOM 2633 O O . LYS A 1 332 ? -14.597 11.569 2.567 1.00 92.00 332 LYS A O 1
ATOM 2638 N N . ASP A 1 333 ? -14.594 10.334 4.441 1.00 91.00 333 ASP A N 1
ATOM 2639 C CA . ASP A 1 333 ? -13.254 10.735 4.852 1.00 91.00 333 ASP A CA 1
ATOM 2640 C C . ASP A 1 333 ? -12.226 9.738 4.294 1.00 91.00 333 ASP A C 1
ATOM 2642 O O . ASP A 1 333 ? -12.507 8.541 4.340 1.00 91.00 333 ASP A O 1
ATOM 2646 N N . PRO A 1 334 ? -11.053 10.193 3.813 1.00 91.75 334 PRO A N 1
ATOM 2647 C CA . PRO A 1 334 ? -9.981 9.298 3.374 1.00 91.75 334 PRO A CA 1
ATOM 2648 C C . PRO A 1 334 ? -9.444 8.369 4.463 1.00 91.75 334 PRO A C 1
ATOM 2650 O O . PRO A 1 334 ? -8.845 7.355 4.158 1.00 91.75 334 PRO A O 1
ATOM 2653 N N . GLU A 1 335 ? -9.617 8.718 5.738 1.00 92.75 335 GLU A N 1
ATOM 2654 C CA . GLU A 1 335 ? -9.141 7.910 6.864 1.00 92.75 335 GLU A CA 1
ATOM 2655 C C . GLU A 1 335 ? -10.195 6.942 7.437 1.00 92.75 335 GLU A C 1
ATOM 2657 O O . GLU A 1 335 ? -9.940 6.301 8.459 1.00 92.75 335 GLU A O 1
ATOM 2662 N N . ASP A 1 336 ? -11.385 6.870 6.833 1.00 92.75 336 ASP A N 1
ATOM 2663 C CA . ASP A 1 336 ? -12.465 5.958 7.224 1.00 92.75 336 ASP A CA 1
ATOM 2664 C C . ASP A 1 336 ? -12.297 4.613 6.509 1.00 92.75 336 ASP A C 1
ATOM 2666 O O . ASP A 1 336 ? -12.507 4.529 5.300 1.00 92.75 336 ASP A O 1
ATOM 2670 N N . VAL A 1 337 ? -12.015 3.546 7.269 1.00 90.69 337 VAL A N 1
ATOM 2671 C CA . VAL A 1 337 ? -11.685 2.193 6.757 1.00 90.69 337 VAL A CA 1
ATOM 2672 C C . VAL A 1 337 ? -12.769 1.521 5.909 1.00 90.69 337 VAL A C 1
ATOM 2674 O O . VAL A 1 337 ? -12.627 0.376 5.493 1.00 90.69 337 VAL A O 1
ATOM 2677 N N . ARG A 1 338 ? -13.920 2.162 5.714 1.00 90.94 338 ARG A N 1
ATOM 2678 C CA . ARG A 1 338 ? -14.973 1.664 4.821 1.00 90.94 338 ARG A CA 1
ATOM 2679 C C . ARG A 1 338 ? -14.753 2.058 3.365 1.00 90.94 338 ARG A C 1
ATOM 2681 O O . ARG A 1 338 ? -15.503 1.583 2.508 1.00 90.94 338 ARG A O 1
ATOM 2688 N N . TYR A 1 339 ? -13.836 2.980 3.090 1.00 94.00 339 TYR A N 1
ATOM 2689 C CA . TYR A 1 339 ? -13.655 3.555 1.767 1.00 94.00 339 TYR A CA 1
ATOM 2690 C C . TYR A 1 339 ? -12.185 3.568 1.389 1.00 94.00 339 TYR A C 1
ATOM 2692 O O . TYR A 1 339 ? -11.378 4.153 2.090 1.00 94.00 339 TYR A O 1
ATOM 2700 N N . ASN A 1 340 ? -11.889 3.040 0.208 1.00 96.44 340 ASN A N 1
ATOM 2701 C CA . ASN A 1 340 ? -10.551 3.101 -0.355 1.00 96.44 340 ASN A CA 1
ATOM 2702 C C . ASN A 1 340 ? -10.340 4.456 -1.034 1.00 96.44 340 ASN A C 1
ATOM 2704 O O . ASN A 1 340 ? -11.209 4.891 -1.813 1.00 96.44 340 ASN A O 1
ATOM 2708 N N . PHE A 1 341 ? -9.198 5.101 -0.801 1.00 96.50 341 PHE A N 1
ATOM 2709 C CA . PHE A 1 341 ? -8.872 6.398 -1.392 1.00 96.50 341 PHE A CA 1
ATOM 2710 C C . PHE A 1 341 ? -7.580 6.403 -2.205 1.00 96.50 341 PHE A C 1
ATOM 2712 O O . PHE A 1 341 ? -6.632 5.685 -1.923 1.00 96.50 341 PHE A O 1
ATOM 2719 N N . ILE A 1 342 ? -7.538 7.274 -3.215 1.00 95.94 342 ILE A N 1
ATOM 2720 C CA . ILE A 1 342 ? -6.303 7.678 -3.892 1.00 95.94 342 ILE A CA 1
ATOM 2721 C C . ILE A 1 342 ? -6.045 9.135 -3.545 1.00 95.94 342 ILE A C 1
ATOM 2723 O O . ILE A 1 342 ? -6.862 10.010 -3.860 1.00 95.94 342 ILE A O 1
ATOM 2727 N N . ARG A 1 343 ? -4.916 9.369 -2.887 1.00 93.19 343 ARG A N 1
ATOM 2728 C CA . ARG A 1 343 ? -4.530 10.629 -2.257 1.00 93.19 343 ARG A CA 1
ATOM 2729 C C . ARG A 1 343 ? -3.353 11.250 -2.990 1.00 93.19 343 ARG A C 1
ATOM 2731 O O . ARG A 1 343 ? -2.526 10.542 -3.562 1.00 93.19 343 ARG A O 1
ATOM 2738 N N . TRP A 1 344 ? -3.287 12.576 -2.951 1.00 91.19 344 TRP A N 1
ATOM 2739 C CA . TRP A 1 344 ? -2.218 13.350 -3.577 1.00 91.19 344 TRP A CA 1
ATOM 2740 C C . TRP A 1 344 ? -1.520 14.233 -2.549 1.00 91.19 344 TRP A C 1
ATOM 2742 O O . TRP A 1 344 ? -2.154 15.086 -1.926 1.00 91.19 344 TRP A O 1
ATOM 2752 N N . LEU A 1 345 ? -0.219 14.026 -2.378 1.00 88.38 345 LEU A N 1
ATOM 2753 C CA . LEU A 1 345 ? 0.631 14.723 -1.423 1.00 88.38 345 LEU A CA 1
ATOM 2754 C C . LEU A 1 345 ? 1.585 15.651 -2.175 1.00 88.38 345 LEU A C 1
ATOM 2756 O O . LEU A 1 345 ? 2.158 15.288 -3.200 1.00 88.38 345 LEU A O 1
ATOM 2760 N N . ASN A 1 346 ? 1.762 16.856 -1.640 1.00 84.00 346 ASN A N 1
ATOM 2761 C CA . ASN A 1 346 ? 2.712 17.841 -2.143 1.00 84.00 346 ASN A CA 1
ATOM 2762 C C . ASN A 1 346 ? 3.852 17.979 -1.130 1.00 84.00 346 ASN A C 1
ATOM 2764 O O . ASN A 1 346 ? 3.697 18.696 -0.139 1.00 84.00 346 ASN A O 1
ATOM 2768 N N . ASN A 1 347 ? 4.951 17.254 -1.331 1.00 77.50 347 ASN A N 1
ATOM 2769 C CA . ASN A 1 347 ? 6.041 17.184 -0.349 1.00 77.50 347 ASN A CA 1
ATOM 2770 C C . ASN A 1 347 ? 7.441 17.037 -0.961 1.00 77.50 347 ASN A C 1
ATOM 2772 O O . ASN A 1 347 ? 8.379 16.758 -0.225 1.00 77.50 347 ASN A O 1
ATOM 2776 N N . ASP A 1 348 ? 7.576 17.238 -2.273 1.00 71.19 348 ASP A N 1
ATOM 2777 C CA . ASP A 1 348 ? 8.854 17.206 -2.984 1.00 71.19 348 ASP A CA 1
ATOM 2778 C C . ASP A 1 348 ? 9.640 15.876 -2.882 1.00 71.19 348 ASP A C 1
ATOM 2780 O O . ASP A 1 348 ? 10.797 15.792 -3.277 1.00 71.19 3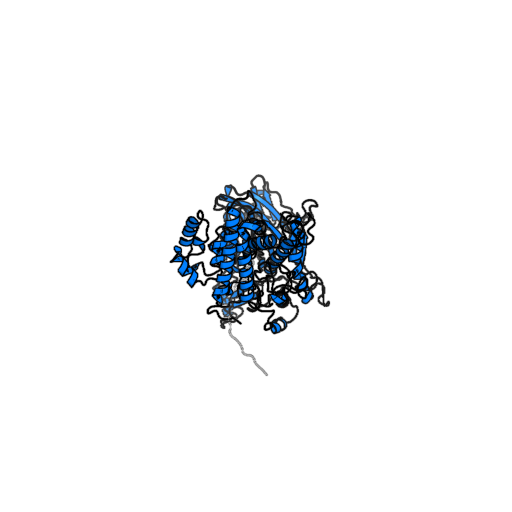48 ASP A O 1
ATOM 2784 N N . ILE A 1 349 ? 9.005 14.795 -2.423 1.00 74.62 349 ILE A N 1
ATOM 2785 C CA . ILE A 1 349 ? 9.626 13.469 -2.319 1.00 74.62 349 ILE A CA 1
ATOM 2786 C C . ILE A 1 349 ? 8.982 12.548 -3.340 1.00 74.62 349 ILE A C 1
ATOM 2788 O O . ILE A 1 349 ? 7.775 12.595 -3.533 1.00 74.62 349 ILE A O 1
ATOM 2792 N N . SER A 1 350 ? 9.779 11.731 -4.026 1.00 77.62 350 SER A N 1
ATOM 2793 C CA . SER A 1 350 ? 9.292 10.829 -5.073 1.00 77.62 350 SER A CA 1
ATOM 2794 C C . SER A 1 350 ? 8.891 9.486 -4.481 1.00 77.62 350 SER A C 1
ATOM 2796 O O . SER A 1 350 ? 9.701 8.574 -4.353 1.00 77.62 350 SER A O 1
ATOM 2798 N N . THR A 1 351 ? 7.631 9.364 -4.082 1.00 77.62 351 THR A N 1
ATOM 2799 C CA . THR A 1 351 ? 7.104 8.142 -3.465 1.00 77.62 351 THR A CA 1
ATOM 2800 C C . THR A 1 351 ? 5.651 7.892 -3.857 1.00 77.62 351 THR A C 1
ATOM 2802 O O . THR A 1 351 ? 4.839 8.815 -3.966 1.00 77.62 351 THR A O 1
ATOM 2805 N N . ALA A 1 352 ? 5.318 6.624 -4.035 1.00 84.31 352 ALA A N 1
ATOM 2806 C CA . ALA A 1 352 ? 3.958 6.137 -4.137 1.00 84.31 352 ALA A CA 1
ATOM 2807 C C . ALA A 1 352 ? 3.855 4.892 -3.252 1.00 84.31 352 ALA A C 1
ATOM 2809 O O . ALA A 1 352 ? 4.824 4.145 -3.155 1.00 84.31 352 ALA A O 1
ATOM 2810 N N . ILE A 1 353 ? 2.751 4.745 -2.516 1.00 86.31 353 ILE A N 1
ATOM 2811 C CA . ILE A 1 353 ? 2.542 3.591 -1.631 1.00 86.31 353 ILE A CA 1
ATOM 2812 C C . ILE A 1 353 ? 1.061 3.226 -1.626 1.00 86.31 353 ILE A C 1
ATOM 2814 O O . ILE A 1 353 ? 0.215 4.079 -1.339 1.00 86.31 353 ILE A O 1
ATOM 2818 N N . GLY A 1 354 ? 0.761 1.960 -1.893 1.00 87.56 354 GLY A N 1
ATOM 2819 C CA . GLY A 1 354 ? -0.571 1.367 -1.832 1.00 87.56 354 GLY A CA 1
ATOM 2820 C C . GLY A 1 354 ? -0.761 0.379 -0.677 1.00 87.56 354 GLY A C 1
ATOM 2821 O O . GLY A 1 354 ? -0.967 -0.803 -0.957 1.00 87.56 354 GLY A O 1
ATOM 2822 N N . PRO A 1 355 ? -0.680 0.783 0.611 1.00 87.81 355 PRO A N 1
ATOM 2823 C CA . PRO A 1 355 ? -0.891 -0.158 1.705 1.00 87.81 355 PRO A CA 1
ATOM 2824 C C . PRO A 1 355 ? -2.335 -0.666 1.761 1.00 87.81 355 PRO A C 1
ATOM 2826 O O . PRO A 1 355 ? -3.292 0.019 1.383 1.00 87.81 355 PRO A O 1
ATOM 2829 N N . HIS A 1 356 ? -2.494 -1.852 2.342 1.00 91.94 356 HIS A N 1
ATOM 2830 C CA . HIS A 1 356 ? -3.793 -2.394 2.713 1.00 91.94 356 HIS A CA 1
ATOM 2831 C C . HIS A 1 356 ? -3.802 -2.926 4.143 1.00 91.94 356 HIS A C 1
ATOM 2833 O O . HIS A 1 356 ? -2.782 -3.286 4.735 1.00 91.94 356 HIS A O 1
ATOM 2839 N N . ARG A 1 357 ? -5.008 -3.029 4.697 1.00 90.56 357 ARG A N 1
ATOM 2840 C CA . ARG A 1 357 ? -5.281 -3.646 5.994 1.00 90.56 357 ARG A CA 1
ATOM 2841 C C . ARG A 1 357 ? -6.047 -4.944 5.794 1.00 90.56 357 ARG A C 1
ATOM 2843 O O . ARG A 1 357 ? -7.180 -4.945 5.308 1.00 90.56 357 ARG A O 1
ATOM 2850 N N . ALA A 1 358 ? -5.446 -6.057 6.204 1.00 92.06 358 ALA A N 1
ATOM 2851 C CA . ALA A 1 358 ? -6.046 -7.381 6.096 1.00 92.06 358 ALA A CA 1
ATOM 2852 C C . ALA A 1 358 ? -6.582 -7.904 7.436 1.00 92.06 358 ALA A C 1
ATOM 2854 O O . ALA A 1 358 ? -6.037 -7.675 8.514 1.00 92.06 358 ALA A O 1
ATOM 2855 N N . HIS A 1 359 ? -7.662 -8.674 7.371 1.00 92.69 359 HIS A N 1
ATOM 2856 C CA . HIS A 1 359 ? -8.216 -9.377 8.512 1.00 92.69 359 HIS A CA 1
ATOM 2857 C C . HIS A 1 359 ? -7.193 -10.406 9.037 1.00 92.69 359 HIS A C 1
ATOM 2859 O O . HIS A 1 359 ? -6.919 -11.402 8.358 1.00 92.69 359 HIS A O 1
ATOM 2865 N N . PRO A 1 360 ? -6.717 -10.291 10.291 1.00 90.38 360 PRO A N 1
ATOM 2866 C CA . PRO A 1 360 ? -5.509 -10.988 10.757 1.00 90.38 360 PRO A CA 1
ATOM 2867 C C . PRO A 1 360 ? -5.690 -12.502 10.989 1.00 90.38 360 PRO A C 1
ATOM 2869 O O . PRO A 1 360 ? -4.754 -13.241 11.294 1.00 90.38 360 PRO A O 1
ATOM 2872 N N . LEU A 1 361 ? -6.922 -13.009 10.874 1.00 90.12 361 LEU A N 1
ATOM 2873 C CA . LEU A 1 361 ? -7.198 -14.452 10.893 1.00 90.12 361 LEU A CA 1
ATOM 2874 C C . LEU A 1 361 ? -7.315 -15.083 9.503 1.00 90.12 361 LEU A C 1
ATOM 2876 O O . LEU A 1 361 ? -7.179 -16.305 9.408 1.00 90.12 361 LEU A O 1
ATOM 2880 N N . THR A 1 362 ? -7.639 -14.298 8.473 1.00 92.88 362 THR A N 1
ATOM 2881 C CA . THR A 1 362 ? -8.144 -14.825 7.196 1.00 92.88 362 THR A CA 1
ATOM 2882 C C . THR A 1 362 ? -7.405 -14.301 5.969 1.00 92.88 362 THR A C 1
ATOM 2884 O O . THR A 1 362 ? -7.470 -14.978 4.947 1.00 92.88 362 THR A O 1
ATOM 2887 N N . GLY A 1 363 ? -6.732 -13.148 6.042 1.00 93.94 363 GLY A N 1
ATOM 2888 C CA . GLY A 1 363 ? -6.183 -12.463 4.866 1.00 93.94 363 GLY A CA 1
ATOM 2889 C C . GLY A 1 363 ? -7.252 -11.777 4.009 1.00 93.94 363 GLY A C 1
ATOM 2890 O O . GLY A 1 363 ? -7.042 -11.517 2.834 1.00 93.94 363 GLY A O 1
ATOM 2891 N N . GLN A 1 364 ? -8.456 -11.527 4.535 1.00 95.81 364 GLN A N 1
ATOM 2892 C CA . GLN A 1 364 ? -9.430 -10.710 3.802 1.00 95.81 364 GLN A CA 1
ATOM 2893 C C . GLN A 1 364 ? -8.999 -9.243 3.866 1.00 95.81 364 GLN A C 1
ATOM 2895 O O . GLN A 1 364 ? -8.971 -8.694 4.963 1.00 95.81 364 GLN A O 1
ATOM 2900 N N . ILE A 1 365 ? -8.730 -8.598 2.734 1.00 95.25 365 ILE A N 1
ATOM 2901 C CA . ILE A 1 365 ? -8.503 -7.147 2.698 1.00 95.25 365 ILE A CA 1
ATOM 2902 C C . ILE A 1 365 ? -9.798 -6.428 3.096 1.00 95.25 365 ILE A C 1
ATOM 2904 O O . ILE A 1 365 ? -10.889 -6.791 2.645 1.00 95.25 365 ILE A O 1
ATOM 2908 N N . LEU A 1 366 ? -9.667 -5.463 4.004 1.00 91.56 366 LEU A N 1
ATOM 2909 C CA . LEU A 1 366 ? -10.772 -4.702 4.590 1.00 91.56 366 LEU A CA 1
ATOM 2910 C C . LEU A 1 366 ? -10.812 -3.263 4.078 1.00 91.56 366 LEU A C 1
ATOM 2912 O O . LEU A 1 366 ? -11.892 -2.699 3.952 1.00 91.56 366 LEU A O 1
ATOM 2916 N N . ASP A 1 367 ? -9.634 -2.703 3.827 1.00 91.19 367 ASP A N 1
ATOM 2917 C CA . ASP A 1 367 ? -9.386 -1.292 3.568 1.00 91.19 367 ASP A CA 1
ATOM 2918 C C . ASP A 1 367 ? -8.043 -1.168 2.844 1.00 91.19 367 ASP A C 1
ATOM 2920 O O . ASP A 1 367 ? -7.112 -1.921 3.159 1.00 91.19 367 ASP A O 1
ATOM 2924 N N . ALA A 1 368 ? -7.939 -0.251 1.888 1.00 93.19 368 ALA A N 1
ATOM 2925 C CA . ALA A 1 368 ? -6.690 0.041 1.200 1.00 93.19 368 ALA A CA 1
ATOM 2926 C C . ALA A 1 368 ? -6.688 1.464 0.644 1.00 93.19 368 ALA A C 1
ATOM 2928 O O . ALA A 1 368 ? -7.669 1.901 0.043 1.00 93.19 368 ALA A O 1
ATOM 2929 N N . ASP A 1 369 ? -5.554 2.140 0.766 1.00 92.56 369 ASP A N 1
ATOM 2930 C CA . ASP A 1 369 ? -5.363 3.492 0.253 1.00 92.56 369 ASP A CA 1
ATOM 2931 C C . ASP A 1 369 ? -4.140 3.533 -0.648 1.00 92.56 369 ASP A C 1
ATOM 2933 O O . ASP A 1 369 ? -3.191 2.789 -0.445 1.00 92.56 369 ASP A O 1
ATOM 2937 N N . VAL A 1 370 ? -4.146 4.437 -1.621 1.00 93.25 370 VAL A N 1
ATOM 2938 C CA . VAL A 1 370 ? -2.974 4.771 -2.428 1.00 93.25 370 VAL A CA 1
ATOM 2939 C C . VAL A 1 370 ? -2.582 6.207 -2.127 1.00 93.25 370 VAL A C 1
ATOM 2941 O O . VAL A 1 370 ? -3.382 7.132 -2.275 1.00 93.25 370 VAL A O 1
ATOM 2944 N N . VAL A 1 371 ? -1.336 6.402 -1.722 1.00 90.31 371 VAL A N 1
ATOM 2945 C CA . VAL A 1 371 ? -0.737 7.705 -1.449 1.00 90.31 371 VAL A CA 1
ATOM 2946 C C . VAL A 1 371 ? 0.257 8.004 -2.560 1.00 90.31 371 VAL A C 1
ATOM 2948 O O . VAL A 1 371 ? 1.276 7.332 -2.669 1.00 90.31 371 VAL A O 1
ATOM 2951 N N . LEU A 1 372 ? -0.040 9.009 -3.384 1.00 89.88 372 LEU A N 1
ATOM 2952 C CA . LEU A 1 372 ? 0.842 9.488 -4.448 1.00 89.88 372 LEU A CA 1
ATOM 2953 C C . LEU A 1 372 ? 1.439 10.827 -4.039 1.00 89.88 372 LEU A C 1
ATOM 2955 O O . LEU A 1 372 ? 0.719 11.715 -3.585 1.00 89.88 372 LEU A O 1
ATOM 2959 N N . THR A 1 373 ? 2.731 11.003 -4.255 1.00 85.44 373 THR A N 1
ATOM 2960 C CA . THR A 1 373 ? 3.393 12.307 -4.125 1.00 85.44 373 THR A CA 1
ATOM 2961 C C . THR A 1 373 ? 3.568 12.958 -5.495 1.00 85.44 373 THR A C 1
ATOM 2963 O O . THR A 1 373 ? 3.612 12.282 -6.523 1.00 85.44 373 THR A O 1
ATOM 2966 N N . ASP A 1 374 ? 3.695 14.282 -5.533 1.00 78.50 374 ASP A N 1
ATOM 2967 C CA . ASP A 1 374 ? 4.060 15.011 -6.752 1.00 78.50 374 ASP A CA 1
ATOM 2968 C C . ASP A 1 374 ? 5.573 15.062 -7.013 1.00 78.50 374 ASP A C 1
ATOM 2970 O O . ASP A 1 374 ? 5.998 15.605 -8.038 1.00 78.50 374 ASP A O 1
ATOM 2974 N N . GLY A 1 375 ? 6.390 14.502 -6.114 1.00 75.12 375 GLY A N 1
ATOM 2975 C CA . GLY A 1 375 ? 7.838 14.632 -6.192 1.00 75.12 375 GLY A CA 1
ATOM 2976 C C . GLY A 1 375 ? 8.440 13.990 -7.439 1.00 75.12 375 GLY A C 1
ATOM 2977 O O . GLY A 1 375 ? 9.337 14.571 -8.043 1.00 75.12 375 GLY A O 1
ATOM 2978 N N . TRP A 1 376 ? 7.882 12.875 -7.915 1.00 71.19 376 TRP A N 1
ATOM 2979 C CA . TRP A 1 376 ? 8.384 12.203 -9.122 1.00 71.19 376 TRP A CA 1
ATOM 2980 C C . TRP A 1 376 ? 8.138 13.028 -10.401 1.00 71.19 376 TRP A C 1
ATOM 2982 O O . TRP A 1 376 ? 8.945 12.998 -11.328 1.00 71.19 376 TRP A O 1
ATOM 2992 N N . ILE A 1 377 ? 7.078 13.848 -10.429 1.00 72.75 377 ILE A N 1
ATOM 2993 C CA . ILE A 1 377 ? 6.817 14.805 -11.520 1.00 72.75 377 ILE A CA 1
ATOM 2994 C C . ILE A 1 377 ? 7.804 15.969 -11.445 1.00 72.75 377 ILE A C 1
ATOM 2996 O O . ILE A 1 377 ? 8.332 16.421 -12.459 1.00 72.75 377 ILE A O 1
ATOM 3000 N N . ARG A 1 378 ? 8.084 16.462 -10.236 1.00 68.94 378 ARG A N 1
ATOM 3001 C CA . ARG A 1 378 ? 9.047 17.552 -10.019 1.00 68.94 378 ARG A CA 1
ATOM 3002 C C . ARG A 1 378 ? 10.482 17.121 -10.302 1.00 68.94 378 ARG A C 1
ATOM 3004 O O . ARG A 1 378 ? 11.262 17.933 -10.799 1.00 68.94 378 ARG A O 1
ATOM 3011 N N . ALA A 1 379 ? 10.817 15.854 -10.074 1.00 66.25 379 ALA A N 1
ATOM 3012 C CA . ALA A 1 379 ? 12.133 15.301 -10.366 1.00 66.25 379 ALA A CA 1
ATOM 3013 C C . ALA A 1 379 ? 12.518 15.415 -11.848 1.00 66.25 379 ALA A C 1
ATOM 3015 O O . ALA A 1 379 ? 13.685 15.688 -12.137 1.00 66.25 379 ALA A O 1
ATOM 3016 N N . TYR A 1 380 ? 11.541 15.361 -12.766 1.00 66.81 380 TYR A N 1
ATOM 3017 C CA . TYR A 1 380 ? 11.730 15.673 -14.192 1.00 66.81 380 TYR A CA 1
ATOM 3018 C C . TYR A 1 380 ? 12.428 17.031 -14.420 1.00 66.81 380 TYR A C 1
ATOM 3020 O O . TYR A 1 380 ? 13.158 17.229 -15.398 1.00 66.81 380 TYR A O 1
ATOM 3028 N N . TRP A 1 381 ? 12.241 17.985 -13.500 1.00 59.62 381 TRP A N 1
ATOM 3029 C CA . TRP A 1 381 ? 12.779 19.337 -13.601 1.00 59.62 381 TRP A CA 1
ATOM 3030 C C . TRP A 1 381 ? 14.143 19.551 -12.928 1.00 59.62 381 TRP A C 1
ATOM 3032 O O . TRP A 1 381 ? 14.816 20.511 -13.318 1.00 59.62 381 TRP A O 1
ATOM 3042 N N . GLY A 1 382 ? 14.622 18.686 -12.015 1.00 55.06 382 GLY A N 1
ATOM 3043 C CA . GLY A 1 382 ? 15.992 18.875 -11.504 1.00 55.06 382 GLY A CA 1
ATOM 3044 C C . GLY A 1 382 ? 16.495 18.179 -10.233 1.00 55.06 382 GLY A C 1
ATOM 3045 O O . GLY A 1 382 ? 17.548 18.604 -9.754 1.00 55.06 382 GLY A O 1
ATOM 3046 N N . TRP A 1 383 ? 15.860 17.144 -9.678 1.00 56.34 383 TRP A N 1
ATOM 3047 C CA . TRP A 1 383 ? 16.323 16.529 -8.407 1.00 56.34 383 TRP A CA 1
ATOM 3048 C C . TRP A 1 383 ? 17.283 15.356 -8.556 1.00 56.34 383 TRP A C 1
ATOM 3050 O O . TRP A 1 383 ? 17.190 14.325 -7.901 1.00 56.34 383 TRP A O 1
ATOM 3060 N N . PHE A 1 384 ? 18.259 15.533 -9.430 1.00 52.03 384 PHE A N 1
ATOM 3061 C CA . PHE A 1 384 ? 19.187 14.469 -9.764 1.00 52.03 384 PHE A CA 1
ATOM 3062 C C . PHE A 1 384 ? 20.329 14.292 -8.746 1.00 52.03 384 PHE A C 1
ATOM 3064 O O . PHE A 1 384 ? 20.752 13.173 -8.461 1.00 52.03 384 PHE A O 1
ATOM 3071 N N . ASN A 1 385 ? 20.851 15.394 -8.197 1.00 50.25 385 ASN A N 1
ATOM 3072 C CA . ASN A 1 385 ? 22.053 15.349 -7.353 1.00 50.25 385 ASN A CA 1
ATOM 3073 C C . ASN A 1 385 ? 21.830 14.623 -6.019 1.00 50.25 385 ASN A C 1
ATOM 3075 O O . ASN A 1 385 ? 22.796 14.144 -5.433 1.00 50.25 385 ASN A O 1
ATOM 3079 N N . GLU A 1 386 ? 20.580 14.519 -5.568 1.00 56.59 386 GLU A N 1
ATOM 3080 C CA . GLU A 1 386 ? 20.232 13.866 -4.308 1.00 56.59 386 GLU A CA 1
ATOM 3081 C C . GLU A 1 386 ? 20.193 12.336 -4.440 1.00 56.59 386 GLU A C 1
ATOM 3083 O O . GLU A 1 386 ? 20.584 11.658 -3.500 1.00 56.59 386 GLU A O 1
ATOM 3088 N N . GLN A 1 387 ? 19.820 11.779 -5.600 1.00 57.94 387 GLN A N 1
ATOM 3089 C CA . GLN A 1 387 ? 19.595 10.329 -5.750 1.00 57.94 387 GLN A CA 1
ATOM 3090 C C . GLN A 1 387 ? 20.765 9.543 -6.363 1.00 57.94 387 GLN A C 1
ATOM 3092 O O . GLN A 1 387 ? 20.868 8.328 -6.192 1.00 57.94 387 GLN A O 1
ATOM 3097 N N . ALA A 1 388 ? 21.672 10.220 -7.073 1.00 61.38 388 ALA A N 1
ATOM 3098 C CA . ALA A 1 388 ? 22.835 9.598 -7.713 1.00 61.38 388 ALA A CA 1
ATOM 3099 C C . ALA A 1 388 ? 23.700 8.715 -6.771 1.00 61.38 388 ALA A C 1
ATOM 3101 O O . ALA A 1 388 ? 24.084 7.620 -7.189 1.00 61.38 388 ALA A O 1
ATOM 3102 N N . PRO A 1 389 ? 23.983 9.136 -5.519 1.00 65.06 389 PRO A N 1
ATOM 3103 C CA . PRO A 1 389 ? 24.622 8.310 -4.489 1.00 65.06 389 PRO A CA 1
ATOM 3104 C C . PRO A 1 389 ? 23.967 6.943 -4.239 1.00 65.06 389 PRO A C 1
ATOM 3106 O O . PRO A 1 389 ? 24.661 5.930 -4.194 1.00 65.06 389 PRO A O 1
ATOM 3109 N N . GLU A 1 390 ? 22.643 6.916 -4.064 1.00 65.56 390 GLU A N 1
ATOM 3110 C CA . GLU A 1 390 ? 21.882 5.715 -3.687 1.00 65.56 390 GLU A CA 1
ATOM 3111 C C . GLU A 1 390 ? 21.811 4.707 -4.840 1.00 65.56 390 GLU A C 1
ATOM 3113 O O . GLU A 1 390 ? 21.996 3.510 -4.637 1.00 65.56 390 GLU A O 1
ATOM 3118 N N . LEU A 1 391 ? 21.635 5.199 -6.068 1.00 63.62 391 LEU A N 1
ATOM 3119 C CA . LEU A 1 391 ? 21.564 4.368 -7.274 1.00 63.62 391 LEU A CA 1
ATOM 3120 C C . LEU A 1 391 ? 22.895 3.690 -7.617 1.00 63.62 391 LEU A C 1
ATOM 3122 O O . LEU A 1 391 ? 22.918 2.592 -8.168 1.00 63.62 391 LEU A O 1
ATOM 3126 N N . ALA A 1 392 ? 24.022 4.333 -7.309 1.00 65.00 392 ALA A N 1
ATOM 3127 C CA . ALA A 1 392 ? 25.339 3.797 -7.647 1.00 65.00 392 ALA A CA 1
ATOM 3128 C C . ALA A 1 392 ? 25.720 2.552 -6.835 1.00 65.00 392 ALA A C 1
ATOM 3130 O O . ALA A 1 392 ? 26.580 1.789 -7.273 1.00 65.00 392 ALA A O 1
ATOM 3131 N N . VAL A 1 393 ? 25.094 2.363 -5.673 1.00 65.62 393 VAL A N 1
ATOM 3132 C CA . VAL A 1 393 ? 25.257 1.171 -4.830 1.00 65.62 393 VAL A CA 1
ATOM 3133 C C . VAL A 1 393 ? 24.069 0.219 -4.942 1.00 65.62 393 VAL A C 1
ATOM 3135 O O . VAL A 1 393 ? 24.029 -0.803 -4.256 1.00 65.62 393 VAL A O 1
ATOM 3138 N N . GLU A 1 394 ? 23.090 0.543 -5.790 1.00 65.44 394 GLU A N 1
ATOM 3139 C CA . GLU A 1 394 ? 21.887 -0.256 -5.930 1.00 65.44 394 GLU A CA 1
ATOM 3140 C C . GLU A 1 394 ? 22.244 -1.667 -6.396 1.00 65.44 394 GLU A C 1
ATOM 3142 O O . GLU A 1 394 ? 22.767 -1.868 -7.493 1.00 65.44 394 GLU A O 1
ATOM 3147 N N . GLY A 1 395 ? 21.937 -2.652 -5.553 1.00 62.62 395 GLY A N 1
ATOM 3148 C CA . GLY A 1 395 ? 22.162 -4.049 -5.870 1.00 62.62 395 GLY A CA 1
ATOM 3149 C C . GLY A 1 395 ? 23.589 -4.543 -5.641 1.00 62.62 395 GLY A C 1
ATOM 3150 O O . GLY A 1 395 ? 23.895 -5.644 -6.096 1.00 62.62 395 GLY A O 1
ATOM 3151 N N . PHE A 1 396 ? 24.430 -3.766 -4.952 1.00 73.12 396 PHE A N 1
ATOM 3152 C CA . PHE A 1 396 ? 25.647 -4.281 -4.324 1.00 73.12 396 PHE A CA 1
ATOM 3153 C C . PHE A 1 396 ? 25.286 -5.300 -3.238 1.00 73.12 396 PHE A C 1
ATOM 3155 O O . PHE A 1 396 ? 24.275 -5.154 -2.551 1.00 73.12 396 PHE A O 1
ATOM 3162 N N . SER A 1 397 ? 26.121 -6.329 -3.068 1.00 66.75 397 SER A N 1
ATOM 3163 C CA . SER A 1 397 ? 25.901 -7.320 -2.014 1.00 66.75 397 SER A CA 1
ATOM 3164 C C . SER A 1 397 ? 26.152 -6.716 -0.629 1.00 66.75 397 SER A C 1
ATOM 3166 O O . SER A 1 397 ? 26.878 -5.725 -0.486 1.00 66.75 397 SER A O 1
ATOM 3168 N N . ALA A 1 398 ? 25.600 -7.342 0.412 1.00 67.06 398 ALA A N 1
ATOM 3169 C CA . ALA A 1 398 ? 25.834 -6.928 1.796 1.00 67.06 398 ALA A CA 1
ATOM 3170 C C . ALA A 1 398 ? 27.336 -6.890 2.144 1.00 67.06 398 ALA A C 1
ATOM 3172 O O . ALA A 1 398 ? 27.794 -6.018 2.881 1.00 67.06 398 ALA A O 1
ATOM 3173 N N . GLU A 1 399 ? 28.132 -7.802 1.578 1.00 66.50 399 GLU A N 1
ATOM 3174 C CA . GLU A 1 399 ? 29.585 -7.826 1.751 1.00 66.50 399 GLU A CA 1
ATOM 3175 C C . GLU A 1 399 ? 30.270 -6.625 1.095 1.00 66.50 399 GLU A C 1
ATOM 3177 O O . GLU A 1 399 ? 31.178 -6.046 1.695 1.00 66.50 399 GLU A O 1
ATOM 3182 N N . THR A 1 400 ? 29.849 -6.249 -0.118 1.00 71.69 400 THR A N 1
ATOM 3183 C CA . THR A 1 400 ? 30.377 -5.071 -0.818 1.00 71.69 400 THR A CA 1
ATOM 3184 C C . THR A 1 400 ? 30.037 -3.794 -0.061 1.00 71.69 400 THR A C 1
ATOM 3186 O O . THR A 1 400 ? 30.915 -2.960 0.142 1.00 71.69 400 THR A O 1
ATOM 3189 N N . LEU A 1 401 ? 28.795 -3.662 0.402 1.00 72.06 401 LEU A N 1
ATOM 3190 C CA . LEU A 1 401 ? 28.346 -2.507 1.178 1.00 72.06 401 LEU A CA 1
ATOM 3191 C C . LEU A 1 401 ? 29.139 -2.367 2.484 1.00 72.06 401 LEU A C 1
ATOM 3193 O O . LEU A 1 401 ? 29.698 -1.304 2.741 1.00 72.06 401 LEU A O 1
ATOM 3197 N N . ARG A 1 402 ? 29.327 -3.470 3.223 1.00 71.12 402 ARG A N 1
ATOM 3198 C CA . ARG A 1 402 ? 30.156 -3.483 4.439 1.00 71.12 402 ARG A CA 1
ATOM 3199 C C . ARG A 1 402 ? 31.606 -3.073 4.167 1.00 71.12 402 ARG A C 1
ATOM 3201 O O . ARG A 1 402 ? 32.221 -2.397 4.985 1.00 71.12 402 ARG A O 1
ATOM 3208 N N . TRP A 1 403 ? 32.172 -3.480 3.029 1.00 79.12 403 TRP A N 1
ATOM 3209 C CA . TRP A 1 403 ? 33.518 -3.047 2.649 1.00 79.12 403 TRP A CA 1
ATOM 3210 C C . TRP A 1 403 ? 33.583 -1.535 2.389 1.00 79.12 403 TRP A C 1
ATOM 3212 O O . TRP A 1 403 ? 34.564 -0.903 2.781 1.00 79.12 403 TRP A O 1
ATOM 3222 N N . LEU A 1 404 ? 32.555 -0.944 1.768 1.00 77.44 404 LEU A N 1
ATOM 3223 C CA . LEU A 1 404 ? 32.487 0.505 1.532 1.00 77.44 404 LEU A CA 1
ATOM 3224 C C . LEU A 1 404 ? 32.363 1.298 2.837 1.00 77.44 404 LEU A C 1
ATOM 3226 O O . LEU A 1 404 ? 32.996 2.346 2.951 1.00 77.44 404 LEU A O 1
ATOM 3230 N N . ASP A 1 405 ? 31.648 0.772 3.834 1.00 70.94 405 ASP A N 1
ATOM 3231 C CA . ASP A 1 405 ? 31.546 1.400 5.160 1.00 70.94 405 ASP A CA 1
ATOM 3232 C C . ASP A 1 405 ? 32.918 1.492 5.854 1.00 70.94 405 ASP A C 1
ATOM 3234 O O . ASP A 1 405 ? 33.257 2.505 6.468 1.00 70.94 405 ASP A O 1
ATOM 3238 N N . GLU A 1 406 ? 33.761 0.464 5.700 1.00 75.94 406 GLU A N 1
ATOM 3239 C CA . GLU A 1 406 ? 35.146 0.468 6.196 1.00 75.94 406 GLU A CA 1
ATOM 3240 C C . GLU A 1 406 ? 36.091 1.332 5.333 1.00 75.94 406 GLU A C 1
ATOM 3242 O O . GLU A 1 406 ? 37.200 1.665 5.762 1.00 75.94 406 GLU A O 1
ATOM 3247 N N . ASN A 1 407 ? 35.672 1.707 4.118 1.00 81.75 407 ASN A N 1
ATOM 3248 C CA . ASN A 1 407 ? 36.486 2.403 3.118 1.00 81.75 407 ASN A CA 1
ATOM 3249 C C . ASN A 1 407 ? 35.743 3.613 2.503 1.00 81.75 407 ASN A C 1
ATOM 3251 O O . ASN A 1 407 ? 35.618 3.698 1.277 1.00 81.75 407 ASN A O 1
ATOM 3255 N N . PRO A 1 408 ? 35.322 4.614 3.301 1.00 74.50 408 PRO A N 1
ATOM 3256 C CA . PRO A 1 408 ? 34.413 5.678 2.854 1.00 74.50 408 PRO A CA 1
ATOM 3257 C C . PRO A 1 408 ? 34.983 6.574 1.740 1.00 74.50 408 PRO A C 1
ATOM 3259 O O . PRO A 1 408 ? 34.236 7.209 1.002 1.00 74.50 408 PRO A O 1
ATOM 3262 N N . GLY A 1 409 ? 36.310 6.612 1.567 1.00 78.44 409 GLY A N 1
ATOM 3263 C CA . GLY A 1 409 ? 36.955 7.312 0.447 1.00 78.44 409 GLY A CA 1
ATOM 3264 C C . GLY A 1 409 ? 36.723 6.663 -0.926 1.00 78.44 409 GLY A C 1
ATOM 3265 O O . GLY A 1 409 ? 36.987 7.300 -1.943 1.00 78.44 409 GLY A O 1
ATOM 3266 N N . TRP A 1 410 ? 36.237 5.420 -0.955 1.00 79.31 410 TRP A N 1
ATOM 3267 C CA . TRP A 1 410 ? 35.872 4.671 -2.162 1.00 79.31 410 TRP A CA 1
ATOM 3268 C C . TRP A 1 410 ? 34.360 4.544 -2.345 1.00 79.31 410 TRP A C 1
ATOM 3270 O O . TRP A 1 410 ? 33.914 3.973 -3.336 1.00 79.31 410 TRP A O 1
ATOM 3280 N N . ASP A 1 411 ? 33.577 5.071 -1.406 1.00 75.75 411 ASP A N 1
ATOM 3281 C CA . ASP A 1 411 ? 32.131 4.941 -1.400 1.00 75.75 411 ASP A CA 1
ATOM 3282 C C . ASP A 1 411 ? 31.485 5.843 -2.464 1.00 75.75 411 ASP A C 1
ATOM 3284 O O . ASP A 1 411 ? 31.564 7.075 -2.351 1.00 75.75 411 ASP A O 1
ATOM 3288 N N . PRO A 1 412 ? 30.808 5.278 -3.488 1.00 73.25 412 PRO A N 1
ATOM 3289 C CA . PRO A 1 412 ? 30.079 6.067 -4.478 1.00 73.25 412 PRO A CA 1
ATOM 3290 C C . PRO A 1 412 ? 29.060 7.014 -3.839 1.00 73.25 412 PRO A C 1
ATOM 3292 O O . PRO A 1 412 ? 28.828 8.101 -4.375 1.00 73.25 412 PRO A O 1
ATOM 3295 N N . ARG A 1 413 ? 28.511 6.659 -2.667 1.00 73.44 413 ARG A N 1
ATOM 3296 C CA . ARG A 1 413 ? 27.561 7.503 -1.939 1.00 73.44 413 ARG A CA 1
ATOM 3297 C C . ARG A 1 413 ? 28.189 8.829 -1.504 1.00 73.44 413 ARG A C 1
ATOM 3299 O O . ARG A 1 413 ? 27.520 9.860 -1.486 1.00 73.44 413 ARG A O 1
ATOM 3306 N N . VAL A 1 414 ? 29.485 8.827 -1.198 1.00 73.69 414 VAL A N 1
ATOM 3307 C CA . VAL A 1 414 ? 30.250 10.024 -0.820 1.00 73.69 414 VAL A CA 1
ATOM 3308 C C . VAL A 1 414 ? 30.819 10.713 -2.060 1.00 73.69 414 VAL A C 1
ATOM 3310 O O . VAL A 1 414 ? 30.704 11.931 -2.199 1.00 73.69 414 VAL A O 1
ATOM 3313 N N . LEU A 1 415 ? 31.386 9.942 -2.991 1.00 73.19 415 LEU A N 1
ATOM 3314 C CA . LEU A 1 415 ? 32.083 10.464 -4.172 1.00 73.19 415 LEU A CA 1
ATOM 3315 C C . LEU A 1 415 ? 31.156 11.144 -5.189 1.00 73.19 415 LEU A C 1
ATOM 3317 O O . LEU A 1 415 ? 31.578 12.085 -5.864 1.00 73.19 415 LEU A O 1
ATOM 3321 N N . LEU A 1 416 ? 29.912 10.676 -5.315 1.00 69.44 416 LEU A N 1
ATOM 3322 C CA . LEU A 1 416 ? 28.931 11.225 -6.260 1.00 69.44 416 LEU A CA 1
ATOM 3323 C C . LEU A 1 416 ? 28.089 12.362 -5.666 1.00 69.44 416 LEU A C 1
ATOM 3325 O O . LEU A 1 416 ? 27.346 13.018 -6.397 1.00 69.44 416 LEU A O 1
ATOM 3329 N N . SER A 1 417 ? 28.223 12.619 -4.364 1.00 67.62 417 SER A N 1
ATOM 3330 C CA . SER A 1 417 ? 27.497 13.684 -3.676 1.00 67.62 417 SER A CA 1
ATOM 3331 C C . SER A 1 417 ? 27.999 15.072 -4.060 1.00 67.62 417 SER A C 1
ATOM 3333 O O . SER A 1 417 ? 29.161 15.275 -4.431 1.00 67.62 417 SER A O 1
ATOM 3335 N N . SER A 1 418 ? 27.127 16.076 -3.946 1.00 66.81 418 SER A N 1
ATOM 3336 C CA . SER A 1 418 ? 27.569 17.457 -4.118 1.00 66.81 418 SER A CA 1
ATOM 3337 C C . SER A 1 418 ? 28.591 17.832 -3.024 1.00 66.81 418 SER A C 1
ATOM 3339 O O . SER A 1 418 ? 28.504 17.331 -1.900 1.00 66.81 418 SER A O 1
ATOM 3341 N N . PRO A 1 419 ? 29.558 18.735 -3.294 1.00 65.94 419 PRO A N 1
ATOM 3342 C CA . PRO A 1 419 ? 30.575 19.103 -2.303 1.00 65.94 419 PRO A CA 1
ATOM 3343 C C . PRO A 1 419 ? 30.014 19.625 -0.970 1.00 65.94 419 PRO A C 1
ATOM 3345 O O . PRO A 1 419 ? 30.685 19.516 0.049 1.00 65.94 419 PRO A O 1
ATOM 3348 N N . GLY A 1 420 ? 28.800 20.194 -0.968 1.00 65.25 420 GLY A N 1
ATOM 3349 C CA . GLY A 1 420 ? 28.122 20.654 0.250 1.00 65.25 420 GLY A CA 1
ATOM 3350 C C . GLY A 1 420 ? 27.440 19.538 1.050 1.00 65.25 420 GLY A C 1
ATOM 3351 O O . GLY A 1 420 ? 27.197 19.712 2.240 1.00 65.25 420 GLY A O 1
ATOM 3352 N N . GLU A 1 421 ? 27.155 18.395 0.424 1.00 65.12 421 GLU A N 1
ATOM 3353 C CA . GLU A 1 421 ? 26.449 17.260 1.035 1.00 65.12 421 GLU A CA 1
ATOM 3354 C C . GLU A 1 421 ? 27.377 16.105 1.408 1.00 65.12 421 GLU A C 1
ATOM 3356 O O . GLU A 1 421 ? 27.034 15.314 2.283 1.00 65.12 421 GLU A O 1
ATOM 3361 N N . ALA A 1 422 ? 28.557 16.019 0.787 1.00 67.38 422 ALA A N 1
ATOM 3362 C CA . ALA A 1 422 ? 29.508 14.930 1.000 1.00 67.38 422 ALA A CA 1
ATOM 3363 C C . ALA A 1 422 ? 29.885 14.750 2.483 1.00 67.38 422 ALA A C 1
ATOM 3365 O O . ALA A 1 422 ? 29.902 13.624 2.973 1.00 67.38 422 ALA A O 1
ATOM 3366 N N . THR A 1 423 ? 30.112 15.846 3.220 1.00 69.25 423 THR A N 1
ATOM 3367 C CA . THR A 1 423 ? 30.416 15.798 4.662 1.00 69.25 423 THR A CA 1
ATOM 3368 C C . THR A 1 423 ? 29.238 15.259 5.472 1.00 69.25 423 THR A C 1
ATOM 3370 O O . THR A 1 423 ? 29.410 14.339 6.262 1.00 69.25 423 THR A O 1
ATOM 3373 N N . ARG A 1 424 ? 28.025 15.772 5.225 1.00 67.56 424 ARG A N 1
ATOM 3374 C CA . ARG A 1 424 ? 26.803 15.329 5.914 1.00 67.56 424 ARG A CA 1
ATOM 3375 C C . ARG A 1 424 ? 26.502 13.857 5.627 1.00 67.56 424 ARG A C 1
ATOM 3377 O O . ARG A 1 424 ? 26.111 13.124 6.524 1.00 67.56 424 ARG A O 1
ATOM 3384 N N . ARG A 1 425 ? 26.688 13.408 4.384 1.00 68.19 425 ARG A N 1
ATOM 3385 C CA . ARG A 1 425 ? 26.483 12.002 4.010 1.00 68.19 425 ARG A CA 1
ATOM 3386 C C . ARG A 1 425 ? 27.533 11.091 4.637 1.00 68.19 425 ARG A C 1
ATOM 3388 O O . ARG A 1 425 ? 27.159 10.031 5.119 1.00 68.19 425 ARG A O 1
ATOM 3395 N N . ALA A 1 426 ? 28.796 11.511 4.715 1.00 65.69 426 ALA A N 1
ATOM 3396 C CA . ALA A 1 426 ? 29.824 10.760 5.437 1.00 65.69 426 ALA A CA 1
ATOM 3397 C C . ALA A 1 426 ? 29.493 10.608 6.937 1.00 65.69 426 ALA A C 1
ATOM 3399 O O . ALA A 1 426 ? 29.722 9.542 7.502 1.00 65.69 426 ALA A O 1
ATOM 3400 N N . GLU A 1 427 ? 28.912 11.638 7.562 1.00 65.75 427 GLU A N 1
ATOM 3401 C CA . GLU A 1 427 ? 28.430 11.578 8.951 1.00 65.75 427 GLU A CA 1
ATOM 3402 C C . GLU A 1 427 ? 27.254 10.602 9.111 1.00 65.75 427 GLU A C 1
ATOM 3404 O O . GLU A 1 427 ? 27.303 9.745 9.986 1.00 65.75 427 GLU A O 1
ATOM 3409 N N . ILE A 1 428 ? 26.245 10.660 8.230 1.00 63.78 428 ILE A N 1
ATOM 3410 C CA . ILE A 1 428 ? 25.110 9.716 8.247 1.00 63.78 428 ILE A CA 1
ATOM 3411 C C . ILE A 1 428 ? 25.604 8.273 8.050 1.00 63.78 428 ILE A C 1
ATOM 3413 O O . ILE A 1 428 ? 25.154 7.379 8.759 1.00 63.78 428 ILE A O 1
ATOM 3417 N N . MET A 1 429 ? 26.554 8.030 7.135 1.00 63.81 429 MET A N 1
ATOM 3418 C CA . MET A 1 429 ? 27.095 6.680 6.893 1.00 63.81 429 MET A CA 1
ATOM 3419 C C . MET A 1 429 ? 27.822 6.115 8.110 1.00 63.81 429 MET A C 1
ATOM 3421 O O . MET A 1 429 ? 27.755 4.915 8.350 1.00 63.81 429 MET A O 1
ATOM 3425 N N . ALA A 1 430 ? 28.476 6.964 8.902 1.00 60.44 430 ALA A N 1
ATOM 3426 C CA . ALA A 1 430 ? 29.145 6.533 10.123 1.00 60.44 430 ALA A CA 1
ATOM 3427 C C . ALA A 1 430 ? 28.166 6.107 11.238 1.00 60.44 430 ALA A C 1
ATOM 3429 O O . ALA A 1 430 ? 28.586 5.445 12.188 1.00 60.44 430 ALA A O 1
ATOM 3430 N N . GLU A 1 431 ? 26.884 6.481 11.140 1.00 56.62 431 GLU A N 1
ATOM 3431 C CA . GLU A 1 431 ? 25.839 6.174 12.129 1.00 56.62 431 GLU A CA 1
ATOM 3432 C C . GLU A 1 431 ? 24.940 4.984 11.742 1.00 56.62 431 GLU A C 1
ATOM 3434 O O . GLU A 1 431 ? 24.204 4.477 12.593 1.00 56.62 431 GLU A O 1
ATOM 3439 N N . ILE A 1 432 ? 24.987 4.513 10.490 1.00 56.22 432 ILE A N 1
ATOM 3440 C CA . ILE A 1 432 ? 24.179 3.374 10.032 1.00 56.22 432 ILE A CA 1
ATOM 3441 C C . ILE A 1 432 ? 24.785 2.063 10.547 1.00 56.22 432 ILE A C 1
ATOM 3443 O O . ILE A 1 432 ? 25.938 1.737 10.283 1.00 56.22 432 ILE A O 1
ATOM 3447 N N . ASP A 1 433 ? 23.985 1.280 11.274 1.00 51.50 433 ASP A N 1
ATOM 3448 C CA . ASP A 1 433 ? 24.348 -0.078 11.680 1.00 51.50 433 ASP A CA 1
ATOM 3449 C C . ASP A 1 433 ? 24.433 -0.982 10.438 1.00 51.50 433 ASP A C 1
ATOM 3451 O O . ASP A 1 433 ? 23.443 -1.159 9.726 1.00 51.50 433 ASP A O 1
ATOM 3455 N N . ALA A 1 434 ? 25.593 -1.595 10.193 1.00 48.38 434 ALA A N 1
ATOM 3456 C CA . ALA A 1 434 ? 25.817 -2.520 9.079 1.00 48.38 434 ALA A CA 1
ATOM 3457 C C . ALA A 1 434 ? 24.816 -3.700 9.057 1.00 48.38 434 ALA A C 1
ATOM 3459 O O . ALA A 1 434 ? 24.582 -4.296 8.005 1.00 48.38 434 ALA A O 1
ATOM 3460 N N . ALA A 1 435 ? 24.180 -4.034 10.190 1.00 41.69 435 ALA A N 1
ATOM 3461 C CA . ALA A 1 435 ? 23.112 -5.038 10.249 1.00 41.69 435 ALA A CA 1
ATOM 3462 C C . ALA A 1 435 ? 21.771 -4.561 9.643 1.00 41.69 435 ALA A C 1
ATOM 3464 O O . ALA A 1 435 ? 20.963 -5.389 9.210 1.00 41.69 435 ALA A O 1
ATOM 3465 N N . ALA A 1 436 ? 21.537 -3.245 9.570 1.00 44.59 436 ALA A N 1
ATOM 3466 C CA . ALA A 1 436 ? 20.338 -2.641 8.981 1.00 44.59 436 ALA A CA 1
ATOM 3467 C C . ALA A 1 436 ? 20.355 -2.638 7.439 1.00 44.59 436 ALA A C 1
ATOM 3469 O O . ALA A 1 436 ? 19.331 -2.371 6.818 1.00 44.59 436 ALA A O 1
ATOM 3470 N N . MET A 1 437 ? 21.486 -2.985 6.812 1.00 46.66 437 MET A N 1
ATOM 3471 C CA . MET A 1 437 ? 21.663 -3.029 5.351 1.00 46.66 437 MET A CA 1
ATOM 3472 C C . MET A 1 437 ? 21.200 -4.349 4.707 1.00 46.66 437 MET A C 1
ATOM 3474 O O . MET A 1 437 ? 21.598 -4.675 3.592 1.00 46.66 437 MET A O 1
ATOM 3478 N N . THR A 1 438 ? 20.385 -5.139 5.411 1.00 40.22 438 THR A N 1
ATOM 3479 C CA . THR A 1 438 ? 19.910 -6.457 4.949 1.00 40.22 438 THR A CA 1
ATOM 3480 C C . THR A 1 438 ? 18.635 -6.391 4.102 1.00 40.22 438 THR A C 1
ATOM 3482 O O . THR A 1 438 ? 18.261 -7.390 3.495 1.00 40.22 438 THR A O 1
ATOM 3485 N N . SER A 1 439 ? 18.009 -5.216 4.000 1.00 45.25 439 SER A N 1
ATOM 3486 C CA . SER A 1 439 ? 16.880 -4.921 3.112 1.00 45.25 439 SER A CA 1
ATOM 3487 C C . SER A 1 439 ? 17.047 -3.523 2.518 1.00 45.25 439 SER A C 1
ATOM 3489 O O . SER A 1 439 ? 17.471 -2.618 3.232 1.00 45.25 439 SER A O 1
ATOM 3491 N N . ASP A 1 440 ? 16.733 -3.383 1.229 1.00 50.88 440 ASP A N 1
ATOM 3492 C CA . ASP A 1 440 ? 16.716 -2.158 0.415 1.00 50.88 440 ASP A CA 1
ATOM 3493 C C . ASP A 1 440 ? 17.483 -0.934 0.962 1.00 50.88 440 ASP A C 1
ATOM 3495 O O . ASP A 1 440 ? 16.977 -0.133 1.753 1.00 50.88 440 ASP A O 1
ATOM 3499 N N . THR A 1 441 ? 18.720 -0.751 0.495 1.00 48.25 441 THR A N 1
ATOM 3500 C CA . THR A 1 441 ? 19.638 0.283 0.994 1.00 48.25 441 THR A CA 1
ATOM 3501 C C . THR A 1 441 ? 19.148 1.714 0.799 1.00 48.25 441 THR A C 1
ATOM 3503 O O . THR A 1 441 ? 19.641 2.600 1.484 1.00 48.25 441 THR A O 1
ATOM 3506 N N . ALA A 1 442 ? 18.199 1.982 -0.099 1.00 53.88 442 ALA A N 1
ATOM 3507 C CA . ALA A 1 442 ? 17.726 3.346 -0.349 1.00 53.88 442 ALA A CA 1
ATOM 3508 C C . ALA A 1 442 ? 17.018 3.978 0.871 1.00 53.88 442 ALA A C 1
ATOM 3510 O O . ALA A 1 442 ? 17.059 5.193 1.050 1.00 53.88 442 ALA A O 1
ATOM 3511 N N . LEU A 1 443 ? 16.422 3.162 1.746 1.00 53.75 443 LEU A N 1
ATOM 3512 C CA . LEU A 1 443 ? 15.634 3.617 2.897 1.00 53.75 443 LEU A CA 1
ATOM 3513 C C . LEU A 1 443 ? 16.469 4.124 4.086 1.00 53.75 443 LEU A C 1
ATOM 3515 O O . LEU A 1 443 ? 16.237 5.253 4.515 1.00 53.75 443 LEU A O 1
ATOM 3519 N N . PRO A 1 444 ? 17.445 3.369 4.634 1.00 49.38 444 PRO A N 1
ATOM 3520 C CA . PRO A 1 444 ? 18.277 3.869 5.733 1.00 49.38 444 PRO A CA 1
ATOM 3521 C C . PRO A 1 444 ? 19.173 5.045 5.315 1.00 49.38 444 PRO A C 1
ATOM 3523 O O . PRO A 1 444 ? 19.637 5.797 6.168 1.00 49.38 444 PRO A O 1
ATOM 3526 N N . LEU A 1 445 ? 19.410 5.218 4.010 1.00 51.06 445 LEU A N 1
ATOM 3527 C CA . LEU A 1 445 ? 20.246 6.285 3.459 1.00 51.06 445 LEU A CA 1
ATOM 3528 C C . LEU A 1 445 ? 19.490 7.601 3.233 1.00 51.06 445 LEU A C 1
ATOM 3530 O O . LEU A 1 445 ? 20.138 8.645 3.129 1.00 51.06 445 LEU A O 1
ATOM 3534 N N . ASN A 1 446 ? 18.153 7.566 3.179 1.00 61.50 446 ASN A N 1
ATOM 3535 C CA . ASN A 1 446 ? 17.325 8.739 2.935 1.00 61.50 446 ASN A CA 1
ATOM 3536 C C . ASN A 1 446 ? 16.456 9.071 4.169 1.00 61.50 446 ASN A C 1
ATOM 3538 O O . ASN A 1 446 ? 15.462 8.388 4.434 1.00 61.50 446 ASN A O 1
ATOM 3542 N N . PRO A 1 447 ? 16.790 10.134 4.929 1.00 61.78 447 PRO A N 1
ATOM 3543 C CA . PRO A 1 447 ? 16.061 10.498 6.142 1.00 61.78 447 PRO A CA 1
ATOM 3544 C C . PRO A 1 447 ? 14.601 10.882 5.875 1.00 61.78 447 PRO A C 1
ATOM 3546 O O . PRO A 1 447 ? 13.781 10.763 6.786 1.00 61.78 447 PRO A O 1
ATOM 3549 N N . ASP A 1 448 ? 14.265 11.303 4.653 1.00 63.94 448 ASP A N 1
ATOM 3550 C CA . ASP A 1 448 ? 12.891 11.626 4.287 1.00 63.94 448 ASP A CA 1
ATOM 3551 C C . ASP A 1 448 ? 12.065 10.341 4.144 1.00 63.94 448 ASP A C 1
ATOM 3553 O O . ASP A 1 448 ? 10.957 10.263 4.664 1.00 63.94 448 ASP A O 1
ATOM 3557 N N . LEU A 1 449 ? 12.623 9.275 3.561 1.00 68.19 449 LEU A N 1
ATOM 3558 C CA . LEU A 1 449 ? 11.932 7.983 3.442 1.00 68.19 449 LEU A CA 1
ATOM 3559 C C . LEU A 1 449 ? 11.859 7.203 4.768 1.00 68.19 449 LEU A C 1
ATOM 3561 O O . LEU A 1 449 ? 10.983 6.353 4.942 1.00 68.19 449 LEU A O 1
ATOM 3565 N N . ALA A 1 450 ? 12.720 7.516 5.739 1.00 66.38 450 ALA A N 1
ATOM 3566 C CA . ALA A 1 450 ? 12.702 6.879 7.056 1.00 66.38 450 ALA A CA 1
ATOM 3567 C C . ALA A 1 450 ? 11.367 7.076 7.813 1.00 66.38 450 ALA A C 1
ATOM 3569 O O . ALA A 1 450 ? 10.979 6.214 8.609 1.00 66.38 450 ALA A O 1
ATOM 3570 N N . GLU A 1 451 ? 10.625 8.164 7.549 1.00 70.94 451 GLU A N 1
ATOM 3571 C CA . GLU A 1 451 ? 9.293 8.394 8.140 1.00 70.94 451 GLU A CA 1
ATOM 3572 C C . GLU A 1 451 ? 8.289 7.298 7.731 1.00 70.94 451 GLU A C 1
ATOM 3574 O O . GLU A 1 451 ? 7.505 6.839 8.566 1.00 70.94 451 GLU A O 1
ATOM 3579 N N . ILE A 1 452 ? 8.362 6.817 6.483 1.00 70.88 452 ILE A N 1
ATOM 3580 C CA . ILE A 1 452 ? 7.511 5.734 5.960 1.00 70.88 452 ILE A CA 1
ATOM 3581 C C . ILE A 1 452 ? 7.759 4.448 6.755 1.00 70.88 452 ILE A C 1
ATOM 3583 O O . ILE A 1 452 ? 6.821 3.834 7.274 1.00 70.88 452 ILE A O 1
ATOM 3587 N N . ALA A 1 453 ? 9.033 4.074 6.914 1.00 65.00 453 ALA A N 1
ATOM 3588 C CA . ALA A 1 453 ? 9.441 2.875 7.644 1.00 65.00 453 ALA A CA 1
ATOM 3589 C C . ALA A 1 453 ? 9.032 2.914 9.126 1.00 65.00 453 ALA A C 1
ATOM 3591 O O . ALA A 1 453 ? 8.673 1.887 9.702 1.00 65.00 453 ALA A O 1
ATOM 3592 N N . GLY A 1 454 ? 9.039 4.100 9.741 1.00 67.06 454 GLY A N 1
ATOM 3593 C CA . GLY A 1 454 ? 8.623 4.283 11.132 1.00 67.06 454 GLY A CA 1
ATOM 3594 C C . GLY A 1 454 ? 7.115 4.132 11.368 1.00 67.06 454 GLY A C 1
ATOM 3595 O O . GLY A 1 454 ? 6.701 3.846 12.498 1.00 67.06 454 GLY A O 1
ATOM 3596 N N . TRP A 1 455 ? 6.288 4.315 10.332 1.00 72.81 455 TRP A N 1
ATOM 3597 C CA . TRP A 1 455 ? 4.829 4.352 10.465 1.00 72.81 455 TRP A CA 1
ATOM 3598 C C . TRP A 1 455 ? 4.118 3.078 9.980 1.00 72.81 455 TRP A C 1
ATOM 3600 O O . TRP A 1 455 ? 3.138 2.668 10.610 1.00 72.81 455 TRP A O 1
ATOM 3610 N N . MET A 1 456 ? 4.635 2.392 8.953 1.00 68.06 456 MET A N 1
ATOM 3611 C CA . MET A 1 456 ? 4.016 1.195 8.344 1.00 68.06 456 MET A CA 1
ATOM 3612 C C . MET A 1 456 ? 4.245 -0.098 9.137 1.00 68.06 456 MET A C 1
ATOM 3614 O O . MET A 1 456 ? 5.364 -0.376 9.567 1.00 68.06 456 MET A O 1
ATOM 3618 N N . ASP A 1 457 ? 3.193 -0.884 9.403 1.00 62.78 457 ASP A N 1
ATOM 3619 C CA . ASP A 1 457 ? 3.277 -2.077 10.276 1.00 62.78 457 ASP A CA 1
ATOM 3620 C C . ASP A 1 457 ? 4.174 -3.193 9.696 1.00 62.78 457 ASP A C 1
ATOM 3622 O O . ASP A 1 457 ? 4.798 -3.916 10.472 1.00 62.78 457 ASP A O 1
ATOM 3626 N N . ASP A 1 458 ? 4.291 -3.286 8.368 1.00 65.81 458 ASP A N 1
ATOM 3627 C CA . ASP A 1 458 ? 5.064 -4.304 7.645 1.00 65.81 458 ASP A CA 1
ATOM 3628 C C . ASP A 1 458 ? 6.009 -3.637 6.619 1.00 65.81 458 ASP A C 1
ATOM 3630 O O . ASP A 1 458 ? 5.518 -2.944 5.722 1.00 65.81 458 ASP A O 1
ATOM 3634 N N . PRO A 1 459 ? 7.341 -3.822 6.732 1.00 61.75 459 PRO A N 1
ATOM 3635 C CA . PRO A 1 459 ? 8.318 -3.282 5.786 1.00 61.75 459 PRO A CA 1
ATOM 3636 C C . PRO A 1 459 ? 8.152 -3.795 4.351 1.00 61.75 459 PRO A C 1
ATOM 3638 O O . PRO A 1 459 ? 8.530 -3.095 3.423 1.00 61.75 459 PRO A O 1
ATOM 3641 N N . SER A 1 460 ? 7.560 -4.976 4.140 1.00 61.50 460 SER A N 1
ATOM 3642 C CA . SER A 1 460 ? 7.354 -5.517 2.787 1.00 61.50 460 SER A CA 1
ATOM 3643 C C . SER A 1 460 ? 6.341 -4.718 1.960 1.00 61.50 460 SER A C 1
ATOM 3645 O O . SER A 1 460 ? 6.326 -4.836 0.740 1.00 61.50 460 SER A O 1
ATOM 3647 N N . HIS A 1 461 ? 5.518 -3.879 2.599 1.00 66.31 461 HIS A N 1
ATOM 3648 C CA . HIS A 1 461 ? 4.614 -2.948 1.917 1.00 66.31 461 HIS A CA 1
ATOM 3649 C C . HIS A 1 461 ? 5.312 -1.658 1.443 1.00 66.31 461 HIS A C 1
ATOM 3651 O O . HIS A 1 461 ? 4.646 -0.751 0.944 1.00 66.31 461 HIS A O 1
ATOM 3657 N N . GLN A 1 462 ? 6.623 -1.519 1.649 1.00 75.88 462 GLN A N 1
ATOM 3658 C CA . GLN A 1 462 ? 7.374 -0.370 1.151 1.00 75.88 462 GLN A CA 1
ATOM 3659 C C . GLN A 1 462 ? 7.521 -0.459 -0.367 1.00 75.88 462 GLN A C 1
ATOM 3661 O O . GLN A 1 462 ? 7.911 -1.496 -0.889 1.00 75.88 462 GLN A O 1
ATOM 3666 N N . CYS A 1 463 ? 7.259 0.649 -1.058 1.00 81.06 463 CYS A N 1
ATOM 3667 C CA . CYS A 1 463 ? 7.411 0.765 -2.502 1.00 81.06 463 CYS A CA 1
ATOM 3668 C C . CYS A 1 463 ? 8.325 1.950 -2.835 1.00 81.06 463 CYS A C 1
ATOM 3670 O O . CYS A 1 463 ? 8.142 3.064 -2.336 1.00 81.06 463 CYS A O 1
ATOM 3672 N N . LEU A 1 464 ? 9.317 1.697 -3.691 1.00 78.38 464 LEU A N 1
ATOM 3673 C CA . LEU A 1 464 ? 10.250 2.690 -4.229 1.00 78.38 464 LEU A CA 1
ATOM 3674 C C . LEU A 1 464 ? 10.129 2.847 -5.751 1.00 78.38 464 LEU A C 1
ATOM 3676 O O . LEU A 1 464 ? 10.954 3.542 -6.344 1.00 78.38 464 LEU A O 1
ATOM 3680 N N . ALA A 1 465 ? 9.093 2.280 -6.383 1.00 82.25 465 ALA A N 1
ATOM 3681 C CA . ALA A 1 465 ? 8.860 2.401 -7.826 1.00 82.25 465 ALA A CA 1
ATOM 3682 C C . ALA A 1 465 ? 8.905 3.869 -8.282 1.00 82.25 465 ALA A C 1
ATOM 3684 O O . ALA A 1 465 ? 9.642 4.228 -9.199 1.00 82.25 465 ALA A O 1
ATOM 3685 N N . ALA A 1 466 ? 8.180 4.746 -7.577 1.00 81.69 466 ALA A N 1
ATOM 3686 C CA . ALA A 1 466 ? 8.154 6.180 -7.861 1.00 81.69 466 ALA A CA 1
ATOM 3687 C C . ALA A 1 466 ? 9.514 6.869 -7.658 1.00 81.69 466 ALA A C 1
ATOM 3689 O O . ALA A 1 466 ? 9.801 7.855 -8.338 1.00 81.69 466 ALA A O 1
ATOM 3690 N N . HIS A 1 467 ? 10.338 6.372 -6.730 1.00 76.81 467 HIS A N 1
ATOM 3691 C CA . HIS A 1 467 ? 11.650 6.945 -6.425 1.00 76.81 467 HIS A CA 1
ATOM 3692 C C . HIS A 1 467 ? 12.618 6.723 -7.582 1.00 76.81 467 HIS A C 1
ATOM 3694 O O . HIS A 1 467 ? 13.177 7.686 -8.095 1.00 76.81 467 HIS A O 1
ATOM 3700 N N . GLY A 1 468 ? 12.757 5.489 -8.073 1.00 75.00 468 GLY A N 1
ATOM 3701 C CA . GLY A 1 468 ? 13.595 5.257 -9.251 1.00 75.00 468 GLY A CA 1
ATOM 3702 C C . GLY A 1 468 ? 12.990 5.802 -10.541 1.00 75.00 468 GLY A C 1
ATOM 3703 O O . GLY A 1 468 ? 13.724 6.351 -11.364 1.00 75.00 468 GLY A O 1
ATOM 3704 N N . LEU A 1 469 ? 11.658 5.784 -10.681 1.00 82.31 469 LEU A N 1
ATOM 3705 C CA . LEU A 1 469 ? 10.992 6.421 -11.819 1.00 82.31 469 LEU A CA 1
ATOM 3706 C C . LEU A 1 469 ? 11.332 7.916 -11.911 1.00 82.31 469 LEU A C 1
ATOM 3708 O O . LEU A 1 469 ? 11.514 8.441 -13.005 1.00 82.31 469 LEU A O 1
ATOM 3712 N N . ALA A 1 470 ? 11.469 8.608 -10.781 1.00 77.88 470 ALA A N 1
ATOM 3713 C CA . ALA A 1 470 ? 11.852 10.017 -10.739 1.00 77.88 470 ALA A CA 1
ATOM 3714 C C . ALA A 1 470 ? 13.231 10.287 -11.368 1.00 77.88 470 ALA A C 1
ATOM 3716 O O . ALA A 1 470 ? 13.395 11.247 -12.128 1.00 77.88 470 ALA A O 1
ATOM 3717 N N . PHE A 1 471 ? 14.212 9.420 -11.101 1.00 75.75 471 PHE A N 1
ATOM 3718 C CA . PHE A 1 471 ? 15.519 9.463 -11.761 1.00 75.75 471 PHE A CA 1
ATOM 3719 C C . PHE A 1 471 ? 15.388 9.220 -13.264 1.00 75.75 471 PHE A C 1
ATOM 3721 O O . PHE A 1 471 ? 15.932 9.966 -14.086 1.00 75.75 471 PHE A O 1
ATOM 3728 N N . ASP A 1 472 ? 14.633 8.189 -13.624 1.00 81.38 472 ASP A N 1
ATOM 3729 C CA . ASP A 1 472 ? 14.459 7.796 -15.010 1.00 81.38 472 ASP A CA 1
ATOM 3730 C C . ASP A 1 472 ? 13.700 8.841 -15.833 1.00 81.38 472 ASP A C 1
ATOM 3732 O O . ASP A 1 472 ? 13.985 9.033 -17.013 1.00 81.38 472 ASP A O 1
ATOM 3736 N N . MET A 1 473 ? 12.808 9.598 -15.198 1.00 80.81 473 MET A N 1
ATOM 3737 C CA . MET A 1 473 ? 12.152 10.763 -15.783 1.00 80.81 473 MET A CA 1
ATOM 3738 C C . MET A 1 473 ? 13.142 11.887 -16.097 1.00 80.81 473 MET A C 1
ATOM 3740 O O . MET A 1 473 ? 13.030 12.521 -17.148 1.00 80.81 473 MET A O 1
ATOM 3744 N N . ALA A 1 474 ? 14.141 12.120 -15.241 1.00 75.44 474 ALA A N 1
ATOM 3745 C CA . ALA A 1 474 ? 15.180 13.117 -15.500 1.00 75.44 474 ALA A CA 1
ATOM 3746 C C . ALA A 1 474 ? 16.080 12.713 -16.683 1.00 75.44 474 ALA A C 1
ATOM 3748 O O . ALA A 1 474 ? 16.357 13.536 -17.560 1.00 75.44 474 ALA A O 1
ATOM 3749 N N . PHE A 1 475 ? 16.489 11.441 -16.757 1.00 81.62 475 PHE A N 1
ATOM 3750 C CA . PHE A 1 475 ? 17.209 10.919 -17.926 1.00 81.62 475 PHE A CA 1
ATOM 3751 C C . PHE A 1 475 ? 16.320 10.917 -19.180 1.00 81.62 475 PHE A C 1
ATOM 3753 O O . PHE A 1 475 ? 16.751 11.310 -20.265 1.00 81.62 475 PHE A O 1
ATOM 3760 N N . GLY A 1 476 ? 15.044 10.566 -19.022 1.00 84.19 476 GLY A N 1
ATOM 3761 C CA . GLY A 1 476 ? 14.043 10.588 -20.079 1.00 84.19 476 GLY A CA 1
ATOM 3762 C C . GLY A 1 476 ? 13.839 11.978 -20.668 1.00 84.19 476 GLY A C 1
ATOM 3763 O O . GLY A 1 476 ? 13.792 12.115 -21.887 1.00 84.19 476 GLY A O 1
ATOM 3764 N N . ARG A 1 477 ? 13.837 13.033 -19.847 1.00 79.12 477 ARG A N 1
ATOM 3765 C CA . ARG A 1 477 ? 13.839 14.417 -20.338 1.00 79.12 477 ARG A CA 1
ATOM 3766 C C . ARG A 1 477 ? 15.015 14.682 -21.272 1.00 79.12 477 ARG A C 1
ATOM 3768 O O . ARG A 1 477 ? 14.809 15.259 -22.337 1.00 79.12 477 ARG A O 1
ATOM 3775 N N . MET A 1 478 ? 16.227 14.264 -20.890 1.00 80.50 478 MET A N 1
ATOM 3776 C CA . MET A 1 478 ? 17.404 14.431 -21.748 1.00 80.50 478 MET A CA 1
ATOM 3777 C C . MET A 1 478 ? 17.206 13.729 -23.093 1.00 80.50 478 MET A C 1
ATOM 3779 O O . MET A 1 478 ? 17.520 14.300 -24.138 1.00 80.50 478 MET A O 1
ATOM 3783 N N . ASN A 1 479 ? 16.639 12.519 -23.079 1.00 81.31 479 ASN A N 1
ATOM 3784 C CA . ASN A 1 479 ? 16.309 11.776 -24.296 1.00 81.31 479 ASN A CA 1
ATOM 3785 C C . ASN A 1 479 ? 15.319 12.546 -25.171 1.00 81.31 479 ASN A C 1
ATOM 3787 O O . ASN A 1 479 ? 15.586 12.758 -26.352 1.00 81.31 479 ASN A O 1
ATOM 3791 N N . LEU A 1 480 ? 14.214 13.015 -24.590 1.00 78.25 480 LEU A N 1
ATOM 3792 C CA . LEU A 1 480 ? 13.195 13.776 -25.312 1.00 78.25 480 LEU A CA 1
ATOM 3793 C C . LEU A 1 480 ? 13.763 15.081 -25.894 1.00 78.25 480 LEU A C 1
ATOM 3795 O O . LEU A 1 480 ? 13.469 15.417 -27.038 1.00 78.25 480 LEU A O 1
ATOM 3799 N N . GLU A 1 481 ? 14.615 15.791 -25.152 1.00 73.19 481 GLU A N 1
ATOM 3800 C CA . GLU A 1 481 ? 15.276 17.017 -25.617 1.00 73.19 481 GLU A CA 1
ATOM 3801 C C . GLU A 1 481 ? 16.242 16.746 -26.780 1.00 73.19 481 GLU A C 1
ATOM 3803 O O . GLU A 1 481 ? 16.183 17.418 -27.810 1.00 73.19 481 GLU A O 1
ATOM 3808 N N . SER A 1 482 ? 17.084 15.712 -26.667 1.00 70.31 482 SER A N 1
ATOM 3809 C CA . SER A 1 482 ? 18.031 15.313 -27.722 1.00 70.31 482 SER A CA 1
ATOM 3810 C C . SER A 1 482 ? 17.327 14.867 -29.008 1.00 70.31 482 SER A C 1
ATOM 3812 O O . SER A 1 482 ? 17.806 15.147 -30.109 1.00 70.31 482 SER A O 1
ATOM 3814 N N . LEU A 1 483 ? 16.163 14.223 -28.874 1.00 68.12 483 LEU A N 1
ATOM 3815 C CA . LEU A 1 483 ? 15.307 13.817 -29.990 1.00 68.12 483 LEU A CA 1
ATOM 3816 C C . LEU A 1 483 ? 14.462 14.972 -30.563 1.00 68.12 483 LEU A C 1
ATOM 3818 O O . LEU A 1 483 ? 13.731 14.758 -31.529 1.00 68.12 483 LEU A O 1
ATOM 3822 N N . GLY A 1 484 ? 14.542 16.182 -29.995 1.00 65.06 484 GLY A N 1
ATOM 3823 C CA . GLY A 1 484 ? 13.745 17.336 -30.430 1.00 65.06 484 GLY A CA 1
ATOM 3824 C C . GLY A 1 484 ? 12.250 17.211 -30.114 1.00 65.06 484 GLY A C 1
ATOM 3825 O O . GLY A 1 484 ? 11.436 17.901 -30.716 1.00 65.06 484 GLY A O 1
ATOM 3826 N N . LEU A 1 485 ? 11.878 16.336 -29.176 1.00 65.38 485 LEU A N 1
ATOM 3827 C CA . LEU A 1 485 ? 10.490 16.051 -28.784 1.00 65.38 485 LEU A CA 1
ATOM 3828 C C . LEU A 1 485 ? 9.941 17.035 -27.742 1.00 65.38 485 LEU A C 1
ATOM 3830 O O . LEU A 1 485 ? 8.754 17.005 -27.429 1.00 65.38 485 LEU A O 1
ATOM 3834 N N . LEU A 1 486 ? 10.803 17.889 -27.184 1.00 62.59 486 LEU A N 1
ATOM 3835 C CA . LEU A 1 486 ? 10.421 18.984 -26.284 1.00 62.59 486 LEU A CA 1
ATOM 3836 C C . LEU A 1 486 ? 10.417 20.352 -26.978 1.00 62.59 486 LEU A C 1
ATOM 3838 O O . LEU A 1 486 ? 9.889 21.314 -26.424 1.00 62.59 486 LEU A O 1
ATOM 3842 N N . GLU A 1 487 ? 10.994 20.452 -28.179 1.00 52.12 487 GLU A N 1
ATOM 3843 C CA . GLU A 1 487 ? 10.826 21.628 -29.029 1.00 52.12 487 GLU A CA 1
ATOM 3844 C C . GLU A 1 487 ? 9.462 21.518 -29.719 1.00 52.12 487 GLU A C 1
ATOM 3846 O O . GLU A 1 487 ? 9.105 20.459 -30.235 1.00 52.12 487 GLU A O 1
ATOM 3851 N N . ALA A 1 488 ? 8.669 22.592 -29.690 1.00 39.53 488 ALA A N 1
ATOM 3852 C CA . ALA A 1 488 ? 7.352 22.634 -30.317 1.00 39.53 488 ALA A CA 1
ATOM 3853 C C . ALA A 1 488 ? 7.465 22.270 -31.814 1.00 39.53 488 ALA A C 1
ATOM 3855 O O . ALA A 1 488 ? 7.845 23.110 -32.628 1.00 39.53 488 ALA A O 1
ATOM 3856 N N . GLY A 1 489 ? 7.182 21.011 -32.173 1.00 35.19 489 GLY A N 1
ATOM 3857 C CA . GLY A 1 489 ? 7.207 20.551 -33.567 1.00 35.19 489 GLY A CA 1
ATOM 3858 C C . GLY A 1 489 ? 7.617 19.098 -33.847 1.00 35.19 489 GLY A C 1
ATOM 3859 O O . GLY A 1 489 ? 7.511 18.684 -34.999 1.00 35.19 489 GLY A O 1
ATOM 3860 N N . GLY A 1 490 ? 8.058 18.301 -32.868 1.00 34.69 490 GLY A N 1
ATOM 3861 C CA . GLY A 1 490 ? 8.391 16.882 -33.080 1.00 34.69 490 GLY A CA 1
ATOM 3862 C C . GLY A 1 490 ? 7.299 15.932 -32.574 1.00 34.69 490 GLY A C 1
ATOM 3863 O O . GLY A 1 490 ? 7.232 15.705 -31.374 1.00 34.69 490 GLY A O 1
ATOM 3864 N N . TYR A 1 491 ? 6.501 15.354 -33.485 1.00 41.75 491 TYR A N 1
ATOM 3865 C CA . TYR A 1 491 ? 5.260 14.569 -33.270 1.00 41.75 491 TYR A CA 1
ATOM 3866 C C . TYR A 1 491 ? 4.042 15.396 -32.842 1.00 41.75 491 TYR A C 1
ATOM 3868 O O . TYR A 1 491 ? 3.641 15.320 -31.691 1.00 41.75 491 TYR A O 1
ATOM 3876 N N . ASP A 1 492 ? 3.452 16.164 -33.770 1.00 40.56 492 ASP A N 1
ATOM 3877 C CA . ASP A 1 492 ? 2.076 16.714 -33.732 1.00 40.56 492 ASP A CA 1
ATOM 3878 C C . ASP A 1 492 ? 1.528 17.186 -32.365 1.00 40.56 492 ASP A C 1
ATOM 3880 O O . ASP A 1 492 ? 0.321 17.176 -32.122 1.00 40.56 492 ASP A O 1
ATOM 3884 N N . ALA A 1 493 ? 2.390 17.660 -31.468 1.00 40.25 493 ALA A N 1
ATOM 3885 C CA . ALA A 1 493 ? 1.976 18.323 -30.251 1.00 40.25 493 ALA A CA 1
ATOM 3886 C C . ALA A 1 493 ? 1.610 19.749 -30.651 1.00 40.25 493 ALA A C 1
ATOM 3888 O O . ALA A 1 493 ? 2.448 20.654 -30.672 1.00 40.25 493 ALA A O 1
ATOM 3889 N N . ALA A 1 494 ? 0.338 19.947 -31.001 1.00 41.00 494 ALA A N 1
ATOM 3890 C CA . ALA A 1 494 ? -0.273 21.258 -30.858 1.00 41.00 494 ALA A CA 1
ATOM 3891 C C . ALA A 1 494 ? 0.108 21.800 -29.468 1.00 41.00 494 ALA A C 1
ATOM 3893 O O . ALA A 1 494 ? 0.188 21.027 -28.514 1.00 41.00 494 ALA A O 1
ATOM 3894 N N . GLU A 1 495 ? 0.348 23.106 -29.349 1.00 45.47 495 GLU A N 1
ATOM 3895 C CA . GLU A 1 495 ? 0.810 23.822 -28.143 1.00 45.47 495 GLU A CA 1
ATOM 3896 C C . GLU A 1 495 ? -0.096 23.668 -26.878 1.00 45.47 495 GLU A C 1
ATOM 3898 O O . GLU A 1 495 ? -0.023 24.484 -25.962 1.00 45.47 495 GLU A O 1
ATOM 3903 N N . GLY A 1 496 ? -0.961 22.647 -26.794 1.00 50.22 496 GLY A N 1
ATOM 3904 C CA . GLY A 1 496 ? -1.929 22.377 -25.729 1.00 50.22 496 GLY A CA 1
ATOM 3905 C C . GLY A 1 496 ? -1.761 21.085 -24.906 1.00 50.22 496 GLY A C 1
ATOM 3906 O O . GLY A 1 496 ? -2.457 20.974 -23.901 1.00 50.22 496 GLY A O 1
ATOM 3907 N N . ASP A 1 497 ? -0.852 20.155 -25.233 1.00 74.06 497 ASP A N 1
ATOM 3908 C CA . ASP A 1 497 ? -0.803 18.817 -24.588 1.00 74.06 497 ASP A CA 1
ATOM 3909 C C . ASP A 1 497 ? 0.401 18.625 -23.633 1.00 74.06 497 ASP A C 1
ATOM 3911 O O . ASP A 1 497 ? 1.182 17.675 -23.747 1.00 74.06 497 ASP A O 1
ATOM 3915 N N . LEU A 1 498 ? 0.576 19.535 -22.667 1.00 77.19 498 LEU A N 1
ATOM 3916 C CA . LEU A 1 498 ? 1.559 19.393 -21.580 1.00 77.19 498 LEU A CA 1
ATOM 3917 C C . LEU A 1 498 ? 0.862 19.170 -20.226 1.00 77.19 498 LEU A C 1
ATOM 3919 O O . LEU A 1 498 ? -0.068 19.895 -19.870 1.00 77.19 498 LEU A O 1
ATOM 3923 N N . LEU A 1 499 ? 1.373 18.239 -19.418 1.00 81.69 499 LEU A N 1
ATOM 3924 C CA . LEU A 1 499 ? 1.070 18.115 -17.989 1.00 81.69 499 LEU A CA 1
ATOM 3925 C C . LEU A 1 499 ? 2.256 18.640 -17.176 1.00 81.69 499 LEU A C 1
ATOM 3927 O O . LEU A 1 499 ? 3.322 18.034 -17.164 1.00 81.69 499 LEU A O 1
ATOM 3931 N N . ASP A 1 500 ? 2.079 19.794 -16.523 1.00 78.19 500 ASP A N 1
ATOM 3932 C CA . ASP A 1 500 ? 3.123 20.484 -15.741 1.00 78.19 500 ASP A CA 1
ATOM 3933 C C . ASP A 1 500 ? 4.459 20.637 -16.501 1.00 78.19 500 ASP A C 1
ATOM 3935 O O . ASP A 1 500 ? 5.552 20.485 -15.954 1.00 78.19 500 ASP A O 1
ATOM 3939 N N . GLY A 1 501 ? 4.345 20.959 -17.795 1.00 72.31 501 GLY A N 1
ATOM 3940 C CA . GLY A 1 501 ? 5.465 21.197 -18.708 1.00 72.31 501 GLY A CA 1
ATOM 3941 C C . GLY A 1 501 ? 6.106 19.932 -19.298 1.00 72.31 501 GLY A C 1
ATOM 3942 O O . GLY A 1 501 ? 7.104 20.039 -20.007 1.00 72.31 501 GLY A O 1
ATOM 3943 N N . ILE A 1 502 ? 5.542 18.754 -19.030 1.00 80.94 502 ILE A N 1
ATOM 3944 C CA . ILE A 1 502 ? 5.967 17.467 -19.594 1.00 80.94 502 ILE A CA 1
ATOM 3945 C C . ILE A 1 502 ? 4.962 17.047 -20.672 1.00 80.94 502 ILE A C 1
ATOM 3947 O O . ILE A 1 502 ? 3.762 17.207 -20.436 1.00 80.94 502 ILE A O 1
ATOM 3951 N N . PRO A 1 503 ? 5.385 16.499 -21.827 1.00 84.56 503 PRO A N 1
ATOM 3952 C CA . PRO A 1 503 ? 4.452 15.995 -22.826 1.00 84.56 503 PRO A CA 1
ATOM 3953 C C . PRO A 1 503 ? 3.446 15.015 -22.224 1.00 84.56 503 PRO A C 1
ATOM 3955 O O . PRO A 1 503 ? 3.815 14.006 -21.620 1.00 84.56 503 PRO A O 1
ATOM 3958 N N . GLU A 1 504 ? 2.161 15.323 -22.376 1.00 87.56 504 GLU A N 1
ATOM 3959 C CA . GLU A 1 504 ? 1.078 14.574 -21.741 1.00 87.56 504 GLU A CA 1
ATOM 3960 C C . GLU A 1 504 ? 1.038 13.109 -22.213 1.00 87.56 504 GLU A C 1
ATOM 3962 O O . GLU A 1 504 ? 0.768 12.200 -21.422 1.00 87.56 504 GLU A O 1
ATOM 3967 N N . TRP A 1 505 ? 1.375 12.865 -23.482 1.00 87.88 505 TRP A N 1
ATOM 3968 C CA . TRP A 1 505 ? 1.492 11.522 -24.055 1.00 87.88 505 TRP A CA 1
ATOM 3969 C C . TRP A 1 505 ? 2.603 10.679 -23.408 1.00 87.88 505 TRP A C 1
ATOM 3971 O O . TRP A 1 505 ? 2.541 9.456 -23.482 1.00 87.88 505 TRP A O 1
ATOM 3981 N N . PHE A 1 506 ? 3.595 11.311 -22.770 1.00 87.81 506 PHE A N 1
ATOM 3982 C CA . PHE A 1 506 ? 4.711 10.644 -22.099 1.00 87.81 506 PHE A CA 1
ATOM 3983 C C . PHE A 1 506 ? 4.404 10.407 -20.617 1.00 87.81 506 PHE A C 1
ATOM 3985 O O . PHE A 1 506 ? 4.362 9.268 -20.157 1.00 87.81 506 PHE A O 1
ATOM 3992 N N . VAL A 1 507 ? 4.128 11.479 -19.865 1.00 88.88 507 VAL A N 1
ATOM 3993 C CA . VAL A 1 507 ? 3.948 11.390 -18.403 1.00 88.88 507 VAL A CA 1
ATOM 3994 C C . VAL A 1 507 ? 2.600 10.797 -17.995 1.00 88.88 507 VAL A C 1
ATOM 3996 O O . VAL A 1 507 ? 2.487 10.175 -16.942 1.00 88.88 507 VAL A O 1
ATOM 3999 N N . GLY A 1 508 ? 1.563 10.970 -18.818 1.00 92.25 508 GLY A N 1
ATOM 4000 C CA . GLY A 1 508 ? 0.230 10.459 -18.527 1.00 92.25 508 GLY A CA 1
ATOM 4001 C C . GLY A 1 508 ? 0.196 8.931 -18.388 1.00 92.25 508 GLY A C 1
ATOM 4002 O O . GLY A 1 508 ? -0.256 8.432 -17.355 1.00 92.25 508 GLY A O 1
ATOM 4003 N N . PRO A 1 509 ? 0.681 8.172 -19.388 1.00 93.50 509 PRO A N 1
ATOM 4004 C CA . PRO A 1 509 ? 0.813 6.720 -19.290 1.00 93.50 509 PRO A CA 1
ATOM 4005 C C . PRO A 1 509 ? 1.698 6.252 -18.125 1.00 93.50 509 PRO A C 1
ATOM 4007 O O . PRO A 1 509 ? 1.298 5.326 -17.429 1.00 93.50 509 PRO A O 1
ATOM 4010 N N . LEU A 1 510 ? 2.812 6.937 -17.838 1.00 93.00 510 LEU A N 1
ATOM 4011 C CA . LEU A 1 510 ? 3.689 6.606 -16.701 1.00 93.00 510 LEU A CA 1
ATOM 4012 C C . LEU A 1 510 ? 2.970 6.763 -15.354 1.00 93.00 510 LEU A C 1
ATOM 4014 O O . LEU A 1 510 ? 3.089 5.917 -14.473 1.00 93.00 510 LEU A O 1
ATOM 4018 N N . LEU A 1 511 ? 2.146 7.808 -15.206 1.00 93.75 511 LEU A N 1
ATOM 4019 C CA . LEU A 1 511 ? 1.280 7.951 -14.034 1.00 93.75 511 LEU A CA 1
ATOM 4020 C C . LEU A 1 511 ? 0.245 6.818 -13.954 1.00 93.75 511 LEU A C 1
ATOM 4022 O O . LEU A 1 511 ? -0.078 6.364 -12.860 1.00 93.75 511 LEU A O 1
ATOM 4026 N N . ALA A 1 512 ? -0.303 6.369 -15.086 1.00 96.25 512 ALA A N 1
ATOM 4027 C CA . ALA A 1 512 ? -1.246 5.253 -15.098 1.00 96.25 512 ALA A CA 1
ATOM 4028 C C . ALA A 1 512 ? -0.570 3.926 -14.706 1.00 96.25 512 ALA A C 1
ATOM 4030 O O . ALA A 1 512 ? -1.157 3.179 -13.929 1.00 96.25 512 ALA A O 1
ATOM 4031 N N . GLU A 1 513 ? 0.649 3.658 -15.182 1.00 95.88 513 GLU A N 1
ATOM 4032 C CA . GLU A 1 513 ? 1.465 2.511 -14.760 1.00 95.88 513 GLU A CA 1
ATOM 4033 C C . GLU A 1 513 ? 1.753 2.554 -13.258 1.00 95.88 513 GLU A C 1
ATOM 4035 O O . GLU A 1 513 ? 1.427 1.598 -12.559 1.00 95.88 513 GLU A O 1
ATOM 4040 N N . LEU A 1 514 ? 2.270 3.675 -12.742 1.00 94.50 514 LEU A N 1
ATOM 4041 C CA . LEU A 1 514 ? 2.581 3.815 -11.317 1.00 94.50 514 LEU A CA 1
ATOM 4042 C C . LEU A 1 514 ? 1.336 3.604 -10.446 1.00 94.50 514 LEU A C 1
ATOM 4044 O O . LEU A 1 514 ? 1.378 2.924 -9.428 1.00 94.50 514 LEU A O 1
ATOM 4048 N N . VAL A 1 515 ? 0.186 4.136 -10.863 1.00 96.81 515 VAL A N 1
ATOM 4049 C CA . VAL A 1 515 ? -1.075 3.902 -10.147 1.00 96.81 515 VAL A CA 1
ATOM 4050 C C . VAL A 1 515 ? -1.525 2.446 -10.256 1.00 96.81 515 VAL A C 1
ATOM 4052 O O . VAL A 1 515 ? -2.055 1.912 -9.284 1.00 96.81 515 VAL A O 1
ATOM 4055 N N . ALA A 1 516 ? -1.335 1.793 -11.405 1.00 97.94 516 ALA A N 1
ATOM 4056 C CA . ALA A 1 516 ? -1.633 0.371 -11.547 1.00 97.94 516 ALA A CA 1
ATOM 4057 C C . ALA A 1 516 ? -0.752 -0.475 -10.615 1.00 97.94 516 ALA A C 1
ATOM 4059 O O . ALA A 1 516 ? -1.284 -1.376 -9.968 1.00 97.94 516 ALA A O 1
ATOM 4060 N N . HIS A 1 517 ? 0.534 -0.140 -10.489 1.00 97.25 517 HIS A N 1
ATOM 4061 C CA . HIS A 1 517 ? 1.478 -0.760 -9.558 1.00 97.25 517 HIS A CA 1
ATOM 4062 C C . HIS A 1 517 ? 0.976 -0.671 -8.110 1.00 97.25 517 HIS A C 1
ATOM 4064 O O . HIS A 1 517 ? 0.739 -1.695 -7.471 1.00 97.25 517 HIS A O 1
ATOM 4070 N N . GLU A 1 518 ? 0.678 0.539 -7.621 1.00 95.69 518 GLU A N 1
ATOM 4071 C CA . GLU A 1 518 ? 0.183 0.706 -6.248 1.00 95.69 518 GLU A CA 1
ATOM 4072 C C . GLU A 1 518 ? -1.158 0.006 -6.016 1.00 95.69 518 GLU A C 1
ATOM 4074 O O . GLU A 1 518 ? -1.382 -0.603 -4.971 1.00 95.69 518 GLU A O 1
ATOM 4079 N N . VAL A 1 519 ? -2.061 0.035 -7.003 1.00 98.00 519 VAL A N 1
ATOM 4080 C CA . VAL A 1 519 ? -3.328 -0.704 -6.913 1.00 98.00 519 VAL A CA 1
ATOM 4081 C C . VAL A 1 519 ? -3.080 -2.214 -6.854 1.00 98.00 519 VAL A C 1
ATOM 4083 O O . VAL A 1 519 ? -3.829 -2.911 -6.170 1.00 98.00 519 VAL A O 1
ATOM 4086 N N . GLY A 1 520 ? -2.021 -2.723 -7.485 1.00 97.94 520 GLY A N 1
ATOM 4087 C CA . GLY A 1 520 ? -1.589 -4.113 -7.356 1.00 97.94 520 GLY A CA 1
ATOM 4088 C C . GLY A 1 520 ? -1.318 -4.517 -5.905 1.00 97.94 520 GLY A C 1
ATOM 4089 O O . GLY A 1 520 ? -1.836 -5.543 -5.452 1.00 97.94 520 GLY A O 1
ATOM 4090 N N . HIS A 1 521 ? -0.634 -3.667 -5.133 1.00 96.38 521 HIS A N 1
ATOM 4091 C CA . HIS A 1 521 ? -0.475 -3.871 -3.688 1.00 96.38 521 HIS A CA 1
ATOM 4092 C C . HIS A 1 521 ? -1.819 -3.878 -2.961 1.00 96.38 521 HIS A C 1
ATOM 4094 O O . HIS A 1 521 ? -2.108 -4.813 -2.214 1.00 96.38 521 HIS A O 1
ATOM 4100 N N . THR A 1 522 ? -2.711 -2.931 -3.276 1.00 96.50 522 THR A N 1
ATOM 4101 C CA . THR A 1 522 ? -4.037 -2.858 -2.634 1.00 96.50 522 THR A CA 1
ATOM 4102 C C . THR A 1 522 ? -4.951 -4.056 -2.910 1.00 96.50 522 THR A C 1
ATOM 4104 O O . THR A 1 522 ? -5.945 -4.247 -2.207 1.00 96.50 522 THR A O 1
ATOM 4107 N N . ILE A 1 523 ? -4.663 -4.865 -3.937 1.00 97.56 523 ILE A N 1
ATOM 4108 C CA . ILE A 1 523 ? -5.384 -6.115 -4.239 1.00 97.56 523 ILE A CA 1
ATOM 4109 C C . ILE A 1 523 ? -4.606 -7.372 -3.829 1.00 97.56 523 ILE A C 1
ATOM 4111 O O . ILE A 1 523 ? -5.088 -8.487 -4.082 1.00 97.56 523 ILE A O 1
ATOM 4115 N N . GLY A 1 524 ? -3.471 -7.175 -3.151 1.00 96.25 524 GLY A N 1
ATOM 4116 C CA . GLY A 1 524 ? -2.707 -8.184 -2.432 1.00 96.25 524 GLY A CA 1
ATOM 4117 C C . GLY A 1 524 ? -1.380 -8.587 -3.063 1.00 96.25 524 GLY A C 1
ATOM 4118 O O . GLY A 1 524 ? -0.736 -9.472 -2.510 1.00 96.25 524 GLY A O 1
ATOM 4119 N N . LEU A 1 525 ? -0.968 -8.011 -4.194 1.00 97.50 525 LEU A N 1
ATOM 4120 C CA . LEU A 1 525 ? 0.218 -8.461 -4.930 1.00 97.50 525 LEU A CA 1
ATOM 4121 C C . LEU A 1 525 ? 1.513 -7.836 -4.399 1.00 97.50 525 LEU A C 1
ATOM 4123 O O . LEU A 1 525 ? 1.562 -6.644 -4.101 1.00 97.50 525 LEU A O 1
ATOM 4127 N N . ARG A 1 526 ? 2.575 -8.643 -4.335 1.00 94.62 526 ARG A N 1
ATOM 4128 C CA . ARG A 1 526 ? 3.955 -8.182 -4.114 1.00 94.62 526 ARG A CA 1
ATOM 4129 C C . ARG A 1 526 ? 4.611 -7.782 -5.436 1.00 94.62 526 ARG A C 1
ATOM 4131 O O . ARG A 1 526 ? 4.093 -8.091 -6.510 1.00 94.62 526 ARG A O 1
ATOM 4138 N N . HIS A 1 527 ? 5.771 -7.143 -5.334 1.00 94.81 527 HIS A N 1
ATOM 4139 C CA . HIS A 1 527 ? 6.633 -6.858 -6.474 1.00 94.81 527 HIS A CA 1
ATOM 4140 C C . HIS A 1 527 ? 7.026 -8.120 -7.249 1.00 94.81 527 HIS A C 1
ATOM 4142 O O . HIS A 1 527 ? 7.151 -9.194 -6.660 1.00 94.81 527 HIS A O 1
ATOM 4148 N N . ASN A 1 528 ? 7.258 -7.983 -8.557 1.00 95.25 528 ASN A N 1
ATOM 4149 C CA . ASN A 1 528 ? 7.832 -9.032 -9.400 1.00 95.25 528 ASN A CA 1
ATOM 4150 C C . ASN A 1 528 ? 8.961 -8.460 -10.266 1.00 95.25 528 ASN A C 1
ATOM 4152 O O . ASN A 1 528 ? 8.702 -7.967 -11.358 1.00 95.25 528 ASN A O 1
ATOM 4156 N N . PHE A 1 529 ? 10.199 -8.593 -9.797 1.00 92.94 529 PHE A N 1
ATOM 4157 C CA . PHE A 1 529 ? 11.403 -8.049 -10.437 1.00 92.94 529 PHE A CA 1
ATOM 4158 C C . PHE A 1 529 ? 12.014 -8.959 -11.505 1.00 92.94 529 PHE A C 1
ATOM 4160 O O . PHE A 1 529 ? 13.102 -8.689 -11.998 1.00 92.94 529 PHE A O 1
ATOM 4167 N N . LYS A 1 530 ? 11.357 -10.082 -11.821 1.00 92.62 530 LYS A N 1
ATOM 4168 C CA . LYS A 1 530 ? 11.754 -10.976 -12.922 1.00 92.62 530 LYS A CA 1
ATOM 4169 C C . LYS A 1 530 ? 10.911 -10.744 -14.175 1.00 92.62 530 LYS A C 1
ATOM 4171 O O . LYS A 1 530 ? 11.167 -11.336 -15.226 1.00 92.62 530 LYS A O 1
ATOM 4176 N N . ALA A 1 531 ? 9.883 -9.905 -14.069 1.00 94.31 531 ALA A N 1
ATOM 4177 C CA . ALA A 1 531 ? 8.897 -9.700 -15.114 1.00 94.31 531 ALA A CA 1
ATOM 4178 C C . ALA A 1 531 ? 9.427 -8.867 -16.289 1.00 94.31 531 ALA A C 1
ATOM 4180 O O . ALA A 1 531 ? 8.953 -9.051 -17.415 1.00 94.31 531 ALA A O 1
ATOM 4181 N N . SER A 1 532 ? 10.407 -7.993 -16.061 1.00 92.38 532 SER A N 1
ATOM 4182 C CA . SER A 1 532 ? 11.123 -7.227 -17.092 1.00 92.38 532 SER A CA 1
ATOM 4183 C C . SER A 1 532 ? 11.900 -8.119 -18.083 1.00 92.38 532 SER A C 1
ATOM 4185 O O . SER A 1 532 ? 12.158 -7.726 -19.227 1.00 92.38 532 SER A O 1
ATOM 4187 N N . GLY A 1 533 ? 12.224 -9.351 -17.669 1.00 90.94 533 GLY A N 1
ATOM 4188 C CA . GLY A 1 533 ? 13.078 -10.303 -18.381 1.00 90.94 533 GLY A CA 1
ATOM 4189 C C . GLY A 1 533 ? 12.376 -11.256 -19.357 1.00 90.94 533 GLY A C 1
ATOM 4190 O O . GLY A 1 533 ? 13.004 -12.214 -19.805 1.00 90.94 533 GLY A O 1
ATOM 4191 N N . ILE A 1 534 ? 11.095 -11.061 -19.692 1.00 92.06 534 ILE A N 1
ATOM 4192 C CA . ILE A 1 534 ? 10.358 -12.033 -20.532 1.00 92.06 534 ILE A CA 1
ATOM 4193 C C . ILE A 1 534 ? 10.331 -11.698 -22.034 1.00 92.06 534 ILE A C 1
ATOM 4195 O O . ILE A 1 534 ? 10.097 -12.590 -22.850 1.00 92.06 534 ILE A O 1
ATOM 4199 N N . TYR A 1 535 ? 10.606 -10.447 -22.424 1.00 93.94 535 TYR A N 1
ATOM 4200 C CA . TYR A 1 535 ? 10.581 -9.994 -23.826 1.00 93.94 535 TYR A CA 1
ATOM 4201 C C . TYR A 1 535 ? 11.898 -9.338 -24.232 1.00 93.94 535 TYR A C 1
ATOM 4203 O O . TYR A 1 535 ? 12.552 -8.702 -23.414 1.00 93.94 535 TYR A O 1
ATOM 4211 N N . THR A 1 536 ? 12.318 -9.464 -25.491 1.00 95.12 536 THR A N 1
ATOM 4212 C CA . THR A 1 536 ? 13.543 -8.810 -25.984 1.00 95.12 536 THR A CA 1
ATOM 4213 C C . THR A 1 536 ? 13.319 -7.321 -26.263 1.00 95.12 536 THR A C 1
ATOM 4215 O O . THR A 1 536 ? 12.203 -6.899 -26.568 1.00 95.12 536 THR A O 1
ATOM 4218 N N . MET A 1 537 ? 14.399 -6.525 -26.252 1.00 94.56 537 MET A N 1
ATOM 4219 C CA . MET A 1 537 ? 14.337 -5.122 -26.697 1.00 94.56 537 MET A CA 1
ATOM 4220 C C . MET A 1 537 ? 13.768 -4.979 -28.116 1.00 94.56 537 MET A C 1
ATOM 4222 O O . MET A 1 537 ? 13.045 -4.026 -28.367 1.00 94.56 537 MET A O 1
ATOM 4226 N N . GLU A 1 538 ? 14.066 -5.913 -29.024 1.00 95.69 538 GLU A N 1
ATOM 4227 C CA . GLU A 1 538 ? 13.573 -5.902 -30.409 1.00 95.69 538 GLU A CA 1
ATOM 4228 C C . GLU A 1 538 ? 12.054 -6.092 -30.469 1.00 95.69 538 GLU A C 1
ATOM 4230 O O . GLU A 1 538 ? 11.366 -5.371 -31.188 1.00 95.69 538 GLU A O 1
ATOM 4235 N N . GLN A 1 539 ? 11.518 -7.014 -29.661 1.00 95.50 539 GLN A N 1
ATOM 4236 C CA . GLN A 1 539 ? 10.081 -7.273 -29.591 1.00 95.50 539 GLN A CA 1
ATOM 4237 C C . GLN A 1 539 ? 9.318 -6.044 -29.107 1.00 95.50 539 GLN A C 1
ATOM 4239 O O . GLN A 1 539 ? 8.401 -5.597 -29.795 1.00 95.50 539 GLN A O 1
ATOM 4244 N N . ILE A 1 540 ? 9.712 -5.475 -27.963 1.00 95.00 540 ILE A N 1
ATOM 4245 C CA . ILE A 1 540 ? 9.000 -4.334 -27.364 1.00 95.00 540 ILE A CA 1
ATOM 4246 C C . ILE A 1 540 ? 9.136 -3.046 -28.195 1.00 95.00 540 ILE A C 1
ATOM 4248 O O . ILE A 1 540 ? 8.319 -2.137 -28.066 1.00 95.00 540 ILE A O 1
ATOM 4252 N N . ASN A 1 541 ? 10.126 -2.990 -29.091 1.00 95.69 541 ASN A N 1
ATOM 4253 C CA . ASN A 1 541 ? 10.413 -1.876 -29.994 1.00 95.69 541 ASN A CA 1
ATOM 4254 C C . ASN A 1 541 ? 10.096 -2.223 -31.460 1.00 95.69 541 ASN A C 1
ATOM 4256 O O . ASN A 1 541 ? 10.902 -2.006 -32.368 1.00 95.69 541 ASN A O 1
ATOM 4260 N N . SER A 1 542 ? 8.897 -2.772 -31.679 1.00 95.94 542 SER A N 1
ATOM 4261 C CA . SER A 1 542 ? 8.383 -3.169 -32.994 1.00 95.94 542 SER A CA 1
ATOM 4262 C C . SER A 1 542 ? 6.942 -2.698 -33.225 1.00 95.94 542 SER A C 1
ATOM 4264 O O . SER A 1 542 ? 6.157 -2.526 -32.284 1.00 95.94 542 SER A O 1
ATOM 4266 N N . ALA A 1 543 ? 6.551 -2.576 -34.497 1.00 95.31 543 ALA A N 1
ATOM 4267 C CA . ALA A 1 543 ? 5.180 -2.243 -34.899 1.00 95.31 543 ALA A CA 1
ATOM 4268 C C . ALA A 1 543 ? 4.144 -3.310 -34.481 1.00 95.31 543 ALA A C 1
ATOM 4270 O O . ALA A 1 543 ? 2.942 -3.034 -34.368 1.00 95.31 543 ALA A O 1
ATOM 4271 N N . GLU A 1 544 ? 4.579 -4.555 -34.267 1.00 95.00 544 GLU A N 1
ATOM 4272 C CA . GLU A 1 544 ? 3.720 -5.637 -33.777 1.00 95.00 544 GLU A CA 1
ATOM 4273 C C . GLU A 1 544 ? 3.361 -5.478 -32.296 1.00 95.00 544 GLU A C 1
ATOM 4275 O O . GLU A 1 544 ? 2.327 -5.996 -31.865 1.00 95.00 544 GLU A O 1
ATOM 4280 N N . TRP A 1 545 ? 4.177 -4.739 -31.540 1.00 94.50 545 TRP A N 1
ATOM 4281 C CA . TRP A 1 545 ? 4.046 -4.593 -30.093 1.00 94.50 545 TRP A CA 1
ATOM 4282 C C . TRP A 1 545 ? 3.436 -3.263 -29.673 1.00 94.50 545 TRP A C 1
ATOM 4284 O O . TRP A 1 545 ? 2.514 -3.238 -28.853 1.00 94.50 545 TRP A O 1
ATOM 4294 N N . LYS A 1 546 ? 3.922 -2.173 -30.272 1.00 94.12 546 LYS A N 1
ATOM 4295 C CA . LYS A 1 546 ? 3.538 -0.801 -29.941 1.00 94.12 546 LYS A CA 1
ATOM 4296 C C . LYS A 1 546 ? 2.018 -0.609 -29.941 1.00 94.12 546 LYS A C 1
ATOM 4298 O O . LYS A 1 546 ? 1.341 -0.906 -30.930 1.00 94.12 546 LYS A O 1
ATOM 4303 N N . GLY A 1 547 ? 1.490 -0.114 -28.825 1.00 93.75 547 GLY A N 1
ATOM 4304 C CA . GLY A 1 547 ? 0.074 0.143 -28.576 1.00 93.75 547 GLY A CA 1
ATOM 4305 C C . GLY A 1 547 ? -0.800 -1.111 -28.461 1.00 93.75 547 GLY A C 1
ATOM 4306 O O . GLY A 1 547 ? -2.025 -0.989 -28.446 1.00 93.75 547 GLY A O 1
ATOM 4307 N N . LYS A 1 548 ? -0.209 -2.314 -28.438 1.00 94.50 548 LYS A N 1
ATOM 4308 C CA . LYS A 1 548 ? -0.939 -3.593 -28.516 1.00 94.50 548 LYS A CA 1
ATOM 4309 C C . LYS A 1 548 ? -0.654 -4.532 -27.352 1.00 94.50 548 LYS A C 1
ATOM 4311 O O . LYS A 1 548 ? -1.536 -5.313 -26.999 1.00 94.50 548 LYS A O 1
ATOM 4316 N N . LYS A 1 549 ? 0.561 -4.510 -26.798 1.00 93.56 549 LYS A N 1
ATOM 4317 C CA . LYS A 1 549 ? 0.994 -5.435 -25.743 1.00 93.56 549 LYS A CA 1
ATOM 4318 C C . LYS A 1 549 ? 1.779 -4.709 -24.643 1.00 93.56 549 LYS A C 1
ATOM 4320 O O . LYS A 1 549 ? 2.507 -3.770 -24.952 1.00 93.56 549 LYS A O 1
ATOM 4325 N N . PRO A 1 550 ? 1.669 -5.153 -23.377 1.00 93.75 550 PRO A N 1
ATOM 4326 C CA . PRO A 1 550 ? 2.496 -4.641 -22.286 1.00 93.75 550 PRO A CA 1
ATOM 4327 C C . PRO A 1 550 ? 3.982 -4.955 -22.516 1.00 93.75 550 PRO A C 1
ATOM 4329 O O . PRO A 1 550 ? 4.318 -5.926 -23.195 1.00 93.75 550 PRO A O 1
ATOM 4332 N N . LEU A 1 551 ? 4.870 -4.132 -21.955 1.00 93.19 551 LEU A N 1
ATOM 4333 C CA . LEU A 1 551 ? 6.325 -4.229 -22.141 1.00 93.19 551 LEU A CA 1
ATOM 4334 C C . LEU A 1 551 ? 6.989 -5.300 -21.263 1.00 93.19 551 LEU A C 1
ATOM 4336 O O . LEU A 1 551 ? 8.126 -5.674 -21.529 1.00 93.19 551 LEU A O 1
ATOM 4340 N N . ALA A 1 552 ? 6.297 -5.788 -20.235 1.00 95.25 552 ALA A N 1
ATOM 4341 C CA . ALA A 1 552 ? 6.807 -6.744 -19.259 1.00 95.25 552 ALA A CA 1
ATOM 4342 C C . ALA A 1 552 ? 5.720 -7.742 -18.828 1.00 95.25 552 ALA A C 1
ATOM 4344 O O . ALA A 1 552 ? 4.540 -7.614 -19.177 1.00 95.25 552 ALA A O 1
ATOM 4345 N N . GLY A 1 553 ? 6.124 -8.746 -18.048 1.00 95.62 553 GLY A N 1
ATOM 4346 C CA . GLY A 1 553 ? 5.223 -9.744 -17.472 1.00 95.62 553 GLY A CA 1
ATOM 4347 C C . GLY A 1 553 ? 4.245 -9.181 -16.445 1.00 95.62 553 GLY A C 1
ATOM 4348 O O . GLY A 1 553 ? 3.154 -9.727 -16.289 1.00 95.62 553 GLY A O 1
ATOM 4349 N N . SER A 1 554 ? 4.614 -8.092 -15.772 1.00 97.12 554 SER A N 1
ATOM 4350 C CA . SER A 1 554 ? 3.915 -7.556 -14.612 1.00 97.12 554 SER A CA 1
ATOM 4351 C C . SER A 1 554 ? 4.126 -6.049 -14.498 1.00 97.12 554 SER A C 1
ATOM 4353 O O . SER A 1 554 ? 5.235 -5.573 -14.726 1.00 97.12 554 SER A O 1
ATOM 4355 N N . VAL A 1 555 ? 3.083 -5.308 -14.112 1.00 96.56 555 VAL A N 1
ATOM 4356 C CA . VAL A 1 555 ? 3.221 -3.904 -13.671 1.00 96.56 555 VAL A CA 1
ATOM 4357 C C . VAL A 1 555 ? 3.825 -3.791 -12.273 1.00 96.56 555 VAL A C 1
ATOM 4359 O O . VAL A 1 555 ? 4.151 -2.688 -11.860 1.00 96.56 555 VAL A O 1
ATOM 4362 N N . MET A 1 556 ? 3.976 -4.907 -11.548 1.00 96.50 556 MET A N 1
ATOM 4363 C CA . MET A 1 556 ? 4.576 -4.967 -10.208 1.00 96.50 556 MET A CA 1
ATOM 4364 C C . MET A 1 556 ? 6.112 -4.958 -10.231 1.00 96.50 556 MET A C 1
ATOM 4366 O O . MET A 1 556 ? 6.744 -5.139 -9.193 1.00 96.50 556 MET A O 1
ATOM 4370 N N . ASP A 1 557 ? 6.718 -4.784 -11.401 1.00 94.06 557 ASP A N 1
ATOM 4371 C CA . ASP A 1 557 ? 8.151 -4.551 -11.563 1.00 94.06 557 ASP A CA 1
ATOM 4372 C C . ASP A 1 557 ? 8.455 -3.041 -11.484 1.00 94.06 557 ASP A C 1
ATOM 4374 O O . ASP A 1 557 ? 7.564 -2.202 -11.646 1.00 94.06 557 ASP A O 1
ATOM 4378 N N . TYR A 1 558 ? 9.711 -2.674 -11.246 1.00 91.75 558 TYR A N 1
ATOM 4379 C CA . TYR A 1 558 ? 10.164 -1.285 -11.297 1.00 91.75 558 TYR A CA 1
ATOM 4380 C C . TYR A 1 558 ? 10.710 -0.979 -12.687 1.00 91.75 558 TYR A C 1
ATOM 4382 O O . TYR A 1 558 ? 11.916 -1.015 -12.913 1.00 91.75 558 TYR A O 1
ATOM 4390 N N . LEU A 1 559 ? 9.815 -0.682 -13.624 1.00 90.62 559 LEU A N 1
ATOM 4391 C CA . LEU A 1 559 ? 10.168 -0.486 -15.027 1.00 90.62 559 LEU A CA 1
ATOM 4392 C C . LEU A 1 559 ? 10.631 0.960 -15.298 1.00 90.62 559 LEU A C 1
ATOM 4394 O O . LEU A 1 559 ? 9.921 1.909 -14.961 1.00 90.62 559 LEU A O 1
ATOM 4398 N N . PRO A 1 560 ? 11.804 1.171 -15.923 1.00 89.94 560 PRO A N 1
ATOM 4399 C CA . PRO A 1 560 ? 12.219 2.486 -16.402 1.00 89.94 560 PRO A CA 1
ATOM 4400 C C . PRO A 1 560 ? 11.504 2.826 -17.727 1.00 89.94 560 PRO A C 1
ATOM 4402 O O . PRO A 1 560 ? 11.134 1.923 -18.477 1.00 89.94 560 PRO A O 1
ATOM 4405 N N . PRO A 1 561 ? 11.351 4.103 -18.117 1.00 91.31 561 PRO A N 1
ATOM 4406 C CA . PRO A 1 561 ? 10.795 4.450 -19.410 1.00 91.31 561 PRO A CA 1
ATOM 4407 C C . PRO A 1 561 ? 11.631 3.868 -20.559 1.00 91.31 561 PRO A C 1
ATOM 4409 O O . PRO A 1 561 ? 12.854 4.034 -20.621 1.00 91.31 561 PRO A O 1
ATOM 4412 N N . ASN A 1 562 ? 10.964 3.202 -21.497 1.00 93.06 562 ASN A N 1
ATOM 4413 C CA . ASN A 1 562 ? 11.613 2.540 -22.624 1.00 93.06 562 ASN A CA 1
ATOM 4414 C C . ASN A 1 562 ? 12.047 3.558 -23.692 1.00 93.06 562 ASN A C 1
ATOM 4416 O O . ASN A 1 562 ? 11.220 4.144 -24.391 1.00 93.06 562 ASN A O 1
ATOM 4420 N N . PHE A 1 563 ? 13.358 3.717 -23.864 1.00 91.62 563 PHE A N 1
ATOM 4421 C CA . PHE A 1 563 ? 13.961 4.480 -24.957 1.00 91.62 563 PHE A CA 1
ATOM 4422 C C . PHE A 1 563 ? 14.768 3.549 -25.854 1.00 91.62 563 PHE A C 1
ATOM 4424 O O . PHE A 1 563 ? 15.730 2.931 -25.398 1.00 91.62 563 PHE A O 1
ATOM 4431 N N . ASN A 1 564 ? 14.412 3.471 -27.134 1.00 90.94 564 ASN A N 1
ATOM 4432 C CA . ASN A 1 564 ? 15.107 2.631 -28.103 1.00 90.94 564 ASN A CA 1
ATOM 4433 C C . ASN A 1 564 ? 16.214 3.413 -28.821 1.00 90.94 564 ASN A C 1
ATOM 4435 O O . ASN A 1 564 ? 15.947 4.416 -29.483 1.00 90.94 564 ASN A O 1
ATOM 4439 N N . LEU A 1 565 ? 17.446 2.907 -28.761 1.00 90.50 565 LEU A N 1
ATOM 4440 C CA . LEU A 1 565 ? 18.550 3.357 -29.599 1.00 90.50 565 LEU A CA 1
ATOM 4441 C C . LEU A 1 565 ? 19.257 2.144 -30.209 1.00 90.50 565 LEU A C 1
ATOM 4443 O O . LEU A 1 565 ? 20.099 1.513 -29.571 1.00 90.50 565 LEU A O 1
ATOM 4447 N N . GLU A 1 566 ? 18.933 1.833 -31.465 1.00 87.50 566 GLU A N 1
ATOM 4448 C CA . GLU A 1 566 ? 19.528 0.719 -32.226 1.00 87.50 566 GLU A CA 1
ATOM 4449 C C . GLU A 1 566 ? 19.279 -0.674 -31.604 1.00 87.50 566 GLU A C 1
ATOM 4451 O O . GLU A 1 566 ? 20.107 -1.576 -31.736 1.00 87.50 566 GLU A O 1
ATOM 4456 N N . THR A 1 567 ? 18.156 -0.871 -30.902 1.00 87.00 567 THR A N 1
ATOM 4457 C CA . THR A 1 567 ? 17.754 -2.192 -30.361 1.00 87.00 567 THR A CA 1
ATOM 4458 C C . THR A 1 567 ? 16.452 -2.763 -30.905 1.00 87.00 567 THR A C 1
ATOM 4460 O O . THR A 1 567 ? 16.115 -3.898 -30.585 1.00 87.00 567 THR A O 1
ATOM 4463 N N . GLY A 1 568 ? 15.743 -2.011 -31.737 1.00 88.81 568 GLY A N 1
ATOM 4464 C CA . GLY A 1 568 ? 14.532 -2.432 -32.433 1.00 88.81 568 GLY A CA 1
ATOM 4465 C C . GLY A 1 568 ? 14.247 -1.492 -33.597 1.00 88.81 568 GLY A C 1
ATOM 4466 O O . GLY A 1 568 ? 14.868 -0.429 -33.698 1.00 88.81 568 GLY A O 1
ATOM 4467 N N . GLU A 1 569 ? 13.327 -1.885 -34.471 1.00 91.12 569 GLU A N 1
ATOM 4468 C CA . GLU A 1 569 ? 13.016 -1.146 -35.700 1.00 91.12 569 GLU A CA 1
ATOM 4469 C C . GLU A 1 569 ? 12.263 0.167 -35.437 1.00 91.12 569 GLU A C 1
ATOM 4471 O O . GLU A 1 569 ? 12.400 1.117 -36.207 1.00 91.12 569 GLU A O 1
ATOM 4476 N N . GLU A 1 570 ? 11.504 0.251 -34.338 1.00 90.88 570 GLU A N 1
ATOM 4477 C CA . GLU A 1 570 ? 10.697 1.425 -33.992 1.00 90.88 570 GLU A CA 1
ATOM 4478 C C . GLU A 1 570 ? 10.867 1.837 -32.527 1.00 90.88 570 GLU A C 1
ATOM 4480 O O . GLU A 1 570 ? 11.264 1.049 -31.680 1.00 90.88 570 GLU A O 1
ATOM 4485 N N . GLN A 1 571 ? 10.519 3.075 -32.179 1.00 92.19 571 GLN A N 1
ATOM 4486 C CA . GLN A 1 571 ? 10.289 3.417 -30.774 1.00 92.19 571 GLN A CA 1
ATOM 4487 C C . GLN A 1 571 ? 8.961 2.786 -30.329 1.00 92.19 571 GLN A C 1
ATOM 4489 O O . GLN A 1 571 ? 7.894 3.212 -30.796 1.00 92.19 571 GLN A O 1
ATOM 4494 N N . GLY A 1 572 ? 9.045 1.787 -29.444 1.00 93.50 572 GLY A N 1
ATOM 4495 C CA . GLY A 1 572 ? 7.897 1.173 -28.777 1.00 93.50 572 GLY A CA 1
ATOM 4496 C C . GLY A 1 572 ? 7.207 2.122 -27.797 1.00 93.50 572 GLY A C 1
ATOM 4497 O O . GLY A 1 572 ? 7.552 3.305 -27.705 1.00 93.50 572 GLY A O 1
ATOM 4498 N N . ASP A 1 573 ? 6.231 1.607 -27.048 1.00 94.19 573 ASP A N 1
ATOM 4499 C CA . ASP A 1 573 ? 5.636 2.375 -25.953 1.00 94.19 573 ASP A CA 1
ATOM 4500 C C . ASP A 1 573 ? 6.702 2.695 -24.899 1.00 94.19 573 ASP A C 1
ATOM 4502 O O . ASP A 1 573 ? 7.641 1.925 -24.692 1.00 94.19 573 ASP A O 1
ATOM 4506 N N . PHE A 1 574 ? 6.568 3.845 -24.242 1.00 93.12 574 PHE A N 1
ATOM 4507 C CA . PHE A 1 574 ? 7.520 4.285 -23.219 1.00 93.12 574 PHE A CA 1
ATOM 4508 C C . PHE A 1 574 ? 7.309 3.588 -21.870 1.00 93.12 574 PHE A C 1
ATOM 4510 O O . PHE A 1 574 ? 8.151 3.721 -20.997 1.00 93.12 574 PHE A O 1
ATOM 4517 N N . THR A 1 575 ? 6.194 2.886 -21.681 1.00 94.25 575 THR A N 1
ATOM 4518 C CA . THR A 1 575 ? 5.739 2.336 -20.395 1.00 94.25 575 THR A CA 1
ATOM 4519 C C . THR A 1 575 ? 4.672 1.265 -20.620 1.00 94.25 575 THR A C 1
ATOM 4521 O O . THR A 1 575 ? 4.178 1.097 -21.742 1.00 94.25 575 THR A O 1
ATOM 4524 N N . MET A 1 576 ? 4.308 0.532 -19.568 1.00 94.38 576 MET A N 1
ATOM 4525 C CA . MET A 1 576 ? 3.182 -0.393 -19.573 1.00 94.38 576 MET A CA 1
ATOM 4526 C C . MET A 1 576 ? 1.867 0.302 -19.958 1.00 94.38 576 MET A C 1
ATOM 4528 O O . MET A 1 576 ? 1.437 1.296 -19.375 1.00 94.38 576 MET A O 1
ATOM 4532 N N . ILE A 1 577 ? 1.167 -0.285 -20.927 1.00 92.44 577 ILE A N 1
ATOM 4533 C CA . ILE A 1 577 ? -0.144 0.181 -21.410 1.00 92.44 577 ILE A CA 1
ATOM 4534 C C . ILE A 1 577 ? -1.321 -0.620 -20.816 1.00 92.44 577 ILE A C 1
ATOM 4536 O O . ILE A 1 577 ? -2.440 -0.557 -21.322 1.00 92.44 577 ILE A O 1
ATOM 4540 N N . GLY A 1 578 ? -1.064 -1.399 -19.762 1.00 95.12 578 GLY A N 1
ATOM 4541 C CA . GLY A 1 578 ? -2.000 -2.333 -19.133 1.00 95.12 578 GLY A CA 1
ATOM 4542 C C . GLY A 1 578 ? -1.277 -3.292 -18.184 1.00 95.12 578 GLY A C 1
ATOM 4543 O O . GLY A 1 578 ? -0.086 -3.127 -17.937 1.00 95.12 578 GLY A O 1
ATOM 4544 N N . VAL A 1 579 ? -1.986 -4.305 -17.679 1.00 97.62 579 VAL A N 1
ATOM 4545 C CA . VAL A 1 579 ? -1.400 -5.377 -16.851 1.00 97.62 579 VAL A CA 1
ATOM 4546 C C . VAL A 1 579 ? -0.817 -6.502 -17.712 1.00 97.62 579 VAL A C 1
ATOM 4548 O O . VAL A 1 579 ? -1.326 -6.799 -18.797 1.00 97.62 579 VAL A O 1
ATOM 4551 N N . GLY A 1 580 ? 0.254 -7.133 -17.235 1.00 96.88 580 GLY A N 1
ATOM 4552 C CA . GLY A 1 580 ? 0.969 -8.180 -17.962 1.00 96.88 580 GLY A CA 1
ATOM 4553 C C . GLY A 1 580 ? 0.397 -9.598 -17.778 1.00 96.88 580 GLY A C 1
ATOM 4554 O O . GLY A 1 580 ? -0.555 -9.814 -17.020 1.00 96.88 580 GLY A O 1
ATOM 4555 N N . PRO A 1 581 ? 0.945 -10.602 -18.489 1.00 97.38 581 PRO A N 1
ATOM 4556 C CA . PRO A 1 581 ? 0.516 -12.000 -18.371 1.00 97.38 581 PRO A CA 1
ATOM 4557 C C . PRO A 1 581 ? 0.675 -12.584 -16.957 1.00 97.38 581 PRO A C 1
ATOM 4559 O O . PRO A 1 581 ? -0.207 -13.325 -16.513 1.00 97.38 581 PRO A O 1
ATOM 4562 N N . TYR A 1 582 ? 1.741 -12.228 -16.229 1.00 98.00 582 TYR A N 1
ATOM 4563 C CA . TYR A 1 582 ? 1.934 -12.660 -14.844 1.00 98.00 582 TYR A CA 1
ATOM 4564 C C . TYR A 1 582 ? 0.863 -12.068 -13.925 1.00 98.00 582 TYR A C 1
ATOM 4566 O O . TYR A 1 582 ? 0.269 -12.802 -13.139 1.00 98.00 582 TYR A O 1
ATOM 4574 N N . ASP A 1 583 ? 0.544 -10.778 -14.072 1.00 98.50 583 ASP A N 1
ATOM 4575 C CA . ASP A 1 583 ? -0.503 -10.113 -13.280 1.00 98.50 583 ASP A CA 1
ATOM 4576 C C . ASP A 1 583 ? -1.847 -10.834 -13.416 1.00 98.50 583 ASP A C 1
ATOM 4578 O O . ASP A 1 583 ? -2.516 -11.153 -12.430 1.00 98.50 583 ASP A O 1
ATOM 4582 N N . LYS A 1 584 ? -2.228 -11.146 -14.659 1.00 98.50 584 LYS A N 1
ATOM 4583 C CA . LYS A 1 584 ? -3.462 -11.875 -14.975 1.00 98.50 584 LYS A CA 1
ATOM 4584 C C . LYS A 1 584 ? -3.482 -13.257 -14.334 1.00 98.50 584 LYS A C 1
ATOM 4586 O O . LYS A 1 584 ? -4.496 -13.668 -13.767 1.00 98.50 584 LYS A O 1
ATOM 4591 N N . TRP A 1 585 ? -2.359 -13.969 -14.386 1.00 98.44 585 TRP A N 1
ATOM 4592 C CA . TRP A 1 585 ? -2.226 -15.285 -13.771 1.00 98.44 585 TRP A CA 1
ATOM 4593 C C . TRP A 1 585 ? -2.250 -15.235 -12.238 1.00 98.44 585 TRP A C 1
ATOM 4595 O O . TRP A 1 585 ? -2.932 -16.054 -11.615 1.00 98.44 585 TRP A O 1
ATOM 4605 N N . ALA A 1 586 ? -1.592 -14.249 -11.626 1.00 98.56 586 ALA A N 1
ATOM 4606 C CA . ALA A 1 586 ? -1.616 -14.040 -10.183 1.00 98.56 586 ALA A CA 1
ATOM 4607 C C . ALA A 1 586 ? -3.047 -13.751 -9.701 1.00 98.56 586 ALA A C 1
ATOM 4609 O O . ALA A 1 586 ? -3.540 -14.430 -8.797 1.00 98.56 586 ALA A O 1
ATOM 4610 N N . ILE A 1 587 ? -3.774 -12.857 -10.386 1.00 98.62 587 ILE A N 1
ATOM 4611 C CA . ILE A 1 587 ? -5.203 -12.619 -10.131 1.00 98.62 587 ILE A CA 1
ATOM 4612 C C . ILE A 1 587 ? -6.021 -13.896 -10.319 1.00 98.62 587 ILE A C 1
ATOM 4614 O O . ILE A 1 587 ? -6.898 -14.186 -9.499 1.00 98.62 587 ILE A O 1
ATOM 4618 N N . ALA A 1 588 ? -5.719 -14.706 -11.334 1.00 98.31 588 ALA A N 1
ATOM 4619 C CA . ALA A 1 588 ? -6.390 -15.985 -11.506 1.00 98.31 588 ALA A CA 1
ATOM 4620 C C . ALA A 1 588 ? -6.180 -16.922 -10.310 1.00 98.31 588 ALA A C 1
ATOM 4622 O O . ALA A 1 588 ? -7.148 -17.505 -9.815 1.00 98.31 588 ALA A O 1
ATOM 4623 N N . TYR A 1 589 ? -4.960 -17.019 -9.784 1.00 98.44 589 TYR A N 1
ATOM 4624 C CA . TYR A 1 589 ? -4.675 -17.821 -8.596 1.00 98.44 589 TYR A CA 1
ATOM 4625 C C . TYR A 1 589 ? -5.431 -17.296 -7.368 1.00 98.44 589 TYR A C 1
ATOM 4627 O O . TYR A 1 589 ? -6.106 -18.053 -6.650 1.00 98.44 589 TYR A O 1
ATOM 4635 N N . GLY A 1 590 ? -5.370 -15.981 -7.156 1.00 97.69 590 GLY A N 1
ATOM 4636 C CA . GLY A 1 590 ? -5.986 -15.337 -6.009 1.00 97.69 590 GLY A CA 1
ATOM 4637 C C . GLY A 1 590 ? -7.509 -15.415 -6.022 1.00 97.69 590 GLY A C 1
ATOM 4638 O O . GLY A 1 590 ? -8.114 -15.637 -4.972 1.00 97.69 590 GLY A O 1
ATOM 4639 N N . TYR A 1 591 ? -8.144 -15.301 -7.190 1.00 97.62 591 TYR A N 1
ATOM 4640 C CA . TYR A 1 591 ? -9.585 -15.047 -7.306 1.00 97.62 591 TYR A CA 1
ATOM 4641 C C . TYR A 1 591 ? -10.381 -16.107 -8.077 1.00 97.62 591 TYR A C 1
ATOM 4643 O O . TYR A 1 591 ? -11.603 -15.984 -8.156 1.00 97.62 591 TYR A O 1
ATOM 4651 N N . THR A 1 592 ? -9.755 -17.178 -8.581 1.00 95.81 592 THR A N 1
ATOM 4652 C CA . THR A 1 592 ? -10.501 -18.270 -9.230 1.00 95.81 592 THR A CA 1
ATOM 4653 C C . THR A 1 592 ? -11.580 -18.866 -8.316 1.00 95.81 592 THR A C 1
ATOM 4655 O O . THR A 1 592 ? -11.371 -19.082 -7.113 1.00 95.81 592 THR A O 1
ATOM 4658 N N . PHE A 1 593 ? -12.741 -19.147 -8.914 1.00 93.06 593 PHE A N 1
ATOM 4659 C CA . PHE A 1 593 ? -13.856 -19.863 -8.288 1.00 93.06 593 PHE A CA 1
ATOM 4660 C C . PHE A 1 593 ? -13.705 -21.388 -8.376 1.00 93.06 593 PHE A C 1
ATOM 4662 O O . PHE A 1 593 ? -14.440 -22.112 -7.702 1.00 93.06 593 PHE A O 1
ATOM 4669 N N . ASP A 1 594 ? -12.752 -21.856 -9.183 1.00 91.75 594 ASP A N 1
ATOM 4670 C CA . ASP A 1 594 ? -12.402 -23.260 -9.351 1.00 91.75 594 ASP A CA 1
ATOM 4671 C C . ASP A 1 594 ? -11.240 -23.662 -8.420 1.00 91.75 594 ASP A C 1
ATOM 4673 O O . ASP A 1 594 ? -10.855 -22.947 -7.488 1.00 91.75 594 ASP A O 1
ATOM 4677 N N . ASP A 1 595 ? -10.692 -24.853 -8.653 1.00 94.75 595 ASP A N 1
ATOM 4678 C CA . ASP A 1 595 ? -9.508 -25.341 -7.958 1.00 94.75 595 ASP A CA 1
ATOM 4679 C C . ASP A 1 595 ? -8.264 -24.511 -8.344 1.00 94.75 595 ASP A C 1
ATOM 4681 O O . ASP A 1 595 ? -7.869 -24.532 -9.516 1.00 94.75 595 ASP A O 1
ATOM 4685 N N . PRO A 1 596 ? -7.614 -23.806 -7.394 1.00 96.19 596 PRO A N 1
ATOM 4686 C CA . PRO A 1 596 ? -6.397 -23.039 -7.666 1.00 96.19 596 PRO A CA 1
ATOM 4687 C C . PRO A 1 596 ? -5.236 -23.909 -8.161 1.00 96.19 596 PRO A C 1
ATOM 4689 O O . PRO A 1 596 ? -4.360 -23.391 -8.849 1.00 96.19 596 PRO A O 1
ATOM 4692 N N . ALA A 1 597 ? -5.227 -25.218 -7.870 1.00 96.75 597 ALA A N 1
ATOM 4693 C CA . ALA A 1 597 ? -4.177 -26.116 -8.347 1.00 96.75 597 ALA A CA 1
ATOM 4694 C C . ALA A 1 597 ? -4.095 -26.145 -9.881 1.00 96.75 597 ALA A C 1
ATOM 4696 O O . ALA A 1 597 ? -2.999 -26.207 -10.426 1.00 96.75 597 ALA A O 1
ATOM 4697 N N . LYS A 1 598 ? -5.233 -25.995 -10.575 1.00 96.69 598 LYS A N 1
ATOM 4698 C CA . LYS A 1 598 ? -5.278 -25.916 -12.045 1.00 96.69 598 LYS A CA 1
ATOM 4699 C C . LYS A 1 598 ? -4.647 -24.639 -12.586 1.00 96.69 598 LYS A C 1
ATOM 4701 O O . LYS A 1 598 ? -4.083 -24.644 -13.671 1.00 96.69 598 LYS A O 1
ATOM 4706 N N . VAL A 1 599 ? -4.745 -23.539 -11.840 1.00 97.25 599 VAL A N 1
ATOM 4707 C CA . VAL A 1 599 ? -4.070 -22.289 -12.212 1.00 97.25 599 VAL A CA 1
ATOM 4708 C C . VAL A 1 599 ? -2.558 -22.470 -12.070 1.00 97.25 599 VAL A C 1
ATOM 4710 O O . VAL A 1 599 ? -1.808 -22.069 -12.957 1.00 97.25 599 VAL A O 1
ATOM 4713 N N . LEU A 1 600 ? -2.119 -23.147 -11.005 1.00 97.19 600 LEU A N 1
ATOM 4714 C CA . LEU A 1 600 ? -0.707 -23.418 -10.732 1.00 97.19 600 LEU A CA 1
ATOM 4715 C C . LEU A 1 600 ? -0.035 -24.373 -11.731 1.00 97.19 600 LEU A C 1
ATOM 4717 O O . LEU A 1 600 ? 1.189 -24.381 -11.800 1.00 97.19 600 LEU A O 1
ATOM 4721 N N . GLU A 1 601 ? -0.779 -25.148 -12.528 1.00 96.69 601 GLU A N 1
ATOM 4722 C CA . GLU A 1 601 ? -0.198 -25.989 -13.594 1.00 96.69 601 GLU A CA 1
ATOM 4723 C C . GLU A 1 601 ? 0.597 -25.166 -14.621 1.00 96.69 601 GLU A C 1
ATOM 4725 O O . GLU A 1 601 ? 1.544 -25.672 -15.221 1.00 96.69 601 GLU A O 1
ATOM 4730 N N . ARG A 1 602 ? 0.249 -23.883 -14.774 1.00 96.19 602 ARG A N 1
ATOM 4731 C CA . ARG A 1 602 ? 0.897 -22.945 -15.694 1.00 96.19 602 ARG A CA 1
ATOM 4732 C C . ARG A 1 602 ? 2.220 -22.381 -15.187 1.00 96.19 602 ARG A C 1
ATOM 4734 O O . ARG A 1 602 ? 2.940 -21.796 -15.972 1.00 96.19 602 ARG A O 1
ATOM 4741 N N . VAL A 1 603 ? 2.576 -22.568 -13.915 1.00 94.75 603 VAL A N 1
ATOM 4742 C CA . VAL A 1 603 ? 3.726 -21.911 -13.250 1.00 94.75 603 VAL A CA 1
ATOM 4743 C C . VAL A 1 603 ? 5.077 -22.035 -13.972 1.00 94.75 603 VAL A C 1
ATOM 4745 O O . VAL A 1 603 ? 5.962 -21.223 -13.751 1.00 94.75 603 VAL A O 1
ATOM 4748 N N . ALA A 1 604 ? 5.253 -23.049 -14.824 1.00 92.75 604 ALA A N 1
ATOM 4749 C CA . ALA A 1 604 ? 6.467 -23.246 -15.616 1.00 92.75 604 ALA A CA 1
ATOM 4750 C C . ALA A 1 604 ? 6.478 -22.467 -16.950 1.00 92.75 604 ALA A C 1
ATOM 4752 O O . ALA A 1 604 ? 7.449 -22.559 -17.702 1.00 92.75 604 ALA A O 1
ATOM 4753 N N . GLU A 1 605 ? 5.402 -21.750 -17.287 1.00 95.44 605 GLU A N 1
ATOM 4754 C CA . GLU A 1 605 ? 5.340 -20.878 -18.460 1.00 95.44 605 GLU A CA 1
ATOM 4755 C C . GLU A 1 605 ? 6.337 -19.714 -18.298 1.00 95.44 605 GLU A C 1
ATOM 4757 O O . GLU A 1 605 ? 6.319 -19.045 -17.264 1.00 95.44 605 GLU A O 1
ATOM 4762 N N . PRO A 1 606 ? 7.179 -19.416 -19.308 1.00 90.81 606 PRO A N 1
ATOM 4763 C CA . PRO A 1 606 ? 8.205 -18.373 -19.200 1.00 90.81 606 PRO A CA 1
ATOM 4764 C C . PRO A 1 606 ? 7.668 -16.977 -18.856 1.00 90.81 606 PRO A C 1
ATOM 4766 O O . PRO A 1 606 ? 8.344 -16.206 -18.185 1.00 90.81 606 PRO A O 1
ATOM 4769 N N . GLU A 1 607 ? 6.445 -16.659 -19.287 1.00 94.06 607 GLU A N 1
ATOM 4770 C CA . GLU A 1 607 ? 5.791 -15.367 -19.034 1.00 94.06 607 GLU A CA 1
ATOM 4771 C C . GLU A 1 607 ? 5.364 -15.177 -17.567 1.00 94.06 607 GLU A C 1
ATOM 4773 O O . GLU A 1 607 ? 4.936 -14.086 -17.192 1.00 94.06 607 GLU A O 1
ATOM 4778 N N . LEU A 1 608 ? 5.452 -16.233 -16.748 1.00 95.31 608 LEU A N 1
ATOM 4779 C CA . LEU A 1 608 ? 4.970 -16.265 -15.367 1.00 95.31 608 LEU A CA 1
ATOM 4780 C C . LEU A 1 608 ? 6.107 -16.305 -14.333 1.00 95.31 608 LEU A C 1
ATOM 4782 O O . LEU A 1 608 ? 5.875 -16.646 -13.173 1.00 95.31 608 LEU A O 1
ATOM 4786 N N . ALA A 1 609 ? 7.330 -15.972 -14.750 1.00 91.88 609 ALA A N 1
ATOM 4787 C CA . ALA A 1 609 ? 8.487 -15.918 -13.868 1.00 91.88 609 ALA A CA 1
ATOM 4788 C C . ALA A 1 609 ? 8.272 -14.920 -12.715 1.00 91.88 609 ALA A C 1
ATOM 4790 O O . ALA A 1 609 ? 7.709 -13.842 -12.916 1.00 91.88 609 ALA A O 1
ATOM 4791 N N . TYR A 1 610 ? 8.733 -15.285 -11.516 1.00 93.94 610 TYR A N 1
ATOM 4792 C CA . TYR A 1 610 ? 8.522 -14.514 -10.293 1.00 93.94 610 TYR A CA 1
ATOM 4793 C C . TYR A 1 610 ? 9.748 -14.537 -9.387 1.00 93.94 610 TYR A C 1
ATOM 4795 O O . TYR A 1 610 ? 10.214 -15.620 -9.043 1.00 93.94 610 TYR A O 1
ATOM 4803 N N . LEU A 1 611 ? 10.220 -13.353 -8.992 1.00 91.56 611 LEU A N 1
ATOM 4804 C CA . LEU A 1 611 ? 11.125 -13.099 -7.864 1.00 91.56 611 LEU A CA 1
ATOM 4805 C C . LEU A 1 611 ? 10.789 -11.712 -7.283 1.00 91.56 611 LEU A C 1
ATOM 4807 O O . LEU A 1 611 ? 10.368 -10.821 -8.025 1.00 91.56 611 LEU A O 1
ATOM 4811 N N . THR A 1 612 ? 10.927 -11.529 -5.971 1.00 89.94 612 THR A N 1
ATOM 4812 C CA . THR A 1 612 ? 10.418 -10.353 -5.231 1.00 89.94 612 THR A CA 1
ATOM 4813 C C . THR A 1 612 ? 11.548 -9.605 -4.524 1.00 89.94 612 THR A C 1
ATOM 4815 O O . THR A 1 612 ? 12.722 -9.872 -4.747 1.00 89.94 612 THR A O 1
ATOM 4818 N N . ASP A 1 613 ? 11.203 -8.636 -3.680 1.00 85.12 613 ASP A N 1
ATOM 4819 C CA . ASP A 1 613 ? 12.099 -7.779 -2.888 1.00 85.12 613 ASP A CA 1
ATOM 4820 C C . ASP A 1 613 ? 13.317 -8.506 -2.319 1.00 85.12 613 ASP A C 1
ATOM 4822 O O . ASP A 1 613 ? 14.453 -8.069 -2.508 1.00 85.12 613 ASP A O 1
ATOM 4826 N N . ASP A 1 614 ? 13.063 -9.641 -1.668 1.00 80.56 614 ASP A N 1
ATOM 4827 C CA . ASP A 1 614 ? 14.058 -10.450 -0.966 1.00 80.56 614 ASP A CA 1
ATOM 4828 C C . ASP A 1 614 ? 15.115 -11.045 -1.921 1.00 80.56 614 ASP A C 1
ATOM 4830 O O . ASP A 1 614 ? 16.222 -11.376 -1.499 1.00 80.56 614 ASP A O 1
ATOM 4834 N N . ASP A 1 615 ? 14.798 -11.138 -3.215 1.00 84.31 615 ASP A N 1
ATOM 4835 C CA . ASP A 1 615 ? 15.659 -11.701 -4.253 1.00 84.31 615 ASP A CA 1
ATOM 4836 C C . ASP A 1 615 ? 16.524 -10.640 -4.956 1.00 84.31 615 ASP A C 1
ATOM 4838 O O . ASP A 1 615 ? 17.509 -10.987 -5.608 1.00 84.31 615 ASP A O 1
ATOM 4842 N N . THR A 1 616 ? 16.215 -9.346 -4.800 1.00 79.56 616 THR A N 1
ATOM 4843 C CA . THR A 1 616 ? 16.910 -8.247 -5.513 1.00 79.56 616 THR A CA 1
ATOM 4844 C C . THR A 1 616 ? 18.367 -8.039 -5.088 1.00 79.56 616 THR A C 1
ATOM 4846 O O . THR A 1 616 ? 19.183 -7.488 -5.837 1.00 79.56 616 THR A O 1
ATOM 4849 N N . THR A 1 617 ? 18.704 -8.505 -3.885 1.00 71.00 617 THR A N 1
ATOM 4850 C CA . THR A 1 617 ? 20.067 -8.556 -3.331 1.00 71.00 617 THR A CA 1
ATOM 4851 C C . THR A 1 617 ? 20.693 -9.951 -3.455 1.00 71.00 617 THR A C 1
ATOM 4853 O O . THR A 1 617 ? 21.839 -10.160 -3.051 1.00 71.00 617 THR A O 1
ATOM 4856 N N . GLY A 1 618 ? 19.944 -10.906 -4.017 1.00 71.25 618 GLY A N 1
ATOM 4857 C CA . GLY A 1 618 ? 20.344 -12.286 -4.239 1.00 71.25 618 GLY A CA 1
ATOM 4858 C C . GLY A 1 618 ? 21.211 -12.481 -5.490 1.00 71.25 618 GLY A C 1
ATOM 4859 O O . GLY A 1 618 ? 21.534 -11.534 -6.211 1.00 71.25 618 GLY A O 1
ATOM 4860 N N . PRO A 1 619 ? 21.623 -13.731 -5.765 1.00 78.50 619 PRO A N 1
ATOM 4861 C CA . PRO A 1 619 ? 22.567 -14.031 -6.836 1.00 78.50 619 PRO A CA 1
ATOM 4862 C C . PRO A 1 619 ? 21.934 -14.062 -8.236 1.00 78.50 619 PRO A C 1
ATOM 4864 O O . PRO A 1 619 ? 22.685 -14.201 -9.202 1.00 78.50 619 PRO A O 1
ATOM 4867 N N . ASP A 1 620 ? 20.602 -13.990 -8.367 1.00 87.00 620 ASP A N 1
ATOM 4868 C CA . ASP A 1 620 ? 19.927 -14.077 -9.668 1.00 87.00 620 ASP A CA 1
ATOM 4869 C C . ASP A 1 620 ? 20.046 -12.743 -10.423 1.00 87.00 620 ASP A C 1
ATOM 4871 O O . ASP A 1 620 ? 19.470 -11.738 -9.998 1.00 87.00 620 ASP A O 1
ATOM 4875 N N . PRO A 1 621 ? 20.769 -12.696 -11.557 1.00 86.12 621 PRO A N 1
ATOM 4876 C CA . PRO A 1 621 ? 20.945 -11.463 -12.312 1.00 86.12 621 PRO A CA 1
ATOM 4877 C C . PRO A 1 621 ? 19.672 -10.996 -13.039 1.00 86.12 621 PRO A C 1
ATOM 4879 O O . PRO A 1 621 ? 19.694 -9.907 -13.608 1.00 86.12 621 PRO A O 1
ATOM 4882 N N . PHE A 1 622 ? 18.595 -11.793 -13.033 1.00 87.50 622 PHE A N 1
ATOM 4883 C CA . PHE A 1 622 ? 17.280 -11.426 -13.564 1.00 87.50 622 PHE A CA 1
ATOM 4884 C C . PHE A 1 622 ? 16.311 -10.885 -12.505 1.00 87.50 622 PHE A C 1
ATOM 4886 O O . PHE A 1 622 ? 15.223 -10.479 -12.879 1.00 87.50 622 PHE A O 1
ATOM 4893 N N . ALA A 1 623 ? 16.652 -10.903 -11.212 1.00 87.69 623 ALA A N 1
ATOM 4894 C CA . ALA A 1 623 ? 15.861 -10.244 -10.168 1.00 87.69 623 ALA A CA 1
ATOM 4895 C C . ALA A 1 623 ? 16.422 -8.843 -9.918 1.00 87.69 623 ALA A C 1
ATOM 4897 O O . ALA A 1 623 ? 17.074 -8.591 -8.901 1.00 87.69 623 ALA A O 1
ATOM 4898 N N . ARG A 1 624 ? 16.259 -7.936 -10.883 1.00 84.25 624 ARG A N 1
ATOM 4899 C CA . ARG A 1 624 ? 16.829 -6.587 -10.798 1.00 84.25 624 ARG A CA 1
ATOM 4900 C C . ARG A 1 624 ? 15.737 -5.550 -10.919 1.00 84.25 624 ARG A C 1
ATOM 4902 O O . ARG A 1 624 ? 14.716 -5.748 -11.550 1.00 84.25 624 ARG A O 1
ATOM 4909 N N . ARG A 1 625 ? 15.976 -4.431 -10.249 1.00 85.62 625 ARG A N 1
ATOM 4910 C CA . ARG A 1 625 ? 15.119 -3.261 -10.341 1.00 85.62 625 ARG A CA 1
ATOM 4911 C C . ARG A 1 625 ? 15.615 -2.397 -11.480 1.00 85.62 625 ARG A C 1
ATOM 4913 O O . ARG A 1 625 ? 16.826 -2.286 -11.692 1.00 85.62 625 ARG A O 1
ATOM 4920 N N . TYR A 1 626 ? 14.679 -1.732 -12.141 1.00 85.19 626 TYR A N 1
ATOM 4921 C CA . TYR A 1 626 ? 14.975 -0.713 -13.134 1.00 85.19 626 TYR A CA 1
ATOM 4922 C C . TYR A 1 626 ? 15.735 -1.208 -14.365 1.00 85.19 626 TYR A C 1
ATOM 4924 O O . TYR A 1 626 ? 16.591 -0.508 -14.925 1.00 85.19 626 TYR A O 1
ATOM 4932 N N . ASP A 1 627 ? 15.409 -2.422 -14.790 1.00 86.50 627 ASP A N 1
ATOM 4933 C CA . ASP A 1 627 ? 15.942 -3.050 -15.983 1.00 86.50 627 ASP A CA 1
ATOM 4934 C C . ASP A 1 627 ? 14.836 -3.431 -16.977 1.00 86.50 627 ASP A C 1
ATOM 4936 O O . ASP A 1 627 ? 13.644 -3.229 -16.754 1.00 86.50 627 ASP A O 1
ATOM 4940 N N . PHE A 1 628 ? 15.269 -3.906 -18.141 1.00 84.00 628 PHE A N 1
ATOM 4941 C CA . PHE A 1 628 ? 14.417 -4.429 -19.200 1.00 84.00 628 PHE A CA 1
ATOM 4942 C C . PHE A 1 628 ? 15.183 -5.478 -19.992 1.00 84.00 628 PHE A C 1
ATOM 4944 O O . PHE A 1 628 ? 16.417 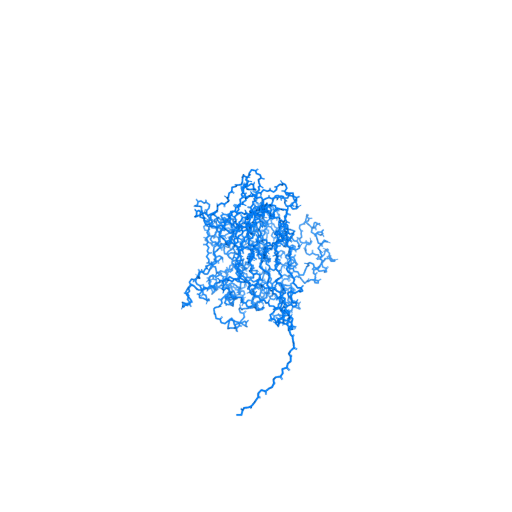-5.464 -20.009 1.00 84.00 628 PHE A O 1
ATOM 4951 N N . SER A 1 629 ? 14.436 -6.270 -20.768 1.00 84.50 629 SER A N 1
ATOM 4952 C CA . SER A 1 629 ? 14.904 -7.229 -21.773 1.00 84.50 629 SER A CA 1
ATOM 4953 C C . SER A 1 629 ? 15.148 -8.636 -21.240 1.00 84.50 629 SER A C 1
ATOM 4955 O O . SER A 1 629 ? 15.844 -8.836 -20.253 1.00 84.50 629 SER A O 1
ATOM 4957 N N . ALA A 1 630 ? 14.746 -9.636 -22.028 1.00 90.06 630 ALA A N 1
ATOM 4958 C CA . ALA A 1 630 ? 15.119 -11.042 -21.864 1.00 90.06 630 ALA A CA 1
ATOM 4959 C C . ALA A 1 630 ? 16.634 -11.288 -21.876 1.00 90.06 630 ALA A C 1
ATOM 4961 O O . ALA A 1 630 ? 17.119 -12.334 -21.452 1.00 90.06 630 ALA A O 1
ATOM 4962 N N . ASN A 1 631 ? 17.398 -10.305 -22.348 1.00 89.12 631 ASN A N 1
ATOM 4963 C CA . ASN A 1 631 ? 18.813 -10.186 -22.045 1.00 89.12 631 ASN A CA 1
ATOM 4964 C C . ASN A 1 631 ? 19.092 -8.770 -21.511 1.00 89.12 631 ASN A C 1
ATOM 4966 O O . ASN A 1 631 ? 19.262 -7.856 -22.335 1.00 89.12 631 ASN A O 1
ATOM 4970 N N . PRO A 1 632 ? 19.191 -8.587 -20.180 1.00 85.88 632 PRO A N 1
ATOM 4971 C CA . PRO A 1 632 ? 19.439 -7.286 -19.551 1.00 85.88 632 PRO A CA 1
ATOM 4972 C C . PRO A 1 632 ? 20.732 -6.598 -20.009 1.00 85.88 632 PRO A C 1
ATOM 4974 O O . PRO A 1 632 ? 20.817 -5.371 -20.036 1.00 85.88 632 PRO A O 1
ATOM 4977 N N . LEU A 1 633 ? 21.734 -7.348 -20.490 1.00 88.88 633 LEU A N 1
ATOM 4978 C CA . LEU A 1 633 ? 22.949 -6.755 -21.070 1.00 88.88 633 LEU A CA 1
ATOM 4979 C C . LEU A 1 633 ? 22.664 -5.997 -22.375 1.00 88.88 633 LEU A C 1
ATOM 4981 O O . LEU A 1 633 ? 23.406 -5.084 -22.740 1.00 88.88 633 LEU A O 1
ATOM 4985 N N . THR A 1 634 ? 21.606 -6.369 -23.099 1.00 91.75 634 THR A N 1
ATOM 4986 C CA . THR A 1 634 ? 21.166 -5.646 -24.304 1.00 91.75 634 THR A CA 1
ATOM 4987 C C . THR A 1 634 ? 20.586 -4.288 -23.928 1.00 91.75 634 THR A C 1
ATOM 4989 O O . THR A 1 634 ? 20.939 -3.287 -24.552 1.00 91.75 634 THR A O 1
ATOM 4992 N N . TYR A 1 635 ? 19.777 -4.243 -22.867 1.00 91.50 635 TYR A N 1
ATOM 4993 C CA . TYR A 1 635 ? 19.275 -3.000 -22.291 1.00 91.50 635 TYR A CA 1
ATOM 4994 C C . TYR A 1 635 ? 20.417 -2.132 -21.744 1.00 91.50 635 TYR A C 1
ATOM 4996 O O . TYR A 1 635 ? 20.509 -0.959 -22.102 1.00 91.50 635 TYR A O 1
ATOM 5004 N N . ALA A 1 636 ? 21.370 -2.713 -21.006 1.00 91.75 636 ALA A N 1
ATOM 5005 C CA . ALA A 1 636 ? 22.544 -1.988 -20.512 1.00 91.75 636 ALA A CA 1
ATOM 5006 C C . ALA A 1 636 ? 23.314 -1.295 -21.647 1.00 91.75 636 ALA A C 1
ATOM 5008 O O . ALA A 1 636 ? 23.624 -0.107 -21.582 1.00 91.75 636 ALA A O 1
ATOM 5009 N N . LYS A 1 637 ? 23.587 -2.032 -22.731 1.00 92.62 637 LYS A N 1
ATOM 5010 C CA . LYS A 1 637 ? 24.273 -1.496 -23.916 1.00 92.62 637 LYS A CA 1
ATOM 5011 C C . LYS A 1 637 ? 23.462 -0.403 -24.610 1.00 92.62 637 LYS A C 1
ATOM 5013 O O . LYS A 1 637 ? 24.058 0.548 -25.104 1.00 92.62 637 LYS A O 1
ATOM 5018 N N . ASN A 1 638 ? 22.135 -0.529 -24.645 1.00 93.06 638 ASN A N 1
ATOM 5019 C CA . ASN A 1 638 ? 21.248 0.515 -25.150 1.00 93.06 638 ASN A CA 1
ATOM 5020 C C . ASN A 1 638 ? 21.387 1.810 -24.349 1.00 93.06 638 ASN A C 1
ATOM 5022 O O . ASN A 1 638 ? 21.686 2.852 -24.928 1.00 93.06 638 ASN A O 1
ATOM 5026 N N . GLN A 1 639 ? 21.274 1.726 -23.022 1.00 92.44 639 GLN A N 1
ATOM 5027 C CA . GLN A 1 639 ? 21.442 2.886 -22.146 1.00 92.44 639 GLN A CA 1
ATOM 5028 C C . GLN A 1 639 ? 22.838 3.506 -22.283 1.00 92.44 639 GLN A C 1
ATOM 5030 O O . GLN A 1 639 ? 22.963 4.728 -22.331 1.00 92.44 639 GLN A O 1
ATOM 5035 N N . MET A 1 640 ? 23.886 2.688 -22.438 1.00 93.81 640 MET A N 1
ATOM 5036 C CA . MET A 1 640 ? 25.246 3.188 -22.669 1.00 93.81 640 MET A CA 1
ATOM 5037 C C . MET A 1 640 ? 25.392 3.946 -23.994 1.00 93.81 640 MET A C 1
ATOM 5039 O O . MET A 1 640 ? 26.006 5.010 -24.004 1.00 93.81 640 MET A O 1
ATOM 5043 N N . ARG A 1 641 ? 24.774 3.477 -25.088 1.00 93.81 641 ARG A N 1
ATOM 5044 C CA . ARG A 1 641 ? 24.763 4.235 -26.353 1.00 93.81 641 ARG A CA 1
ATOM 5045 C C . ARG A 1 641 ? 24.069 5.590 -26.199 1.00 93.81 641 ARG A C 1
ATOM 5047 O O . ARG A 1 641 ? 24.538 6.580 -26.754 1.00 93.81 641 ARG A O 1
ATOM 5054 N N . ILE A 1 642 ? 22.977 5.647 -25.435 1.00 91.88 642 ILE A N 1
ATOM 5055 C CA . ILE A 1 642 ? 22.256 6.899 -25.158 1.00 91.88 642 ILE A CA 1
ATOM 5056 C C . ILE A 1 642 ? 23.134 7.845 -24.322 1.00 91.88 642 ILE A C 1
ATOM 5058 O O . ILE A 1 642 ? 23.229 9.036 -24.619 1.00 91.88 642 ILE A O 1
ATOM 5062 N N . VAL A 1 643 ? 23.823 7.318 -23.304 1.00 92.88 643 VAL A N 1
ATOM 5063 C CA . VAL A 1 643 ? 24.796 8.062 -22.489 1.00 92.88 643 VAL A CA 1
ATOM 5064 C C . VAL A 1 643 ? 25.899 8.680 -23.350 1.00 92.88 643 VAL A C 1
ATOM 5066 O O . VAL A 1 643 ? 26.173 9.875 -23.207 1.00 92.88 643 VAL A O 1
ATOM 5069 N N . ASP A 1 644 ? 26.507 7.897 -24.243 1.00 93.50 644 ASP A N 1
ATOM 5070 C CA . ASP A 1 644 ? 27.570 8.372 -25.134 1.00 93.50 644 ASP A CA 1
ATOM 5071 C C . ASP A 1 644 ? 27.044 9.468 -26.071 1.00 93.50 644 ASP A C 1
ATOM 5073 O O . ASP A 1 644 ? 27.628 10.552 -26.151 1.00 93.50 644 ASP A O 1
ATOM 5077 N N . GLN A 1 645 ? 25.869 9.240 -26.670 1.00 90.56 645 GLN A N 1
ATOM 5078 C CA . GLN A 1 645 ? 25.206 10.209 -27.539 1.00 90.56 645 GLN A CA 1
ATOM 5079 C C . GLN A 1 645 ? 24.944 11.550 -26.836 1.00 90.56 645 GLN A C 1
ATOM 5081 O O . GLN A 1 645 ? 25.159 12.613 -27.426 1.00 90.56 645 GLN A O 1
ATOM 5086 N N . HIS A 1 646 ? 24.477 11.525 -25.583 1.00 89.75 646 HIS A N 1
ATOM 5087 C CA . HIS A 1 646 ? 24.269 12.751 -24.814 1.00 89.75 646 HIS A CA 1
ATOM 5088 C C . HIS A 1 646 ? 25.581 13.461 -24.542 1.00 89.75 646 HIS A C 1
ATOM 5090 O O . HIS A 1 646 ? 25.673 14.663 -24.777 1.00 89.75 646 HIS A O 1
ATOM 5096 N N . ARG A 1 647 ? 26.607 12.741 -24.078 1.00 91.56 647 ARG A N 1
ATOM 5097 C CA . ARG A 1 647 ? 27.898 13.335 -23.701 1.00 91.56 647 ARG A CA 1
ATOM 5098 C C . ARG A 1 647 ? 28.589 14.054 -24.849 1.00 91.56 647 ARG A C 1
ATOM 5100 O O . ARG A 1 647 ? 29.152 15.122 -24.615 1.00 91.56 647 ARG A O 1
ATOM 5107 N N . GLU A 1 648 ? 28.486 13.526 -26.064 1.00 91.25 648 GLU A N 1
ATOM 5108 C CA . GLU A 1 648 ? 28.987 14.188 -27.275 1.00 91.25 648 GLU A CA 1
ATOM 5109 C C . GLU A 1 648 ? 28.311 15.544 -27.533 1.00 91.25 648 GLU A C 1
ATOM 5111 O O . GLU A 1 648 ? 28.920 16.433 -28.120 1.00 91.25 648 GLU A O 1
ATOM 5116 N N . ARG A 1 649 ? 27.068 15.723 -27.064 1.00 87.38 649 ARG A N 1
ATOM 5117 C CA . ARG A 1 649 ? 26.204 16.865 -27.398 1.00 87.38 649 ARG A CA 1
ATOM 5118 C C . ARG A 1 649 ? 25.839 17.750 -26.208 1.00 87.38 649 ARG A C 1
ATOM 5120 O O . ARG A 1 649 ? 25.120 18.726 -26.402 1.00 87.38 649 ARG A O 1
ATOM 5127 N N . ILE A 1 650 ? 26.310 17.460 -24.989 1.00 85.12 650 ILE A N 1
ATOM 5128 C CA . ILE A 1 650 ? 25.931 18.206 -23.769 1.00 85.12 650 ILE A CA 1
ATOM 5129 C C . ILE A 1 650 ? 26.126 19.716 -23.952 1.00 85.12 650 ILE A C 1
ATOM 5131 O O . ILE A 1 650 ? 25.244 20.499 -23.610 1.00 85.12 650 ILE A O 1
ATOM 5135 N N . LEU A 1 651 ? 27.269 20.131 -24.501 1.00 85.88 651 LEU A N 1
ATOM 5136 C CA . LEU A 1 651 ? 27.585 21.553 -24.656 1.00 85.88 651 LEU A CA 1
ATOM 5137 C C . LEU A 1 651 ? 26.754 22.221 -25.760 1.00 85.88 651 LEU A C 1
ATOM 5139 O O . LEU A 1 651 ? 26.547 23.424 -25.701 1.00 85.88 651 LEU A O 1
ATOM 5143 N N . GLU A 1 652 ? 26.283 21.451 -26.742 1.00 82.88 652 GLU A N 1
ATOM 5144 C CA . GLU A 1 652 ? 25.539 21.959 -27.900 1.00 82.88 652 GLU A CA 1
ATOM 5145 C C . GLU A 1 652 ? 24.024 21.982 -27.664 1.00 82.88 652 GLU A C 1
ATOM 5147 O O . GLU A 1 652 ? 23.332 22.879 -28.139 1.00 82.88 652 GLU A O 1
ATOM 5152 N N . LYS A 1 653 ? 23.493 20.972 -26.965 1.00 77.06 653 LYS A N 1
ATOM 5153 C CA . LYS A 1 653 ? 22.049 20.749 -26.801 1.00 77.06 653 LYS A CA 1
ATOM 5154 C C . LYS A 1 653 ? 21.510 21.175 -25.440 1.00 77.06 653 LYS A C 1
ATOM 5156 O O . LYS A 1 653 ? 20.366 21.600 -25.376 1.00 77.06 653 LYS A O 1
ATOM 5161 N N . PHE A 1 654 ? 22.317 21.097 -24.379 1.00 74.38 654 PHE A N 1
ATOM 5162 C CA . PHE A 1 654 ? 21.858 21.348 -23.005 1.00 74.38 654 PHE A CA 1
ATOM 5163 C C . PHE A 1 654 ? 22.306 22.694 -22.425 1.00 74.38 654 PHE A C 1
ATOM 5165 O O . PHE A 1 654 ? 21.885 23.045 -21.324 1.00 74.38 654 PHE A O 1
ATOM 5172 N N . VAL A 1 655 ? 23.166 23.442 -23.120 1.00 75.94 655 VAL A N 1
ATOM 5173 C CA . VAL A 1 655 ? 23.583 24.790 -22.707 1.00 75.94 655 VAL A CA 1
ATOM 5174 C C . VAL A 1 655 ? 23.323 25.754 -23.853 1.00 75.94 655 VAL A C 1
ATOM 5176 O O . VAL A 1 655 ? 24.022 25.719 -24.862 1.00 75.94 655 VAL A O 1
ATOM 5179 N N . LYS A 1 656 ? 22.315 26.614 -23.703 1.00 77.06 656 LYS A N 1
ATOM 5180 C CA . LYS A 1 656 ? 22.013 27.668 -24.685 1.00 77.06 656 LYS A CA 1
ATOM 5181 C C . LYS A 1 656 ? 22.815 28.937 -24.397 1.00 77.06 656 LYS A C 1
ATOM 5183 O O . LYS A 1 656 ? 23.297 29.152 -23.283 1.00 77.06 656 LYS A O 1
ATOM 5188 N N . ASP A 1 657 ? 22.928 29.811 -25.395 1.00 79.31 657 ASP A N 1
ATOM 5189 C CA . ASP A 1 657 ? 23.597 31.105 -25.239 1.00 79.31 657 ASP A CA 1
ATOM 5190 C C . ASP A 1 657 ? 22.974 31.917 -24.093 1.00 79.31 657 ASP A C 1
ATOM 5192 O O . ASP A 1 657 ? 21.772 32.181 -24.064 1.00 79.31 657 ASP A O 1
ATOM 5196 N N . GLY A 1 658 ? 23.812 32.321 -23.135 1.00 76.88 658 GLY A N 1
ATOM 5197 C CA . GLY A 1 658 ? 23.387 33.040 -21.930 1.00 76.88 658 GLY A CA 1
ATOM 5198 C C . GLY A 1 658 ? 22.978 32.147 -20.751 1.00 76.88 658 GLY A C 1
ATOM 5199 O O . GLY A 1 658 ? 22.759 32.673 -19.658 1.00 76.88 658 GLY A O 1
ATOM 5200 N N . GLU A 1 659 ? 22.922 30.823 -20.921 1.00 74.12 659 GLU A N 1
ATOM 5201 C CA . GLU A 1 659 ? 22.689 29.881 -19.824 1.00 74.12 659 GLU A CA 1
ATOM 5202 C C . GLU A 1 659 ? 23.968 29.560 -19.033 1.00 74.12 659 GLU A C 1
ATOM 5204 O O . GLU A 1 659 ? 25.102 29.756 -19.469 1.00 74.12 659 GLU A O 1
ATOM 5209 N N . SER A 1 660 ? 23.784 29.056 -17.812 1.00 74.94 660 SER A N 1
ATOM 5210 C CA . SER A 1 660 ? 24.885 28.691 -16.923 1.00 74.94 660 SER A CA 1
ATOM 5211 C C . SER A 1 660 ? 25.515 27.350 -17.314 1.00 74.94 660 SER A C 1
ATOM 5213 O O . SER A 1 660 ? 24.809 26.367 -17.533 1.00 74.94 660 SER A O 1
ATOM 5215 N N . TRP A 1 661 ? 26.847 27.246 -17.215 1.00 80.12 661 TRP A N 1
ATOM 5216 C CA . TRP A 1 661 ? 27.583 25.971 -17.296 1.00 80.12 661 TRP A CA 1
ATOM 5217 C C . TRP A 1 661 ? 27.137 24.913 -16.270 1.00 80.12 661 TRP A C 1
ATOM 5219 O O . TRP A 1 661 ? 27.457 23.732 -16.414 1.00 80.12 661 TRP A O 1
ATOM 5229 N N . SER A 1 662 ? 26.370 25.301 -15.245 1.00 69.56 662 SER A N 1
ATOM 5230 C CA . SER A 1 662 ? 25.708 24.347 -14.350 1.00 69.56 662 SER A CA 1
ATOM 5231 C C . SER A 1 662 ? 24.768 23.385 -15.092 1.00 69.56 662 SER A C 1
ATOM 5233 O O . SER A 1 662 ? 24.630 22.244 -14.657 1.00 69.56 662 SER A O 1
ATOM 5235 N N . ASN A 1 663 ? 24.197 23.781 -16.236 1.00 71.25 663 ASN A N 1
ATOM 5236 C CA . ASN A 1 663 ? 23.400 22.902 -17.095 1.00 71.25 663 ASN A CA 1
ATOM 5237 C C . ASN A 1 663 ? 24.243 21.752 -17.666 1.00 71.25 663 ASN A C 1
ATOM 5239 O O . ASN A 1 663 ? 23.868 20.591 -17.508 1.00 71.25 663 ASN A O 1
ATOM 5243 N N . ALA A 1 664 ? 25.427 22.050 -18.218 1.00 78.25 664 ALA A N 1
ATOM 5244 C CA . ALA A 1 664 ? 26.352 21.024 -18.704 1.00 78.25 664 ALA A CA 1
ATOM 5245 C C . ALA A 1 664 ? 26.805 20.082 -17.586 1.00 78.25 664 ALA A C 1
ATOM 5247 O O . ALA A 1 664 ? 26.837 18.866 -17.771 1.00 78.25 664 ALA A O 1
ATOM 5248 N N . ARG A 1 665 ? 27.109 20.631 -16.401 1.00 77.12 665 ARG A N 1
ATOM 5249 C CA . ARG A 1 665 ? 27.455 19.818 -15.229 1.00 77.12 665 ARG A CA 1
ATOM 5250 C C . ARG A 1 665 ? 26.322 18.853 -14.871 1.00 77.12 665 ARG A C 1
ATOM 5252 O O . ARG A 1 665 ? 26.598 17.675 -14.669 1.00 77.12 665 ARG A O 1
ATOM 5259 N N . ARG A 1 666 ? 25.071 19.329 -14.832 1.00 73.81 666 ARG A N 1
ATOM 5260 C CA . ARG A 1 666 ? 23.897 18.485 -14.556 1.00 73.81 666 ARG A CA 1
ATOM 5261 C C . ARG A 1 666 ? 23.710 17.400 -15.611 1.00 73.81 666 ARG A C 1
ATOM 5263 O O . ARG A 1 666 ? 23.537 16.246 -15.236 1.00 73.81 666 ARG A O 1
ATOM 5270 N N . GLY A 1 667 ? 23.811 17.733 -16.899 1.00 77.69 667 GLY A N 1
ATOM 5271 C CA . GLY A 1 667 ? 23.741 16.742 -17.980 1.00 77.69 667 GLY A CA 1
ATOM 5272 C C . GLY A 1 667 ? 24.841 15.680 -17.864 1.00 77.69 667 GLY A C 1
ATOM 5273 O O . GLY A 1 667 ? 24.577 14.483 -17.970 1.00 77.69 667 GLY A O 1
ATOM 5274 N N . TYR A 1 668 ? 26.071 16.090 -17.541 1.00 84.06 668 TYR A N 1
ATOM 5275 C CA . TYR A 1 668 ? 27.182 15.155 -17.355 1.00 84.06 668 TYR A CA 1
ATOM 5276 C C . TYR A 1 668 ? 26.966 14.247 -16.143 1.00 84.06 668 TYR A C 1
ATOM 5278 O O . TYR A 1 668 ? 27.094 13.032 -16.265 1.00 84.06 668 TYR A O 1
ATOM 5286 N N . GLN A 1 669 ? 26.578 14.812 -14.997 1.00 76.88 669 GLN A N 1
ATOM 5287 C CA . GLN A 1 669 ? 26.230 14.033 -13.807 1.00 76.88 669 GLN A CA 1
ATOM 5288 C C . GLN A 1 669 ? 25.088 13.050 -14.110 1.00 76.88 669 GLN A C 1
ATOM 5290 O O . GLN A 1 669 ? 25.195 11.887 -13.737 1.00 76.88 669 GLN A O 1
ATOM 5295 N N . THR A 1 670 ? 24.075 13.478 -14.875 1.00 78.25 670 THR A N 1
ATOM 5296 C CA . THR A 1 670 ? 22.943 12.640 -15.315 1.00 78.25 670 THR A CA 1
ATOM 5297 C C . THR A 1 670 ? 23.400 11.402 -16.071 1.00 78.25 670 THR A C 1
ATOM 5299 O O . THR A 1 670 ? 23.096 10.269 -15.693 1.00 78.25 670 THR A O 1
ATOM 5302 N N . THR A 1 671 ? 24.233 11.605 -17.086 1.00 86.62 671 THR A N 1
ATOM 5303 C CA . THR A 1 671 ? 24.804 10.494 -17.858 1.00 86.62 671 THR A CA 1
ATOM 5304 C C . THR A 1 671 ? 25.784 9.635 -17.050 1.00 86.62 671 THR A C 1
ATOM 5306 O O . THR A 1 671 ? 25.887 8.434 -17.287 1.00 86.62 671 THR A O 1
ATOM 5309 N N . LEU A 1 672 ? 26.508 10.217 -16.084 1.00 84.81 672 LEU A N 1
ATOM 5310 C CA . LEU A 1 672 ? 27.408 9.480 -15.195 1.00 84.81 672 LEU A CA 1
ATOM 5311 C C . LEU A 1 672 ? 26.655 8.527 -14.272 1.00 84.81 672 LEU A C 1
ATOM 5313 O O . LEU A 1 672 ? 27.047 7.366 -14.187 1.00 84.81 672 LEU A O 1
ATOM 5317 N N . SER A 1 673 ? 25.572 8.954 -13.626 1.00 79.00 673 SER A N 1
ATOM 5318 C CA 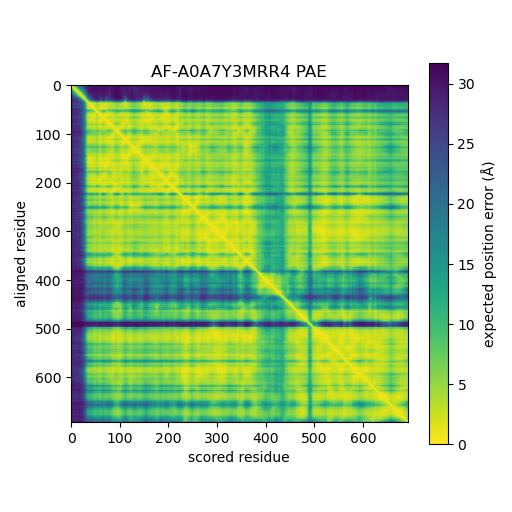. SER A 1 673 ? 24.840 8.031 -12.751 1.00 79.00 673 SER A CA 1
ATOM 5319 C C . SER A 1 673 ? 24.088 6.970 -13.538 1.00 79.00 673 SER A C 1
ATOM 5321 O O . SER A 1 673 ? 24.028 5.837 -13.075 1.00 79.00 673 SER A O 1
ATOM 5323 N N . MET A 1 674 ? 23.589 7.280 -14.743 1.00 85.50 674 MET A N 1
ATOM 5324 C CA . MET A 1 674 ? 23.028 6.239 -15.612 1.00 85.50 674 MET A CA 1
ATOM 5325 C C . MET A 1 674 ? 24.091 5.183 -15.948 1.00 85.50 674 MET A C 1
ATOM 5327 O O . MET A 1 674 ? 23.846 3.988 -15.795 1.00 85.50 674 MET A O 1
ATOM 5331 N N . GLN A 1 675 ? 25.310 5.607 -16.302 1.00 88.75 675 GLN A N 1
ATOM 5332 C CA . GLN A 1 675 ? 26.433 4.684 -16.489 1.00 88.75 675 GLN A CA 1
ATOM 5333 C C . GLN A 1 675 ? 26.714 3.853 -15.225 1.00 88.75 675 GLN A C 1
ATOM 5335 O O . GLN A 1 675 ? 26.902 2.641 -15.328 1.00 88.75 675 GLN A O 1
ATOM 5340 N N . MET A 1 676 ? 26.734 4.473 -14.041 1.00 82.94 676 MET A N 1
ATOM 5341 C CA . MET A 1 676 ? 26.970 3.760 -12.779 1.00 82.94 676 MET A CA 1
ATOM 5342 C C . MET A 1 676 ? 25.873 2.733 -12.476 1.00 82.94 676 MET A C 1
ATOM 5344 O O . MET A 1 676 ? 26.197 1.602 -12.124 1.00 82.94 676 MET A O 1
ATOM 5348 N N . ARG A 1 677 ? 24.597 3.078 -12.686 1.00 81.81 677 ARG A N 1
ATOM 5349 C CA . ARG A 1 677 ? 23.464 2.157 -12.512 1.00 81.81 677 ARG A CA 1
ATOM 5350 C C . ARG A 1 677 ? 23.578 0.953 -13.445 1.00 81.81 677 ARG A C 1
ATOM 5352 O O . ARG A 1 677 ? 23.425 -0.183 -13.004 1.00 81.81 677 ARG A O 1
ATOM 5359 N N . MET A 1 678 ? 23.928 1.181 -14.715 1.00 87.62 678 MET A N 1
ATOM 5360 C CA . MET A 1 678 ? 24.137 0.094 -15.677 1.00 87.62 678 MET A CA 1
ATOM 5361 C C . MET A 1 678 ? 25.319 -0.799 -15.285 1.00 87.62 678 MET A C 1
ATOM 5363 O O . MET A 1 678 ? 25.216 -2.020 -15.384 1.00 87.62 678 MET A O 1
ATOM 5367 N N . LEU A 1 679 ? 26.428 -0.224 -14.806 1.00 83.56 679 LEU A N 1
ATOM 5368 C CA . LEU A 1 679 ? 27.560 -0.998 -14.283 1.00 83.56 679 LEU A CA 1
ATOM 5369 C C . LEU A 1 679 ? 27.164 -1.835 -13.062 1.00 83.56 679 LEU A C 1
ATOM 5371 O O . LEU A 1 679 ? 27.519 -3.013 -13.004 1.00 83.56 679 LEU A O 1
ATOM 5375 N N . SER A 1 680 ? 26.398 -1.259 -12.133 1.00 77.81 680 SER A N 1
ATOM 5376 C CA . SER A 1 680 ? 25.903 -1.980 -10.960 1.00 77.81 680 SER A CA 1
ATOM 5377 C C . SER A 1 680 ? 25.006 -3.153 -11.358 1.00 77.81 680 SER A C 1
ATOM 5379 O O . SER A 1 680 ? 25.232 -4.289 -10.940 1.00 77.81 680 SER A O 1
ATOM 5381 N N . MET A 1 681 ? 24.043 -2.924 -12.253 1.00 80.56 681 MET A N 1
ATOM 5382 C CA . MET A 1 681 ? 23.193 -3.975 -12.816 1.00 80.56 681 MET A CA 1
ATOM 5383 C C . MET A 1 681 ? 24.014 -5.094 -13.479 1.00 80.56 681 MET A C 1
ATOM 5385 O O . MET A 1 681 ? 23.761 -6.273 -13.240 1.00 80.56 681 MET A O 1
ATOM 5389 N N . MET A 1 682 ? 25.030 -4.741 -14.273 1.00 81.50 682 MET A N 1
ATOM 5390 C CA . MET A 1 682 ? 25.890 -5.715 -14.955 1.00 81.50 682 MET A CA 1
ATOM 5391 C C . MET A 1 682 ? 26.797 -6.504 -14.002 1.00 81.50 682 MET A C 1
ATOM 5393 O O . MET A 1 682 ? 27.183 -7.623 -14.336 1.00 81.50 682 MET A O 1
ATOM 5397 N N . SER A 1 683 ? 27.143 -5.960 -12.833 1.00 78.56 683 SER A N 1
ATOM 5398 C CA . SER A 1 683 ? 28.079 -6.609 -11.905 1.00 78.56 683 SER A CA 1
ATOM 5399 C C . SER A 1 683 ? 27.577 -7.972 -11.403 1.00 78.56 683 SER A C 1
ATOM 5401 O O . SER A 1 683 ? 28.366 -8.912 -11.318 1.00 78.56 683 SER A O 1
ATOM 5403 N N . ASN A 1 684 ? 26.261 -8.129 -11.222 1.00 75.88 684 ASN A N 1
ATOM 5404 C CA . ASN A 1 684 ? 25.631 -9.386 -10.796 1.00 75.88 684 ASN A CA 1
ATOM 5405 C C . ASN A 1 684 ? 25.737 -10.518 -11.827 1.00 75.88 684 ASN A C 1
ATOM 5407 O O . ASN A 1 684 ? 25.555 -11.686 -11.490 1.00 75.88 684 ASN A O 1
ATOM 5411 N N . TRP A 1 685 ? 26.079 -10.206 -13.079 1.00 79.62 685 TRP A N 1
ATOM 5412 C CA . TRP A 1 685 ? 26.345 -11.223 -14.097 1.00 79.62 685 TRP A CA 1
ATOM 5413 C C . TRP A 1 685 ? 27.710 -11.900 -13.915 1.00 79.62 685 TRP A C 1
ATOM 5415 O O . TRP A 1 685 ? 27.966 -12.951 -14.505 1.00 79.62 685 TRP A O 1
ATOM 5425 N N . ILE A 1 686 ? 28.595 -11.331 -13.091 1.00 81.81 686 ILE A N 1
ATOM 5426 C CA . ILE A 1 686 ? 29.896 -11.915 -12.766 1.00 81.81 686 ILE A CA 1
ATOM 5427 C C . ILE A 1 686 ? 29.736 -12.792 -11.520 1.00 81.81 686 ILE A C 1
ATOM 5429 O O . ILE A 1 686 ? 29.775 -12.312 -10.394 1.00 81.81 686 ILE A O 1
ATOM 5433 N N . GLY A 1 687 ? 29.578 -14.101 -11.726 1.00 76.25 687 GLY A N 1
ATOM 5434 C CA . GLY A 1 687 ? 29.458 -15.069 -10.628 1.00 76.25 687 GLY A CA 1
ATOM 5435 C C . GLY A 1 687 ? 28.048 -15.225 -10.047 1.00 76.25 687 GLY A C 1
ATOM 5436 O O . GLY A 1 687 ? 27.899 -15.926 -9.048 1.00 76.25 687 GLY A O 1
ATOM 5437 N N . GLY A 1 688 ? 27.032 -14.618 -10.672 1.00 79.06 688 GLY A N 1
ATOM 5438 C CA . GLY A 1 688 ? 25.622 -14.829 -10.337 1.00 79.06 688 GLY A CA 1
ATOM 5439 C C . GLY A 1 688 ? 25.142 -16.263 -10.592 1.00 79.06 688 GLY A C 1
ATOM 5440 O O . GLY A 1 688 ? 25.769 -17.043 -11.316 1.00 79.06 688 GLY A O 1
ATOM 5441 N N . ALA A 1 689 ? 24.006 -16.610 -9.992 1.00 82.75 689 ALA A N 1
ATOM 5442 C CA . ALA A 1 689 ? 23.367 -17.915 -10.106 1.00 82.75 689 ALA A CA 1
ATOM 5443 C C . ALA A 1 689 ? 21.866 -17.743 -10.341 1.00 82.75 689 ALA A C 1
ATOM 5445 O O . ALA A 1 689 ? 21.202 -17.021 -9.607 1.00 82.75 689 ALA A O 1
ATOM 5446 N N . HIS A 1 690 ? 21.328 -18.430 -11.347 1.00 82.75 690 HIS A N 1
ATOM 5447 C CA . HIS A 1 690 ? 19.903 -18.356 -11.658 1.00 82.75 690 HIS A CA 1
ATOM 5448 C C . HIS A 1 690 ? 19.095 -19.135 -10.618 1.00 82.75 690 HIS A C 1
ATOM 5450 O O . HIS A 1 690 ? 19.411 -20.295 -10.324 1.00 82.75 690 HIS A O 1
ATOM 5456 N N . VAL A 1 691 ? 18.040 -18.511 -10.105 1.00 74.25 691 VAL A N 1
ATOM 5457 C CA . VAL A 1 691 ? 17.074 -19.140 -9.205 1.00 74.25 691 VAL A CA 1
ATOM 5458 C C . VAL A 1 691 ? 15.841 -19.489 -10.041 1.00 74.25 691 VAL A C 1
ATOM 5460 O O . VAL A 1 691 ? 15.262 -18.626 -10.700 1.00 74.25 691 VAL A O 1
ATOM 5463 N N . ASN A 1 692 ? 15.494 -20.778 -10.086 1.00 57.62 692 ASN A N 1
ATOM 5464 C CA . ASN A 1 692 ? 14.352 -21.299 -10.846 1.00 57.62 692 ASN A CA 1
ATOM 5465 C C . ASN A 1 692 ? 13.148 -21.553 -9.954 1.00 57.62 692 ASN A C 1
ATOM 5467 O O . ASN A 1 692 ? 13.364 -22.130 -8.861 1.00 57.62 692 ASN A O 1
#

Radius of gyration: 31.6 Å; Cα contacts (8 Å, |Δi|>4): 1372; chains: 1; bounding box: 85×105×104 Å